Protein AF-0000000080647445 (afdb_homodimer)

InterPro domains:
  IPR001667 DDH domain [PF01368] (3-135)
  IPR038763 DHH phosphoesterase superfamily [SSF64182] (2-285)
  IPR051319 Bifunctional oligoribonuclease/pAp-phosphatase and c-di-AMP PDE [PTHR47618] (2-300)

Nearest PDB structures (foldseek):
  7bhi-assembly1_B  TM=5.095E-01  e=4.056E-12  Methanothermobacter thermautotrophicus str. Delta H
  7bjq-assembly2_B  TM=4.779E-01  e=1.679E-10  Methanothermobacter thermautotrophicus str. Delta H
  5x4i-assembly1_A  TM=3.765E-01  e=3.125E-11  Pyrococcus furiosus DSM 3638
  5ghr-assembly1_A  TM=4.024E-01  e=6.821E-11  Thermococcus kodakarensis KOD1
  5t5s-assembly1_A-2  TM=4.994E-01  e=3.304E-05  Homo sapiens

Secondary structure (DSSP, 8-state):
--EEEEEPTTB-HHHHHHHHHHHHHH--EEEESS-B-HHHHHHHHHHT---EES--GGG-SEEEEES---GGGGTTPPPSSEEEEE-SS--TTTTT-SEEEE---S-HHHHHHHHHHHTT----HHHHHHHHHHHHHHTTTTTT--HHHHHHHHHHHHHHT--HHHHHHHHHTS---HHHHHHHHHHHHT-EEEE-SS-EEEEEE-SS-HHHHHHHHHHHT-SEEEEEEEETTEEEEEEEE-HHHHHTT--HHHHHHHHHHHTTSEEEEETTEEEEEEET--HHHHHHHHHHHHHHHHTTPPP-SS-----/--EEEEEPTTB-HHHHHHHHHHHHHH--EEEESS-B-HHHHHHHHHHT---EES--GGG-SEEEEES---GGGGTT---SSEEEEE-SS--TTTTT-S-EEE---S-HHHHHHHHHHHTT----HHHHHHHHHHHHHHTTTTTT--HHHHHHHHHHHHHHT--HHHHHHHHHTS---HHHHHHHHHHHHT-EEEE-SS-EEEEEE-SS-HHHHHHHHHHHT-SEEEEEEEETTEEEEEEEE-HHHHHTT--HHHHHHHHHHHTTSEEEEETTEEEEEEET--HHHHHHHHHHHHHHHHTTPPP-SS-----

Foldseek 3Di:
DAEEEEEFAQRELLSQLLSVQCCVQPNHAYEYEPDHHLLNVLLCVLLVHDYHYPDDQVVGPEYEYEADQACVRRVVDDHQAYEYQHQDDDYPNCVRYPYYDYHHDLGSLLVSLVVCVVVVHQTALSSLLSSLLRLCVSCVNVVNHDPSSVVSNVVSCVRNVDDPVSSVVSNVPSPDPPVLVVQLVQQVVQWDWDDDPAFIEIEGEGADDQASSQVSVCVVPHQKYKYWYDDPQKIKIKIAGWQLLVVLPAALQVLQQVLQVVQQWGKGDGRGIIMHMHGNDDRVVSRVSSRVVSCVRCVPGHRPPPDGHGD/DAEEEEEFAQRELLSQLLSVQCCQQPNHAYEYEPDHHLLNVLLCVLLVHDYHYPDDQVVGPEYEYEADQACVRRVVDDHQAYEYQHQDDDYPNCVRYPYYDYHHDLGSLLVSLVVCVVVVHQTALSSLLSSLLRLCVSCVNVVNHDPSSVVSNVVSCVRNVDDPVSSVVSNVPSPDPPVLVVQLVQQVVQWDWDDDPAFIEIEGEGADDQASSQVSVVVVPHQKYKYWYDDPQKIKIKIAGWQLLVVLPAALQVLQQVLQVVQQWGKGDGRGIIMHMHGNDDRVVSRVSSRVVSCVRCPPGHRPPPDGPGD

pLDDT: mean 90.94, std 10.93, range [28.03, 98.75]

Radius of gyration: 26.71 Å; Cα contacts (8 Å, |Δi|>4): 1512; chains: 2; bounding box: 62×76×54 Å

Solvent-accessible surface area (backbone atoms only — not comparable to full-atom values): 29873 Å² total; per-residue (Å²): 134,45,35,33,27,35,19,30,50,49,19,38,36,26,25,50,13,28,29,46,35,48,27,71,74,71,52,62,40,42,30,22,25,91,33,58,25,68,59,20,48,34,46,32,60,74,54,68,58,76,73,37,67,59,60,71,68,84,79,37,65,32,37,34,30,25,55,45,36,42,48,70,43,49,73,57,61,89,75,81,51,28,30,34,39,18,22,61,89,73,44,76,42,60,82,71,30,78,46,69,53,66,47,87,51,70,25,34,14,57,55,46,49,49,51,33,55,76,69,70,50,78,65,51,56,51,32,41,46,30,24,49,39,5,39,36,59,59,15,61,70,51,66,65,36,51,41,65,53,31,36,50,50,14,48,46,25,59,75,48,69,50,58,59,54,58,45,51,30,44,62,39,29,28,73,66,55,63,66,55,25,49,31,29,46,44,22,33,27,51,39,47,80,44,67,58,101,68,45,34,41,31,33,27,52,36,82,53,61,34,56,61,27,9,46,48,44,31,72,53,44,27,38,28,15,38,15,17,26,62,57,90,59,31,16,39,38,17,36,27,36,27,34,24,46,34,76,45,60,38,45,38,17,58,55,31,21,53,51,11,46,76,42,69,34,41,37,31,68,36,48,40,41,18,31,25,39,13,60,71,40,54,47,72,61,54,47,54,52,49,51,51,52,52,51,59,56,41,57,96,43,57,56,54,76,62,64,23,39,59,123,133,48,36,33,27,36,20,29,51,50,19,38,36,25,25,49,14,27,30,46,34,48,27,71,74,71,51,60,40,42,30,22,26,91,32,57,26,68,57,21,49,33,46,32,62,75,53,68,58,78,71,38,66,60,61,72,68,85,79,36,65,32,37,36,30,25,54,44,36,43,47,69,42,48,73,57,62,89,72,82,51,26,30,33,40,18,21,62,90,72,44,76,42,58,84,72,30,79,44,70,53,69,48,89,50,68,25,34,14,57,55,45,48,50,52,32,57,76,67,69,49,79,64,51,59,50,33,40,46,30,24,49,39,4,39,36,59,58,15,59,69,52,66,64,34,50,42,65,53,30,36,50,51,15,48,46,24,59,75,47,69,50,58,59,55,57,43,50,29,42,62,40,30,30,73,65,53,64,65,54,24,49,30,28,46,44,23,33,28,51,39,46,80,46,68,58,99,68,45,33,40,32,33,27,54,35,79,52,61,32,56,61,27,9,45,48,45,32,72,52,44,27,36,28,14,38,15,19,25,61,58,91,58,31,15,38,38,16,37,27,39,27,37,26,46,32,75,45,61,37,44,38,16,60,53,33,21,52,51,11,47,76,41,71,33,40,38,31,68,38,48,41,42,18,30,24,38,14,60,72,39,55,46,70,61,54,48,54,51,48,50,51,50,51,50,60,55,41,57,95,43,58,57,56,77,61,65,24,40,62,124

Sequence (622 aa):
MRVLYLCHKNADPDALGAAFALQEAFGGDLGAVEGVSRTGASLLEAIGAEILIDPPVEEYDLVVVVDTAVGLQVGGIRLKDYAVIDHHREGDLLEGAAFHLQRPADSTAEIVWEILARSGIVPSREAALALLVGIITDTGRFKHAQASSFRTVAEILERAELDYSEALEVLSRVPTDTSRRIAALRAASRAEIEWTEDWIVVSSEVGAFEGSSAMTLVEIGADVALVGGVHGDLCRISGRARRSAVLAGLDLSAILGDLGEASGGGGGGHRGAAALEAPGGKPKEILAEGRRRVLEALEGRRPPRGGDPSPMRVLYLCHKNADPDALGAAFALQEAFGGDLGAVEGVSRTGASLLEAIGAEILIDPPVEEYDLVVVVDTAVGLQVGGIRLKDYAVIDHHREGDLLEGAAFHLQRPADSTAEIVWEILARSGIVPSREAALALLVGIITDTGRFKHAQASSFRTVAEILERAELDYSEALEVLSRVPTDTSRRIAALRAASRAEIEWTEDWIVVSSEVGAFEGSSAMTLVEIGADVALVGGVHGDLCRISGRARRSAVLAGLDLSAILGDLGEASGGGGGGHRGAAALEAPGGKPKEILAEGRRRVLEALEGRRPPRGGDPSP

Organism: Methanothrix harundinacea (strain 6Ac) (NCBI:txid1110509)

Structure (mmCIF, N/CA/C/O backbone):
data_AF-0000000080647445-model_v1
#
loop_
_entity.id
_entity.type
_entity.pdbx_description
1 polymer 'Phosphoesterase, RecJ domain protein'
#
loop_
_atom_site.group_PDB
_atom_site.id
_atom_site.type_symbol
_atom_site.label_atom_id
_atom_site.label_alt_id
_atom_site.label_comp_id
_atom_site.label_asym_id
_atom_site.label_entity_id
_atom_site.label_seq_id
_atom_site.pdbx_PDB_ins_code
_atom_site.Cartn_x
_atom_site.Cartn_y
_atom_site.Cartn_z
_atom_site.occupancy
_atom_site.B_iso_or_equiv
_atom_site.auth_seq_id
_atom_site.auth_comp_id
_atom_site.auth_asym_id
_atom_site.auth_atom_id
_atom_site.pdbx_PDB_model_num
ATOM 1 N N . MET A 1 1 ? 21.625 33.188 19.016 1 88.06 1 MET A N 1
ATOM 2 C CA . MET A 1 1 ? 20.719 33.281 17.891 1 88.06 1 MET A CA 1
ATOM 3 C C . MET A 1 1 ? 19.531 32.344 18.062 1 88.06 1 MET A C 1
ATOM 5 O O . MET A 1 1 ? 19.703 31.172 18.406 1 88.06 1 MET A O 1
ATOM 9 N N . ARG A 1 2 ? 18.359 33.031 18.047 1 95.31 2 ARG A N 1
ATOM 10 C CA . ARG A 1 2 ? 17.156 32.219 18.172 1 95.31 2 ARG A CA 1
ATOM 11 C C . ARG A 1 2 ? 16.609 31.844 16.797 1 95.31 2 ARG A C 1
ATOM 13 O O . ARG A 1 2 ? 16.312 32.719 15.969 1 95.31 2 ARG A O 1
ATOM 20 N N . VAL A 1 3 ? 16.547 30.516 16.562 1 97.81 3 VAL A N 1
ATOM 21 C CA . VAL A 1 3 ? 16.125 30 15.266 1 97.81 3 VAL A CA 1
ATOM 22 C C . VAL A 1 3 ? 14.766 29.312 15.414 1 97.81 3 VAL A C 1
ATOM 24 O O . VAL A 1 3 ? 14.523 28.609 16.391 1 97.81 3 VAL A O 1
ATOM 27 N N . LEU A 1 4 ? 13.914 29.578 14.422 1 98.38 4 LEU A N 1
ATOM 28 C CA . LEU A 1 4 ? 12.617 28.906 14.328 1 98.38 4 LEU A CA 1
ATOM 29 C C . LEU A 1 4 ? 12.523 28.094 13.047 1 98.38 4 LEU A C 1
ATOM 31 O O . LEU A 1 4 ? 12.812 28.594 11.961 1 98.38 4 LEU A O 1
ATOM 35 N N . TYR A 1 5 ? 12.25 26.859 13.188 1 98.69 5 TYR A N 1
ATOM 36 C CA . TYR A 1 5 ? 11.898 26.031 12.047 1 98.69 5 TYR A CA 1
ATOM 37 C C . TYR A 1 5 ? 10.391 25.984 11.859 1 98.69 5 TYR A C 1
ATOM 39 O O . TYR A 1 5 ? 9.688 25.297 12.609 1 98.69 5 TYR A O 1
ATOM 47 N N . LEU A 1 6 ? 9.875 26.688 10.812 1 98.38 6 LEU A N 1
ATOM 48 C CA . LEU A 1 6 ? 8.445 26.953 10.648 1 98.38 6 LEU A CA 1
ATOM 49 C C . LEU A 1 6 ? 7.867 26.109 9.516 1 98.38 6 LEU A C 1
ATOM 51 O O . LEU A 1 6 ? 8.305 26.219 8.375 1 98.38 6 LEU A O 1
ATOM 55 N N . CYS A 1 7 ? 6.891 25.312 9.891 1 98 7 CYS A N 1
ATOM 56 C CA . CYS A 1 7 ? 6.191 24.484 8.906 1 98 7 CYS A CA 1
ATOM 57 C C . CYS A 1 7 ? 4.938 25.188 8.398 1 98 7 CYS A C 1
ATOM 59 O O . CYS A 1 7 ? 4.445 26.125 9.031 1 98 7 CYS A O 1
ATOM 61 N N . HIS A 1 8 ? 4.465 24.734 7.301 1 93.5 8 HIS A N 1
ATOM 62 C CA . HIS A 1 8 ? 3.275 25.297 6.66 1 93.5 8 HIS A CA 1
ATOM 63 C C . HIS A 1 8 ? 2.012 24.922 7.434 1 93.5 8 HIS A C 1
ATOM 65 O O . HIS A 1 8 ? 2.066 24.141 8.383 1 93.5 8 HIS A O 1
ATOM 71 N N . LYS A 1 9 ? 0.869 25.547 6.984 1 90.25 9 LYS A N 1
ATOM 72 C CA . LYS A 1 9 ? -0.439 25.234 7.547 1 90.25 9 LYS A CA 1
ATOM 73 C C . LYS A 1 9 ? -0.763 23.75 7.383 1 90.25 9 LYS A C 1
ATOM 75 O O . LYS A 1 9 ? -0.45 23.156 6.352 1 90.25 9 LYS A O 1
ATOM 80 N N . ASN A 1 10 ? -1.365 23.141 8.5 1 86.69 10 ASN A N 1
ATOM 81 C CA . ASN A 1 10 ? -1.675 21.719 8.469 1 86.69 10 ASN A CA 1
ATOM 82 C C . ASN A 1 10 ? -0.436 20.875 8.164 1 86.69 10 ASN A C 1
ATOM 84 O O . ASN A 1 10 ? -0.45 20.047 7.254 1 86.69 10 ASN A O 1
ATOM 88 N N . ALA A 1 11 ? 0.562 21.219 8.953 1 95.06 11 ALA A N 1
ATOM 89 C CA . ALA A 1 11 ? 1.881 20.641 8.695 1 95.06 11 ALA A CA 1
ATOM 90 C C . ALA A 1 11 ? 1.82 19.125 8.672 1 95.06 11 ALA A C 1
ATOM 92 O O . ALA A 1 11 ? 1.274 18.5 9.586 1 95.06 11 ALA A O 1
ATOM 93 N N . ASP A 1 12 ? 2.309 18.547 7.57 1 92.81 12 ASP A N 1
ATOM 94 C CA . ASP A 1 12 ? 2.303 17.109 7.387 1 92.81 12 ASP A CA 1
ATOM 95 C C . ASP A 1 12 ? 3.609 16.484 7.871 1 92.81 12 ASP A C 1
ATOM 97 O O . ASP A 1 12 ? 4.512 17.188 8.32 1 92.81 12 ASP A O 1
ATOM 101 N N . PRO A 1 13 ? 3.768 15.172 7.848 1 97.62 13 PRO A N 1
ATOM 102 C CA . PRO A 1 13 ? 4.949 14.516 8.414 1 97.62 13 PRO A CA 1
ATOM 103 C C . PRO A 1 13 ? 6.242 14.93 7.711 1 97.62 13 PRO A C 1
ATOM 105 O O . PRO A 1 13 ? 7.305 14.977 8.336 1 97.62 13 PRO A O 1
ATOM 108 N N . ASP A 1 14 ? 6.148 15.188 6.457 1 98.19 14 ASP A N 1
ATOM 109 C CA . ASP A 1 14 ? 7.355 15.602 5.758 1 98.19 14 ASP A CA 1
ATOM 110 C C . ASP A 1 14 ? 7.887 16.922 6.312 1 98.19 14 ASP A C 1
ATOM 112 O O . ASP A 1 14 ? 9.07 17.031 6.637 1 98.19 14 ASP A O 1
ATOM 116 N N . ALA A 1 15 ? 6.996 17.875 6.449 1 98.38 15 ALA A N 1
ATOM 117 C CA . ALA A 1 15 ? 7.367 19.172 7.02 1 98.38 15 ALA A CA 1
ATOM 118 C C . ALA A 1 15 ? 7.859 19.016 8.453 1 98.38 15 ALA A C 1
ATOM 120 O O . ALA A 1 15 ? 8.938 19.5 8.805 1 98.38 15 ALA A O 1
ATOM 121 N N . LEU A 1 16 ? 7.117 18.312 9.234 1 98.62 16 LEU A N 1
ATOM 122 C CA . LEU A 1 16 ? 7.395 18.172 10.664 1 98.62 16 LEU A CA 1
ATOM 123 C C . LEU A 1 16 ? 8.672 17.375 10.891 1 98.62 16 LEU A C 1
ATOM 125 O O . LEU A 1 16 ? 9.492 17.734 11.734 1 98.62 16 LEU A O 1
ATOM 129 N N . GLY A 1 17 ? 8.781 16.281 10.109 1 98.75 17 GLY A N 1
ATOM 130 C CA . GLY A 1 17 ? 9.984 15.477 10.242 1 98.75 17 GLY A CA 1
ATOM 131 C C . GLY A 1 17 ? 11.25 16.219 9.859 1 98.75 17 GLY A C 1
ATOM 132 O O . GLY A 1 17 ? 12.258 16.156 10.562 1 98.75 17 GLY A O 1
ATOM 133 N N . ALA A 1 18 ? 11.203 16.922 8.789 1 98.69 18 ALA A N 1
ATOM 134 C CA . ALA A 1 18 ? 12.328 17.719 8.328 1 98.69 18 ALA A CA 1
ATOM 135 C C . ALA A 1 18 ? 12.68 18.812 9.344 1 98.69 18 ALA A C 1
ATOM 137 O O . ALA A 1 18 ? 13.836 18.953 9.742 1 98.69 18 ALA A O 1
ATOM 138 N N . ALA A 1 19 ? 11.664 19.531 9.789 1 98.75 19 ALA A N 1
ATOM 139 C CA . ALA A 1 19 ? 11.867 20.625 10.734 1 98.75 19 ALA A CA 1
ATOM 140 C C . ALA A 1 19 ? 12.414 20.109 12.062 1 98.75 19 ALA A C 1
ATOM 142 O O . ALA A 1 19 ? 13.32 20.719 12.648 1 98.75 19 ALA A O 1
ATOM 143 N N . PHE A 1 20 ? 11.922 19.031 12.531 1 98.69 20 PHE A N 1
ATOM 144 C CA . PHE A 1 20 ? 12.359 18.438 13.789 1 98.69 20 PHE A CA 1
ATOM 145 C C . PHE A 1 20 ? 13.82 18.016 13.711 1 98.69 20 PHE A C 1
ATOM 147 O O . PHE A 1 20 ? 14.586 18.234 14.648 1 98.69 20 PHE A O 1
ATOM 154 N N . ALA A 1 21 ? 14.148 17.359 12.625 1 98.69 21 ALA A N 1
ATOM 155 C CA . ALA A 1 21 ? 15.523 16.906 12.445 1 98.69 21 ALA A CA 1
ATOM 156 C C . ALA A 1 21 ? 16.484 18.094 12.453 1 98.69 21 ALA A C 1
ATOM 158 O O . ALA A 1 21 ? 17.562 18.016 13.047 1 98.69 21 ALA A O 1
ATOM 159 N N . LEU A 1 22 ? 16.125 19.172 11.812 1 98.31 22 LEU A N 1
ATOM 160 C CA . LEU A 1 22 ? 16.938 20.375 11.805 1 98.31 22 LEU A CA 1
ATOM 161 C C . LEU A 1 22 ? 17.031 20.984 13.203 1 98.31 22 LEU A C 1
ATOM 163 O O . LEU A 1 22 ? 18.125 21.375 13.641 1 98.31 22 LEU A O 1
ATOM 167 N N . GLN A 1 23 ? 15.898 21.094 13.859 1 98.12 23 GLN A N 1
ATOM 168 C CA . GLN A 1 23 ? 15.852 21.609 15.219 1 98.12 23 GLN A CA 1
ATOM 169 C C . GLN A 1 23 ? 16.781 20.844 16.141 1 98.12 23 GLN A C 1
ATOM 171 O O . GLN A 1 23 ? 17.516 21.438 16.938 1 98.12 23 GLN A O 1
ATOM 176 N N . GLU A 1 24 ? 16.75 19.578 16 1 97.25 24 GLU A N 1
ATOM 177 C CA . GLU A 1 24 ? 17.578 18.75 16.859 1 97.25 24 GLU A CA 1
ATOM 178 C C . GLU A 1 24 ? 19.062 18.922 16.531 1 97.25 24 GLU A C 1
ATOM 180 O O . GLU A 1 24 ? 19.906 18.922 17.422 1 97.25 24 GLU A O 1
ATOM 185 N N . ALA A 1 25 ? 19.328 19.031 15.297 1 96.69 25 ALA A N 1
ATOM 186 C CA . ALA A 1 25 ? 20.719 19.094 14.836 1 96.69 25 ALA A CA 1
ATOM 187 C C . ALA A 1 25 ? 21.344 20.453 15.141 1 96.69 25 ALA A C 1
ATOM 189 O O . ALA A 1 25 ? 22.516 20.531 15.492 1 96.69 25 ALA A O 1
ATOM 190 N N . PHE A 1 26 ? 20.547 21.562 15.031 1 96.38 26 PHE A N 1
ATOM 191 C CA . PHE A 1 26 ? 21.172 22.875 15.023 1 96.38 26 PHE A CA 1
ATOM 192 C C . PHE A 1 26 ? 20.578 23.75 16.125 1 96.38 26 PHE A C 1
ATOM 194 O O . PHE A 1 26 ? 21.016 24.891 16.312 1 96.38 26 PHE A O 1
ATOM 201 N N . GLY A 1 27 ? 19.672 23.203 16.844 1 96.69 27 GLY A N 1
ATOM 202 C CA . GLY A 1 27 ? 19.062 23.984 17.922 1 96.69 27 GLY A CA 1
ATOM 203 C C . GLY A 1 27 ? 17.953 24.906 17.422 1 96.69 27 GLY A C 1
ATOM 204 O O . GLY A 1 27 ? 17.828 25.141 16.234 1 96.69 27 GLY A O 1
ATOM 205 N N . GLY A 1 28 ? 17.125 25.406 18.391 1 97.75 28 GLY A N 1
ATOM 206 C CA . GLY A 1 28 ? 16 26.281 18.078 1 97.75 28 GLY A CA 1
ATOM 207 C C . GLY A 1 28 ? 14.656 25.703 18.469 1 97.75 28 GLY A C 1
ATOM 208 O O . GLY A 1 28 ? 14.578 24.797 19.297 1 97.75 28 GLY A O 1
ATOM 209 N N . ASP A 1 29 ? 13.617 26.328 17.828 1 98.38 29 ASP A N 1
ATOM 210 C CA . ASP A 1 29 ? 12.25 25.906 18.141 1 98.38 29 ASP A CA 1
ATOM 211 C C . ASP A 1 29 ? 11.547 25.375 16.906 1 98.38 29 ASP A C 1
ATOM 213 O O . ASP A 1 29 ? 11.875 25.75 15.781 1 98.38 29 ASP A O 1
ATOM 217 N N . LEU A 1 30 ? 10.68 24.453 17.172 1 98.62 30 LEU A N 1
ATOM 218 C CA . LEU A 1 30 ? 9.812 23.875 16.125 1 98.62 30 LEU A CA 1
ATOM 219 C C . LEU A 1 30 ? 8.453 24.562 16.125 1 98.62 30 LEU A C 1
ATOM 221 O O . LEU A 1 30 ? 7.84 24.75 17.188 1 98.62 30 LEU A O 1
ATOM 225 N N . GLY A 1 31 ? 7.977 25.016 14.93 1 98.31 31 GLY A N 1
ATOM 226 C CA . GLY A 1 31 ? 6.688 25.688 14.859 1 98.31 31 GLY A CA 1
ATOM 227 C C . GLY A 1 31 ? 5.887 25.312 13.625 1 98.31 31 GLY A C 1
ATOM 228 O O . GLY A 1 31 ? 6.441 24.812 12.648 1 98.31 31 GLY A O 1
ATOM 229 N N . ALA A 1 32 ? 4.613 25.531 13.688 1 97.31 32 ALA A N 1
ATOM 230 C CA . ALA A 1 32 ? 3.697 25.375 12.562 1 97.31 32 ALA A CA 1
ATOM 231 C C . ALA A 1 32 ? 2.643 26.469 12.555 1 97.31 32 ALA A C 1
ATOM 233 O O . ALA A 1 32 ? 2.324 27.047 13.602 1 97.31 32 ALA A O 1
ATOM 234 N N . VAL A 1 33 ? 2.16 26.812 11.367 1 94.69 33 VAL A N 1
ATOM 235 C CA . VAL A 1 33 ? 1.098 27.797 11.211 1 94.69 33 VAL A CA 1
ATOM 236 C C . VAL A 1 33 ? -0.263 27.109 11.289 1 94.69 33 VAL A C 1
ATOM 238 O O . VAL A 1 33 ? -0.479 26.078 10.641 1 94.69 33 VAL A O 1
ATOM 241 N N . GLU A 1 34 ? -1.171 27.562 12.133 1 90.12 34 GLU A N 1
ATOM 242 C CA . GLU A 1 34 ? -2.566 27.156 12.273 1 90.12 34 GLU A CA 1
ATOM 243 C C . GLU A 1 34 ? -2.674 25.766 12.883 1 90.12 34 GLU A C 1
ATOM 245 O O . GLU A 1 34 ? -3.594 25.484 13.656 1 90.12 34 GLU A O 1
ATOM 250 N N . GLY A 1 35 ? -1.792 24.828 12.555 1 93.19 35 GLY A N 1
ATOM 251 C CA . GLY A 1 35 ? -1.87 23.5 13.141 1 93.19 35 GLY A CA 1
ATOM 252 C C . GLY A 1 35 ? -1.103 22.453 12.359 1 93.19 35 GLY A C 1
ATOM 253 O O . GLY A 1 35 ? -0.309 22.781 11.477 1 93.19 35 GLY A O 1
ATOM 254 N N . VAL A 1 36 ? -1.257 21.188 12.82 1 93.56 36 VAL A N 1
ATOM 255 C CA . VAL A 1 36 ? -0.594 20.062 12.18 1 93.56 36 VAL A CA 1
ATOM 256 C C . VAL A 1 36 ? -1.64 19.078 11.656 1 93.56 36 VAL A C 1
ATOM 258 O O . VAL A 1 36 ? -2.775 19.047 12.133 1 93.56 36 VAL A O 1
ATOM 261 N N . SER A 1 37 ? -1.318 18.359 10.633 1 86.88 37 SER A N 1
ATOM 262 C CA . SER A 1 37 ? -2.213 17.328 10.117 1 86.88 37 SER A CA 1
ATOM 263 C C . SER A 1 37 ? -2.396 16.188 11.125 1 86.88 37 SER A C 1
ATOM 265 O O . SER A 1 37 ? -1.632 16.078 12.086 1 86.88 37 SER A O 1
ATOM 267 N N . ARG A 1 38 ? -3.418 15.359 10.961 1 81.69 38 ARG A N 1
ATOM 268 C CA . ARG A 1 38 ? -3.66 14.211 11.82 1 81.69 38 ARG A CA 1
ATOM 269 C C . ARG A 1 38 ? -2.447 13.289 11.852 1 81.69 38 ARG A C 1
ATOM 271 O O . ARG A 1 38 ? -2.041 12.82 12.922 1 81.69 38 ARG A O 1
ATOM 278 N N . THR A 1 39 ? -1.917 13.023 10.633 1 87.69 39 THR A N 1
ATOM 279 C CA . THR A 1 39 ? -0.722 12.195 10.547 1 87.69 39 THR A CA 1
ATOM 280 C C . THR A 1 39 ? 0.471 12.891 11.195 1 87.69 39 THR A C 1
ATOM 282 O O . THR A 1 39 ? 1.314 12.242 11.812 1 87.69 39 THR A O 1
ATOM 285 N N . GLY A 1 40 ? 0.531 14.18 11.031 1 94.12 40 GLY A N 1
ATOM 286 C CA . GLY A 1 40 ? 1.564 14.961 11.695 1 94.12 40 GLY A CA 1
ATOM 287 C C . GLY A 1 40 ? 1.5 14.875 13.203 1 94.12 40 GLY A C 1
ATOM 288 O O . GLY A 1 40 ? 2.529 14.734 13.867 1 94.12 40 GLY A O 1
ATOM 289 N N . ALA A 1 41 ? 0.312 14.938 13.703 1 91.38 41 ALA A N 1
ATOM 290 C CA . ALA A 1 41 ? 0.116 14.828 15.148 1 91.38 41 ALA A CA 1
ATOM 291 C C . ALA A 1 41 ? 0.571 13.461 15.664 1 91.38 41 ALA A C 1
ATOM 293 O O . ALA A 1 41 ? 1.22 13.375 16.703 1 91.38 41 ALA A O 1
ATOM 294 N N . SER A 1 42 ? 0.228 12.469 14.93 1 87.75 42 SER A N 1
ATOM 295 C CA . SER A 1 42 ? 0.65 11.117 15.281 1 87.75 42 SER A CA 1
ATOM 296 C C . SER A 1 42 ? 2.17 11.008 15.32 1 87.75 42 SER A C 1
ATOM 298 O O . SER A 1 42 ? 2.729 10.367 16.219 1 87.75 42 SER A O 1
ATOM 300 N N . LEU A 1 43 ? 2.814 11.578 14.344 1 95.62 43 LEU A N 1
ATOM 301 C CA . LEU A 1 43 ? 4.273 11.578 14.297 1 95.62 43 LEU A CA 1
ATOM 302 C C . LEU A 1 43 ? 4.859 12.281 15.516 1 95.62 43 LEU A C 1
ATOM 304 O O . LEU A 1 43 ? 5.758 11.75 16.172 1 95.62 43 LEU A O 1
ATOM 308 N N . LEU A 1 44 ? 4.32 13.461 15.852 1 96.44 44 LEU A N 1
ATOM 309 C CA . LEU A 1 44 ? 4.824 14.227 16.984 1 96.44 44 LEU A CA 1
ATOM 310 C C . LEU A 1 44 ? 4.688 13.438 18.281 1 96.44 44 LEU A C 1
ATOM 312 O O . LEU A 1 44 ? 5.594 13.438 19.109 1 96.44 44 LEU A O 1
ATOM 316 N N . GLU A 1 45 ? 3.605 12.812 18.406 1 92 45 GLU A N 1
ATOM 317 C CA . GLU A 1 45 ? 3.375 11.977 19.578 1 92 45 GLU A CA 1
ATOM 318 C C . GLU A 1 45 ? 4.383 10.836 19.656 1 92 45 GLU A C 1
ATOM 320 O O . GLU A 1 45 ? 4.953 10.57 20.719 1 92 45 GLU A O 1
ATOM 325 N N . ALA A 1 46 ? 4.582 10.219 18.578 1 91.31 46 ALA A N 1
ATOM 326 C CA . ALA A 1 46 ? 5.469 9.062 18.516 1 91.31 46 ALA A CA 1
ATOM 327 C C . ALA A 1 46 ? 6.898 9.438 18.891 1 91.31 46 ALA A C 1
ATOM 329 O O . ALA A 1 46 ? 7.609 8.648 19.516 1 91.31 46 ALA A O 1
ATOM 330 N N . ILE A 1 47 ? 7.293 10.641 18.531 1 96.25 47 ILE A N 1
ATOM 331 C CA . ILE A 1 47 ? 8.688 11.008 18.734 1 96.25 47 ILE A CA 1
ATOM 332 C C . ILE A 1 47 ? 8.805 11.906 19.969 1 96.25 47 ILE A C 1
ATOM 334 O O . ILE A 1 47 ? 9.906 12.297 20.359 1 96.25 47 ILE A O 1
ATOM 338 N N . GLY A 1 48 ? 7.719 12.266 20.547 1 95.44 48 GLY A N 1
ATOM 339 C CA . GLY A 1 48 ? 7.723 13.078 21.75 1 95.44 48 GLY A CA 1
ATOM 340 C C . GLY A 1 48 ? 8.188 14.5 21.516 1 95.44 48 GLY A C 1
ATOM 341 O O . GLY A 1 48 ? 8.898 15.078 22.344 1 95.44 48 GLY A O 1
ATOM 342 N N . ALA A 1 49 ? 7.852 15.008 20.391 1 96.62 49 ALA A N 1
ATOM 343 C CA . ALA A 1 49 ? 8.312 16.344 20.031 1 96.62 49 ALA A CA 1
ATOM 344 C C . ALA A 1 49 ? 7.293 17.406 20.453 1 96.62 49 ALA A C 1
ATOM 346 O O . ALA A 1 49 ? 6.082 17.188 20.328 1 96.62 49 ALA A O 1
ATOM 347 N N . GLU A 1 50 ? 7.812 18.516 20.875 1 96.25 50 GLU A N 1
ATOM 348 C CA . GLU A 1 50 ? 6.988 19.688 21.156 1 96.25 50 GLU A CA 1
ATOM 349 C C . GLU A 1 50 ? 6.992 20.672 20 1 96.25 50 GLU A C 1
ATOM 351 O O . GLU A 1 50 ? 8.023 20.875 19.344 1 96.25 50 GLU A O 1
ATOM 356 N N . ILE A 1 51 ? 5.852 21.234 19.766 1 97.69 51 ILE A N 1
ATOM 357 C CA . ILE A 1 51 ? 5.738 22.156 18.641 1 97.69 51 ILE A CA 1
ATOM 358 C C . ILE A 1 51 ? 4.945 23.391 19.062 1 97.69 51 ILE A C 1
ATOM 360 O O . ILE A 1 51 ? 3.973 23.281 19.812 1 97.69 51 ILE A O 1
ATOM 364 N N . LEU A 1 52 ? 5.359 24.578 18.594 1 97.81 52 LEU A N 1
ATOM 365 C CA . LEU A 1 52 ? 4.641 25.828 18.812 1 97.81 52 LEU A CA 1
ATOM 366 C C . LEU A 1 52 ? 3.689 26.109 17.656 1 97.81 52 LEU A C 1
ATOM 368 O O . LEU A 1 52 ? 4.098 26.078 16.484 1 97.81 52 LEU A O 1
ATOM 372 N N . ILE A 1 53 ? 2.439 26.328 17.984 1 97.44 53 ILE A N 1
ATOM 373 C CA . ILE A 1 53 ? 1.474 26.719 16.953 1 97.44 53 ILE A CA 1
ATOM 374 C C . ILE A 1 53 ? 1.354 28.234 16.891 1 97.44 53 ILE A C 1
ATOM 376 O O . ILE A 1 53 ? 1.094 28.891 17.906 1 97.44 53 ILE A O 1
ATOM 380 N N . ASP A 1 54 ? 1.555 28.766 15.742 1 96.5 54 ASP A N 1
ATOM 381 C CA . ASP A 1 54 ? 1.504 30.203 15.477 1 96.5 54 ASP A CA 1
ATOM 382 C C . ASP A 1 54 ? 2.457 30.969 16.391 1 96.5 54 ASP A C 1
ATOM 384 O O . ASP A 1 54 ? 2.051 31.906 17.078 1 96.5 54 ASP A O 1
ATOM 388 N N . PRO A 1 55 ? 3.74 30.609 16.281 1 96.25 55 PRO A N 1
ATOM 389 C CA . PRO A 1 55 ? 4.73 31.328 17.094 1 96.25 55 PRO A CA 1
ATOM 390 C C . PRO A 1 55 ? 4.953 32.75 16.625 1 96.25 55 PRO A C 1
ATOM 392 O O . PRO A 1 55 ? 4.754 33.062 15.445 1 96.25 55 PRO A O 1
ATOM 395 N N . PRO A 1 56 ? 5.359 33.594 17.578 1 95.69 56 PRO A N 1
ATOM 396 C CA . PRO A 1 56 ? 5.715 34.969 17.188 1 95.69 56 PRO A CA 1
ATOM 397 C C . PRO A 1 56 ? 7.023 35.031 16.406 1 95.69 56 PRO A C 1
ATOM 399 O O . PRO A 1 56 ? 8.094 35.156 17 1 95.69 56 PRO A O 1
ATOM 402 N N . VAL A 1 57 ? 6.906 35.062 15.133 1 95.81 57 VAL A N 1
ATOM 403 C CA . VAL A 1 57 ? 8.047 34.938 14.234 1 95.81 57 VAL A CA 1
ATOM 404 C C . VAL A 1 57 ? 9 36.094 14.422 1 95.81 57 VAL A C 1
ATOM 406 O O . VAL A 1 57 ? 10.203 36 14.188 1 95.81 57 VAL A O 1
ATOM 409 N N . GLU A 1 58 ? 8.508 37.219 14.914 1 94.12 58 GLU A N 1
ATOM 410 C CA . GLU A 1 58 ? 9.297 38.438 15.07 1 94.12 58 GLU A CA 1
ATOM 411 C C . GLU A 1 58 ? 10.297 38.281 16.219 1 94.12 58 GLU A C 1
ATOM 413 O O . GLU A 1 58 ? 11.25 39.062 16.312 1 94.12 58 GLU A O 1
ATOM 418 N N . GLU A 1 59 ? 10.102 37.344 17.047 1 95.62 59 GLU A N 1
ATOM 419 C CA . GLU A 1 59 ? 10.961 37.156 18.203 1 95.62 59 GLU A CA 1
ATOM 420 C C . GLU A 1 59 ? 12.188 36.312 17.859 1 95.62 59 GLU A C 1
ATOM 422 O O . GLU A 1 59 ? 13.078 36.156 18.688 1 95.62 59 GLU A O 1
ATOM 427 N N . TYR A 1 60 ? 12.281 35.875 16.656 1 96.94 60 TYR A N 1
ATOM 428 C CA . TYR A 1 60 ? 13.383 35 16.25 1 96.94 60 TYR A CA 1
ATOM 429 C C . TYR A 1 60 ? 14.359 35.75 15.352 1 96.94 60 TYR A C 1
ATOM 431 O O . TYR A 1 60 ? 13.953 36.625 14.57 1 96.94 60 TYR A O 1
ATOM 439 N N . ASP A 1 61 ? 15.617 35.375 15.469 1 96.75 61 ASP A N 1
ATOM 440 C CA . ASP A 1 61 ? 16.656 36 14.641 1 96.75 61 ASP A CA 1
ATOM 441 C C . ASP A 1 61 ? 16.625 35.438 13.219 1 96.75 61 ASP A C 1
ATOM 443 O O . ASP A 1 61 ? 17.016 36.125 12.273 1 96.75 61 ASP A O 1
ATOM 447 N N . LEU A 1 62 ? 16.266 34.219 13.102 1 97.38 62 LEU A N 1
ATOM 448 C CA . LEU A 1 62 ? 16.172 33.531 11.812 1 97.38 62 LEU A CA 1
ATOM 449 C C . LEU A 1 62 ? 14.992 32.562 11.805 1 97.38 62 LEU A C 1
ATOM 451 O O . LEU A 1 62 ? 14.805 31.797 12.75 1 97.38 62 LEU A O 1
ATOM 455 N N . VAL A 1 63 ? 14.172 32.75 10.773 1 98 63 VAL A N 1
ATOM 456 C CA . VAL A 1 63 ? 13.094 31.781 10.547 1 98 63 VAL A CA 1
ATOM 457 C C . VAL A 1 63 ? 13.422 30.906 9.336 1 98 63 VAL A C 1
ATOM 459 O O . VAL A 1 63 ? 13.672 31.422 8.242 1 98 63 VAL A O 1
ATOM 462 N N . VAL A 1 64 ? 13.555 29.609 9.555 1 98.31 64 VAL A N 1
ATOM 463 C CA . VAL A 1 64 ? 13.727 28.672 8.453 1 98.31 64 VAL A CA 1
ATOM 464 C C . VAL A 1 64 ? 12.375 28.078 8.07 1 98.31 64 VAL A C 1
ATOM 466 O O . VAL A 1 64 ? 11.805 27.281 8.82 1 98.31 64 VAL A O 1
ATOM 469 N N . VAL A 1 65 ? 11.898 28.469 6.898 1 97.81 65 VAL A N 1
ATOM 470 C CA . VAL A 1 65 ? 10.656 27.922 6.387 1 97.81 65 VAL A CA 1
ATOM 471 C C . VAL A 1 65 ? 10.914 26.547 5.773 1 97.81 65 VAL A C 1
ATOM 473 O O . VAL A 1 65 ? 11.781 26.391 4.902 1 97.81 65 VAL A O 1
ATOM 476 N N . VAL A 1 66 ? 10.148 25.578 6.25 1 98.12 66 VAL A N 1
ATOM 477 C CA . VAL A 1 66 ? 10.438 24.188 5.883 1 98.12 66 VAL A CA 1
ATOM 478 C C . VAL A 1 66 ? 9.273 23.609 5.082 1 98.12 66 VAL A C 1
ATOM 480 O O . VAL A 1 66 ? 8.117 23.688 5.512 1 98.12 66 VAL A O 1
ATOM 483 N N . ASP A 1 67 ? 9.492 23.078 3.926 1 97.5 67 ASP A N 1
ATOM 484 C CA . ASP A 1 67 ? 8.617 22.281 3.08 1 97.5 67 ASP A CA 1
ATOM 485 C C . ASP A 1 67 ? 7.582 23.141 2.375 1 97.5 67 ASP A C 1
ATOM 487 O O . ASP A 1 67 ? 6.469 22.688 2.096 1 97.5 67 ASP A O 1
ATOM 491 N N . THR A 1 68 ? 7.855 24.391 2.271 1 92.94 68 THR A N 1
ATOM 492 C CA . THR A 1 68 ? 7.059 25.281 1.438 1 92.94 68 THR A CA 1
ATOM 493 C C . THR A 1 68 ? 7.836 26.547 1.109 1 92.94 68 THR A C 1
ATOM 495 O O . THR A 1 68 ? 8.695 26.969 1.884 1 92.94 68 THR A O 1
ATOM 498 N N . ALA A 1 69 ? 7.543 27.094 -0.061 1 91.75 69 ALA A N 1
ATOM 499 C CA . ALA A 1 69 ? 8.086 28.406 -0.448 1 91.75 69 ALA A CA 1
ATOM 500 C C . ALA A 1 69 ? 6.969 29.391 -0.779 1 91.75 69 ALA A C 1
ATOM 502 O O . ALA A 1 69 ? 7.207 30.406 -1.422 1 91.75 69 ALA A O 1
ATOM 503 N N . VAL A 1 70 ? 5.785 28.938 -0.431 1 86.94 70 VAL A N 1
ATOM 504 C CA . VAL A 1 70 ? 4.602 29.734 -0.726 1 86.94 70 VAL A CA 1
ATOM 505 C C . VAL A 1 70 ? 4.168 30.5 0.526 1 86.94 70 VAL A C 1
ATOM 507 O O . VAL A 1 70 ? 3.773 29.891 1.523 1 86.94 70 VAL A O 1
ATOM 510 N N . GLY A 1 71 ? 4.16 31.797 0.408 1 91.25 71 GLY A N 1
ATOM 511 C CA . GLY A 1 71 ? 3.865 32.656 1.538 1 91.25 71 GLY A CA 1
ATOM 512 C C . GLY A 1 71 ? 2.506 32.406 2.154 1 91.25 71 GLY A C 1
ATOM 513 O O . GLY A 1 71 ? 2.359 32.406 3.379 1 91.25 71 GLY A O 1
ATOM 514 N N . LEU A 1 72 ? 1.522 32.094 1.376 1 85.88 72 LEU A N 1
ATOM 515 C CA . LEU A 1 72 ? 0.166 31.828 1.852 1 85.88 72 LEU A CA 1
ATOM 516 C C . LEU A 1 72 ? 0.124 30.594 2.742 1 85.88 72 LEU A C 1
ATOM 518 O O . LEU A 1 72 ? -0.72 30.5 3.637 1 85.88 72 LEU A O 1
ATOM 522 N N . GLN A 1 73 ? 1.009 29.672 2.529 1 88.75 73 GLN A N 1
ATOM 523 C CA . GLN A 1 73 ? 1.056 28.438 3.301 1 88.75 73 GLN A CA 1
ATOM 524 C C . GLN A 1 73 ? 1.604 28.672 4.703 1 88.75 73 GLN A C 1
ATOM 526 O O . GLN A 1 73 ? 1.448 27.844 5.594 1 88.75 73 GLN A O 1
ATOM 531 N N . VAL A 1 74 ? 2.287 29.844 4.836 1 91.94 74 VAL A N 1
ATOM 532 C CA . VAL A 1 74 ? 2.76 30.188 6.172 1 91.94 74 VAL A CA 1
ATOM 533 C C . VAL A 1 74 ? 1.971 31.391 6.699 1 91.94 74 VAL A C 1
ATOM 535 O O . VAL A 1 74 ? 2.52 32.25 7.398 1 91.94 74 VAL A O 1
ATOM 538 N N . GLY A 1 75 ? 0.687 31.516 6.277 1 86.94 75 GLY A N 1
ATOM 539 C CA . GLY A 1 75 ? -0.243 32.5 6.844 1 86.94 75 GLY A CA 1
ATOM 540 C C . GLY A 1 75 ? -0.106 33.875 6.238 1 86.94 75 GLY A C 1
ATOM 541 O O . GLY A 1 75 ? -0.705 34.844 6.73 1 86.94 75 GLY A O 1
ATOM 542 N N . GLY A 1 76 ? 0.722 34 5.297 1 85.25 76 GLY A N 1
ATOM 543 C CA . GLY A 1 76 ? 0.932 35.281 4.691 1 85.25 76 GLY A CA 1
ATOM 544 C C . GLY A 1 76 ? 1.671 36.25 5.594 1 85.25 76 GLY A C 1
ATOM 545 O O . GLY A 1 76 ? 1.575 37.469 5.422 1 85.25 76 GLY A O 1
ATOM 546 N N . ILE A 1 77 ? 2.348 35.781 6.531 1 86.81 77 ILE A N 1
ATOM 547 C CA . ILE A 1 77 ? 3.059 36.625 7.484 1 86.81 77 ILE A CA 1
ATOM 548 C C . ILE A 1 77 ? 4.332 37.156 6.844 1 86.81 77 ILE A C 1
ATOM 550 O O . ILE A 1 77 ? 4.957 36.5 6.02 1 86.81 77 ILE A O 1
ATOM 554 N N . ARG A 1 78 ? 4.648 38.406 7.184 1 87.25 78 ARG A N 1
ATOM 555 C CA . ARG A 1 78 ? 5.887 39 6.691 1 87.25 78 ARG A CA 1
ATOM 556 C C . ARG A 1 78 ? 7.09 38.5 7.473 1 87.25 78 ARG A C 1
ATOM 558 O O . ARG A 1 78 ? 7.168 38.656 8.688 1 87.25 78 ARG A O 1
ATOM 565 N N . LEU A 1 79 ? 7.977 37.875 6.703 1 90.81 79 LEU A N 1
ATOM 566 C CA . LEU A 1 79 ? 9.203 37.344 7.301 1 90.81 79 LEU A CA 1
ATOM 567 C C . LEU A 1 79 ? 10.391 38.25 6.988 1 90.81 79 LEU A C 1
ATOM 569 O O . LEU A 1 79 ? 10.609 38.625 5.836 1 90.81 79 LEU A O 1
ATOM 573 N N . LYS A 1 80 ? 11.086 38.719 8.047 1 88.44 80 LYS A N 1
ATOM 574 C CA . LYS A 1 80 ? 12.211 39.625 7.848 1 88.44 80 LYS A CA 1
ATOM 575 C C . LYS A 1 80 ? 13.477 38.875 7.496 1 88.44 80 LYS A C 1
ATOM 577 O O . LYS A 1 80 ? 14.016 39 6.398 1 88.44 80 LYS A O 1
ATOM 582 N N . ASP A 1 81 ? 14.078 38.062 8.406 1 94.5 81 ASP A N 1
ATOM 583 C CA . ASP A 1 81 ? 15.25 37.219 8.203 1 94.5 81 ASP A CA 1
ATOM 584 C C . ASP A 1 81 ? 14.852 35.75 8.172 1 94.5 81 ASP A C 1
ATOM 586 O O . ASP A 1 81 ? 14.617 35.125 9.219 1 94.5 81 ASP A O 1
ATOM 590 N N . TYR A 1 82 ? 14.734 35.281 6.871 1 96.5 82 TYR A N 1
ATOM 591 C CA . TYR A 1 82 ? 14.266 33.906 6.762 1 96.5 82 TYR A CA 1
ATOM 592 C C . TYR A 1 82 ? 15.023 33.156 5.672 1 96.5 82 TYR A C 1
ATOM 594 O O . TYR A 1 82 ? 15.688 33.781 4.836 1 96.5 82 TYR A O 1
ATOM 602 N N . ALA A 1 83 ? 15.031 31.859 5.777 1 97.56 83 ALA A N 1
ATOM 603 C CA . ALA A 1 83 ? 15.555 30.922 4.793 1 97.56 83 ALA A CA 1
ATOM 604 C C . ALA A 1 83 ? 14.508 29.875 4.426 1 97.56 83 ALA A C 1
ATOM 606 O O . ALA A 1 83 ? 13.484 29.75 5.102 1 97.56 83 ALA A O 1
ATOM 607 N N . VAL A 1 84 ? 14.719 29.203 3.301 1 97.19 84 VAL A N 1
ATOM 608 C CA . VAL A 1 84 ? 13.734 28.234 2.832 1 97.19 84 VAL A CA 1
ATOM 609 C C . VAL A 1 84 ? 14.414 26.906 2.531 1 97.19 84 VAL A C 1
ATOM 611 O O . VAL A 1 84 ? 15.469 26.875 1.885 1 97.19 84 VAL A O 1
ATOM 614 N N . ILE A 1 85 ? 13.898 25.828 3.076 1 97.62 85 ILE A N 1
ATOM 615 C CA . ILE A 1 85 ? 14.242 24.469 2.691 1 97.62 85 ILE A CA 1
ATOM 616 C C . ILE A 1 85 ? 13 23.75 2.176 1 97.62 85 ILE A C 1
ATOM 618 O O . ILE A 1 85 ? 12.055 23.5 2.934 1 97.62 85 ILE A O 1
ATOM 622 N N . ASP A 1 86 ? 13 23.469 0.89 1 93.69 86 ASP A N 1
ATOM 623 C CA . ASP A 1 86 ? 11.773 23.016 0.243 1 93.69 86 ASP A CA 1
ATOM 624 C C . ASP A 1 86 ? 12.094 22.156 -0.984 1 93.69 86 ASP A C 1
ATOM 626 O O . ASP A 1 86 ? 13.078 22.406 -1.68 1 93.69 86 ASP A O 1
ATOM 630 N N . HIS A 1 87 ? 11.258 21.172 -1.109 1 92.88 87 HIS A N 1
ATOM 631 C CA . HIS A 1 87 ? 11.477 20.328 -2.287 1 92.88 87 HIS A CA 1
ATOM 632 C C . HIS A 1 87 ? 10.547 20.734 -3.426 1 92.88 87 HIS A C 1
ATOM 634 O O . HIS A 1 87 ? 10.734 20.312 -4.57 1 92.88 87 HIS A O 1
ATOM 640 N N . HIS A 1 88 ? 9.648 21.641 -3.178 1 84.19 88 HIS A N 1
ATOM 641 C CA . HIS A 1 88 ? 8.727 22.078 -4.223 1 84.19 88 HIS A CA 1
ATOM 642 C C . HIS A 1 88 ? 9.414 23.031 -5.203 1 84.19 88 HIS A C 1
ATOM 644 O O . HIS A 1 88 ? 10.414 23.672 -4.863 1 84.19 88 HIS A O 1
ATOM 650 N N . ARG A 1 89 ? 8.961 23.141 -6.379 1 76.31 89 ARG A N 1
ATOM 651 C CA . ARG A 1 89 ? 9.664 23.766 -7.496 1 76.31 89 ARG A CA 1
ATOM 652 C C . ARG A 1 89 ? 9.617 25.297 -7.387 1 76.31 89 ARG A C 1
ATOM 654 O O . ARG A 1 89 ? 10.617 25.969 -7.648 1 76.31 89 ARG A O 1
ATOM 661 N N . GLU A 1 90 ? 8.477 25.828 -7.074 1 77.5 90 GLU A N 1
ATOM 662 C CA . GLU A 1 90 ? 8.328 27.281 -7.121 1 77.5 90 GLU A CA 1
ATOM 663 C C . GLU A 1 90 ? 7.645 27.797 -5.863 1 77.5 90 GLU A C 1
ATOM 665 O O . GLU A 1 90 ? 7.023 27.031 -5.121 1 77.5 90 GLU A O 1
ATOM 670 N N . GLY A 1 91 ? 7.984 29.188 -5.598 1 85.12 91 GLY A N 1
ATOM 671 C CA . GLY A 1 91 ? 7.34 29.859 -4.484 1 85.12 91 GLY A CA 1
ATOM 672 C C . GLY A 1 91 ? 7.766 31.312 -4.336 1 85.12 91 GLY A C 1
ATOM 673 O O . GLY A 1 91 ? 8.914 31.656 -4.621 1 85.12 91 GLY A O 1
ATOM 674 N N . ASP A 1 92 ? 6.91 32.094 -3.887 1 86.31 92 ASP A N 1
ATOM 675 C CA . ASP A 1 92 ? 7.113 33.531 -3.775 1 86.31 92 ASP A CA 1
ATOM 676 C C . ASP A 1 92 ? 8.102 33.875 -2.66 1 86.31 92 ASP A C 1
ATOM 678 O O . ASP A 1 92 ? 8.648 34.969 -2.619 1 86.31 92 ASP A O 1
ATOM 682 N N . LEU A 1 93 ? 8.453 33 -1.776 1 90.19 93 LEU A N 1
ATOM 683 C CA . LEU A 1 93 ? 9.336 33.25 -0.644 1 90.19 93 LEU A CA 1
ATOM 684 C C . LEU A 1 93 ? 10.797 33.125 -1.058 1 90.19 93 LEU A C 1
ATOM 686 O O . LEU A 1 93 ? 11.695 33.562 -0.326 1 90.19 93 LEU A O 1
ATOM 690 N N . LEU A 1 94 ? 11.039 32.625 -2.213 1 90.56 94 LEU A N 1
ATOM 691 C CA . LEU A 1 94 ? 12.406 32.312 -2.605 1 90.56 94 LEU A CA 1
ATOM 692 C C . LEU A 1 94 ? 13.211 33.594 -2.852 1 90.56 94 LEU A C 1
ATOM 694 O O . LEU A 1 94 ? 14.375 33.6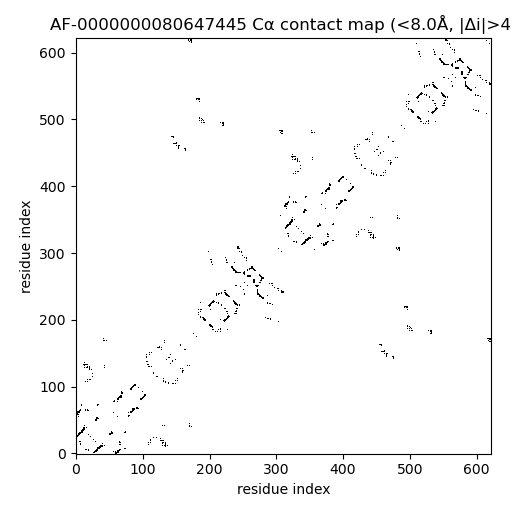88 -2.465 1 90.56 94 LEU A O 1
ATOM 698 N N . GLU A 1 95 ? 12.672 34.562 -3.479 1 89.88 95 GLU A N 1
ATOM 699 C CA . GLU A 1 95 ? 13.391 35.781 -3.859 1 89.88 95 GLU A CA 1
ATOM 700 C C . GLU A 1 95 ? 13.82 36.562 -2.629 1 89.88 95 GLU A C 1
ATOM 702 O O . GLU A 1 95 ? 14.914 37.125 -2.605 1 89.88 95 GLU A O 1
ATOM 707 N N . GLY A 1 96 ? 13.086 36.594 -1.539 1 90.69 96 GLY A N 1
ATOM 708 C CA . GLY A 1 96 ? 13.383 37.406 -0.366 1 90.69 96 GLY A CA 1
ATOM 709 C C . GLY A 1 96 ? 14.125 36.625 0.713 1 90.69 96 GLY A C 1
ATOM 710 O O . GLY A 1 96 ? 14.547 37.219 1.714 1 90.69 96 GLY A O 1
ATOM 711 N N . ALA A 1 97 ? 14.484 35.438 0.449 1 94 97 ALA A N 1
ATOM 712 C CA . ALA A 1 97 ? 15.109 34.594 1.472 1 94 97 ALA A CA 1
ATOM 713 C C . ALA A 1 97 ? 16.594 34.906 1.605 1 94 97 ALA A C 1
ATOM 715 O O . ALA A 1 97 ? 17.266 35.188 0.612 1 94 97 ALA A O 1
ATOM 716 N N . ALA A 1 98 ? 17.125 34.844 2.877 1 94.94 98 ALA A N 1
ATOM 717 C CA . ALA A 1 98 ? 18.562 34.969 3.09 1 94.94 98 ALA A CA 1
ATOM 718 C C . ALA A 1 98 ? 19.328 33.906 2.334 1 94.94 98 ALA A C 1
ATOM 720 O O . ALA A 1 98 ? 20.375 34.156 1.757 1 94.94 98 ALA A O 1
ATOM 721 N N . PHE A 1 99 ? 18.859 32.688 2.428 1 91.88 99 PHE A N 1
ATOM 722 C CA . PHE A 1 99 ? 19.297 31.547 1.608 1 91.88 99 PHE A CA 1
ATOM 723 C C . PHE A 1 99 ? 18.188 30.531 1.442 1 91.88 99 PHE A C 1
ATOM 725 O O . PHE A 1 99 ? 17.203 30.531 2.201 1 91.88 99 PHE A O 1
ATOM 732 N N . HIS A 1 100 ? 18.344 29.812 0.368 1 92.19 100 HIS A N 1
ATOM 733 C CA . HIS A 1 100 ? 17.375 28.734 0.184 1 92.19 100 HIS A CA 1
ATOM 734 C C . HIS A 1 100 ? 18.047 27.484 -0.367 1 92.19 100 HIS A C 1
ATOM 736 O O . HIS A 1 100 ? 19.047 27.562 -1.077 1 92.19 100 HIS A O 1
ATOM 742 N N . LEU A 1 101 ? 17.641 26.375 0.127 1 92.31 101 LEU A N 1
ATOM 743 C CA . LEU A 1 101 ? 17.922 25.062 -0.439 1 92.31 101 LEU A CA 1
ATOM 744 C C . LEU A 1 101 ? 16.656 24.438 -1.029 1 92.31 101 LEU A C 1
ATOM 746 O O . LEU A 1 101 ? 15.891 23.781 -0.319 1 92.31 101 LEU A O 1
ATOM 750 N N . GLN A 1 102 ? 16.484 24.766 -2.316 1 85.56 102 GLN A N 1
ATOM 751 C CA . GLN A 1 102 ? 15.312 24.281 -3.043 1 85.56 102 GLN A CA 1
ATOM 752 C C . GLN A 1 102 ? 15.719 23.453 -4.258 1 85.56 102 GLN A C 1
ATOM 754 O O . GLN A 1 102 ? 16.391 23.953 -5.16 1 85.56 102 GLN A O 1
ATOM 759 N N . ARG A 1 103 ? 15.406 22.188 -4.199 1 88.25 103 ARG A N 1
ATOM 760 C CA . ARG A 1 103 ? 15.672 21.297 -5.324 1 88.25 103 ARG A CA 1
ATOM 761 C C . ARG A 1 103 ? 14.602 20.219 -5.43 1 88.25 103 ARG A C 1
ATOM 763 O O . ARG A 1 103 ? 13.969 19.859 -4.434 1 88.25 103 ARG A O 1
ATOM 770 N N . PRO A 1 104 ? 14.477 19.781 -6.645 1 88.12 104 PRO A N 1
ATOM 771 C CA . PRO A 1 104 ? 13.508 18.703 -6.812 1 88.12 104 PRO A CA 1
ATOM 772 C C . PRO A 1 104 ? 13.891 17.438 -6.043 1 88.12 104 PRO A C 1
ATOM 774 O O . PRO A 1 104 ? 15.031 16.984 -6.133 1 88.12 104 PRO A O 1
ATOM 777 N N . ALA A 1 105 ? 13.109 17.016 -5.207 1 93 105 ALA A N 1
ATOM 778 C CA . ALA A 1 105 ? 13.195 15.773 -4.438 1 93 105 ALA A CA 1
ATOM 779 C C . ALA A 1 105 ? 11.805 15.219 -4.141 1 93 105 ALA A C 1
ATOM 781 O O . ALA A 1 105 ? 10.805 15.93 -4.285 1 93 105 ALA A O 1
ATOM 782 N N . ASP A 1 106 ? 11.773 13.984 -3.801 1 92.38 106 ASP A N 1
ATOM 783 C CA . ASP A 1 106 ? 10.477 13.367 -3.539 1 92.38 106 ASP A CA 1
ATOM 784 C C . ASP A 1 106 ? 9.914 13.82 -2.191 1 92.38 106 ASP A C 1
ATOM 786 O O . ASP A 1 106 ? 8.719 13.672 -1.931 1 92.38 106 ASP A O 1
ATOM 790 N N . SER A 1 107 ? 10.789 14.391 -1.351 1 95.88 107 SER A N 1
ATOM 791 C CA . SER A 1 107 ? 10.375 14.914 -0.051 1 95.88 107 SER A CA 1
ATOM 792 C C . SER A 1 107 ? 11.406 15.891 0.5 1 95.88 107 SER A C 1
ATOM 794 O O . SER A 1 107 ? 12.578 15.859 0.115 1 95.88 107 SER A O 1
ATOM 796 N N . THR A 1 108 ? 11 16.812 1.349 1 97.94 108 THR A N 1
ATOM 797 C CA . THR A 1 108 ? 11.914 17.703 2.055 1 97.94 108 THR A CA 1
ATOM 798 C C . THR A 1 108 ? 12.781 16.922 3.033 1 97.94 108 THR A C 1
ATOM 800 O O . THR A 1 108 ? 13.945 17.266 3.248 1 97.94 108 THR A O 1
ATOM 803 N N . ALA A 1 109 ? 12.242 15.836 3.541 1 98.44 109 ALA A N 1
ATOM 804 C CA . ALA A 1 109 ? 12.969 14.953 4.449 1 98.44 109 ALA A CA 1
ATOM 805 C C . ALA A 1 109 ? 14.258 14.445 3.807 1 98.44 109 ALA A C 1
ATOM 807 O O . ALA A 1 109 ? 15.289 14.336 4.473 1 98.44 109 ALA A O 1
ATOM 808 N N . GLU A 1 110 ? 14.242 14.172 2.51 1 97.88 110 GLU A N 1
ATOM 809 C CA . GLU A 1 110 ? 15.43 13.703 1.804 1 97.88 110 GLU A CA 1
ATOM 810 C C . GLU A 1 110 ? 16.5 14.797 1.733 1 97.88 110 GLU A C 1
ATOM 812 O O . GLU A 1 110 ? 17.688 14.508 1.847 1 97.88 110 GLU A O 1
ATOM 817 N N . ILE A 1 111 ? 16.078 15.992 1.517 1 97.75 111 ILE A N 1
ATOM 818 C CA . ILE A 1 111 ? 16.984 17.125 1.478 1 97.75 111 ILE A CA 1
ATOM 819 C C . ILE A 1 111 ? 17.656 17.297 2.84 1 97.75 111 ILE A C 1
ATOM 821 O O . ILE A 1 111 ? 18.875 17.453 2.924 1 97.75 111 ILE A O 1
ATOM 825 N N . VAL A 1 112 ? 16.859 17.25 3.902 1 98.5 112 VAL A N 1
ATOM 826 C CA . VAL A 1 112 ? 17.375 17.438 5.258 1 98.5 112 VAL A CA 1
ATOM 827 C C . VAL A 1 112 ? 18.312 16.281 5.621 1 98.5 112 VAL A C 1
ATOM 829 O O . VAL A 1 112 ? 19.344 16.5 6.27 1 98.5 112 VAL A O 1
ATOM 832 N N . TRP A 1 113 ? 17.969 15.062 5.195 1 97.88 113 TRP A N 1
ATOM 833 C CA . TRP A 1 113 ? 18.875 13.93 5.426 1 97.88 113 TRP A CA 1
ATOM 834 C C . TRP A 1 113 ? 20.25 14.188 4.812 1 97.88 113 TRP A C 1
ATOM 836 O O . TRP A 1 113 ? 21.266 13.945 5.449 1 97.88 113 TRP A O 1
ATOM 846 N N . GLU A 1 114 ? 20.234 14.68 3.635 1 96.56 114 GLU A N 1
ATOM 847 C CA . GLU A 1 114 ? 21.484 14.984 2.953 1 96.56 114 GLU A CA 1
ATOM 848 C C . GLU A 1 114 ? 22.281 16.062 3.697 1 96.56 114 GLU A C 1
ATOM 850 O O . GLU A 1 114 ? 23.5 15.977 3.811 1 96.56 114 GLU A O 1
ATOM 855 N N . ILE A 1 115 ? 21.594 17.094 4.152 1 96.69 115 ILE A N 1
ATOM 856 C CA . ILE A 1 115 ? 22.234 18.156 4.922 1 96.69 115 ILE A CA 1
ATOM 857 C C . ILE A 1 115 ? 22.922 17.562 6.148 1 96.69 115 ILE A C 1
ATOM 859 O O . ILE A 1 115 ? 24.094 17.859 6.418 1 96.69 115 ILE A O 1
ATOM 863 N N . LEU A 1 116 ? 22.219 16.719 6.891 1 97 116 LEU A N 1
ATOM 864 C CA . LEU A 1 116 ? 22.766 16.109 8.094 1 97 116 LEU A CA 1
ATOM 865 C C . LEU A 1 116 ? 23.953 15.211 7.762 1 97 116 LEU A C 1
ATOM 867 O O . LEU A 1 116 ? 25 15.281 8.422 1 97 116 LEU A O 1
ATOM 871 N N . ALA A 1 117 ? 23.797 14.453 6.715 1 94.06 117 ALA A N 1
ATOM 872 C CA . ALA A 1 117 ? 24.859 13.531 6.297 1 94.06 117 ALA A CA 1
ATOM 873 C C . ALA A 1 117 ? 26.109 14.289 5.902 1 94.06 117 ALA A C 1
ATOM 875 O O . ALA A 1 117 ? 27.219 13.93 6.32 1 94.06 117 ALA A O 1
ATOM 876 N N . ARG A 1 118 ? 25.969 15.289 5.176 1 93.75 118 ARG A N 1
ATOM 877 C CA . ARG A 1 118 ? 27.109 16.078 4.703 1 93.75 118 ARG A CA 1
ATOM 878 C C . ARG A 1 118 ? 27.766 16.828 5.855 1 93.75 118 ARG A C 1
ATOM 880 O O . ARG A 1 118 ? 28.953 17.125 5.809 1 93.75 118 ARG A O 1
ATOM 887 N N . SER A 1 119 ? 26.938 17.125 6.824 1 94.94 119 SER A N 1
ATOM 888 C CA . SER A 1 119 ? 27.453 17.844 7.992 1 94.94 119 SER A CA 1
ATOM 889 C C . SER A 1 119 ? 28.047 16.875 9.008 1 94.94 119 SER A C 1
ATOM 891 O O . SER A 1 119 ? 28.531 17.297 10.062 1 94.94 119 SER A O 1
ATOM 893 N N . GLY A 1 120 ? 27.922 15.578 8.742 1 94.25 120 GLY A N 1
ATOM 894 C CA . GLY A 1 120 ? 28.438 14.57 9.648 1 94.25 120 GLY A CA 1
ATOM 895 C C . GLY A 1 120 ? 27.609 14.414 10.914 1 94.25 120 GLY A C 1
ATOM 896 O O . GLY A 1 120 ? 28.109 13.93 11.93 1 94.25 120 GLY A O 1
ATOM 897 N N . ILE A 1 121 ? 26.438 14.875 10.883 1 95.5 121 ILE A N 1
ATOM 898 C CA . ILE A 1 121 ? 25.562 14.812 12.047 1 95.5 121 ILE A CA 1
ATOM 899 C C . ILE A 1 121 ? 24.734 13.531 12 1 95.5 121 ILE A C 1
ATOM 901 O O . ILE A 1 121 ? 24.078 13.242 11 1 95.5 121 ILE A O 1
ATOM 905 N N . VAL A 1 122 ? 24.828 12.758 13.047 1 91.94 122 VAL A N 1
ATOM 906 C CA . VAL A 1 122 ? 24 11.57 13.18 1 91.94 122 VAL A CA 1
ATOM 907 C C . VAL A 1 122 ? 22.688 11.93 13.891 1 91.94 122 VAL A C 1
ATOM 909 O O . VAL A 1 122 ? 22.703 12.312 15.062 1 91.94 122 VAL A O 1
ATOM 912 N N . PRO A 1 123 ? 21.656 11.812 13.195 1 95.19 123 PRO A N 1
ATOM 913 C CA . PRO A 1 123 ? 20.406 12.156 13.852 1 95.19 123 PRO A CA 1
ATOM 914 C C . PRO A 1 123 ? 20.031 11.18 14.969 1 95.19 123 PRO A C 1
ATOM 916 O O . PRO A 1 123 ? 20.5 10.039 14.977 1 95.19 123 PRO A O 1
ATOM 919 N N . SER A 1 124 ? 19.281 11.688 15.938 1 96.75 124 SER A N 1
ATOM 920 C CA . SER A 1 124 ? 18.703 10.789 16.922 1 96.75 124 SER A CA 1
ATOM 921 C C . SER A 1 124 ? 17.75 9.789 16.281 1 96.75 124 SER A C 1
ATOM 923 O O . SER A 1 124 ? 17.375 9.945 15.109 1 96.75 124 SER A O 1
ATOM 925 N N . ARG A 1 125 ? 17.438 8.789 17.016 1 96.56 125 ARG A N 1
ATOM 926 C CA . ARG A 1 125 ? 16.484 7.797 16.547 1 96.56 125 ARG A CA 1
ATOM 927 C C . ARG A 1 125 ? 15.141 8.445 16.203 1 96.56 125 ARG A C 1
ATOM 929 O O . ARG A 1 125 ? 14.516 8.094 15.195 1 96.56 125 ARG A O 1
ATOM 936 N N . GLU A 1 126 ? 14.75 9.367 17.062 1 97.44 126 GLU A N 1
ATOM 937 C CA . GLU A 1 126 ? 13.484 10.078 16.859 1 97.44 126 GLU A CA 1
ATOM 938 C C . GLU A 1 126 ? 13.523 10.914 15.586 1 97.44 126 GLU A C 1
ATOM 940 O O . GLU A 1 126 ? 12.57 10.914 14.805 1 97.44 126 GLU A O 1
ATOM 945 N N . ALA A 1 127 ? 14.633 11.602 15.398 1 98.38 127 ALA A N 1
ATOM 946 C CA . ALA A 1 127 ? 14.766 12.414 14.195 1 98.38 127 ALA A CA 1
ATOM 947 C C . ALA A 1 127 ? 14.789 11.547 12.945 1 98.38 127 ALA A C 1
ATOM 949 O O . ALA A 1 127 ? 14.18 11.891 11.93 1 98.38 127 ALA A O 1
ATOM 950 N N . ALA A 1 128 ? 15.469 10.438 13.016 1 98.31 128 ALA A N 1
ATOM 951 C CA . ALA A 1 128 ? 15.531 9.508 11.898 1 98.31 128 ALA A CA 1
ATOM 952 C C . ALA A 1 128 ? 14.156 8.945 11.57 1 98.31 128 ALA A C 1
ATOM 954 O O . ALA A 1 128 ? 13.766 8.867 10.406 1 98.31 128 ALA A O 1
ATOM 955 N N . LEU A 1 129 ? 13.422 8.57 12.602 1 98 129 LEU A N 1
ATOM 956 C CA . LEU A 1 129 ? 12.062 8.062 12.422 1 98 129 LEU A CA 1
ATOM 957 C C . LEU A 1 129 ? 11.172 9.117 11.781 1 98 129 LEU A C 1
ATOM 959 O O . LEU A 1 129 ? 10.375 8.805 10.891 1 98 129 LEU A O 1
ATOM 963 N N . ALA A 1 130 ? 11.328 10.312 12.219 1 98.56 130 ALA A N 1
ATOM 964 C CA . ALA A 1 130 ? 10.523 11.406 11.68 1 98.56 130 ALA A CA 1
ATOM 965 C C . ALA A 1 130 ? 10.805 11.617 10.195 1 98.56 130 ALA A C 1
ATOM 967 O O . ALA A 1 130 ? 9.883 11.789 9.398 1 98.56 130 ALA A O 1
ATOM 968 N N . LEU A 1 131 ? 12.102 11.609 9.852 1 98.69 131 LEU A N 1
ATOM 969 C CA . LEU A 1 131 ? 12.477 11.75 8.453 1 98.69 131 LEU A CA 1
ATOM 970 C C . LEU A 1 131 ? 11.93 10.594 7.621 1 98.69 131 LEU A C 1
ATOM 972 O O . LEU A 1 131 ? 11.414 10.805 6.52 1 98.69 131 LEU A O 1
ATOM 976 N N . LEU A 1 132 ? 12.047 9.422 8.172 1 98.31 132 LEU A N 1
ATOM 977 C CA . LEU A 1 132 ? 11.562 8.227 7.496 1 98.31 132 LEU A CA 1
ATOM 978 C C . LEU A 1 132 ? 10.07 8.328 7.207 1 98.31 132 LEU A C 1
ATOM 980 O O . LEU A 1 132 ? 9.633 8.109 6.074 1 98.31 132 LEU A O 1
ATOM 984 N N . VAL A 1 133 ? 9.289 8.719 8.172 1 97.56 133 VAL A N 1
ATOM 985 C CA . VAL A 1 133 ? 7.844 8.844 8.031 1 97.56 133 VAL A CA 1
ATOM 986 C C . VAL A 1 133 ? 7.516 9.945 7.02 1 97.56 133 VAL A C 1
ATOM 988 O O . VAL A 1 133 ? 6.578 9.812 6.23 1 97.56 133 VAL A O 1
ATOM 991 N N . GLY A 1 134 ? 8.289 11.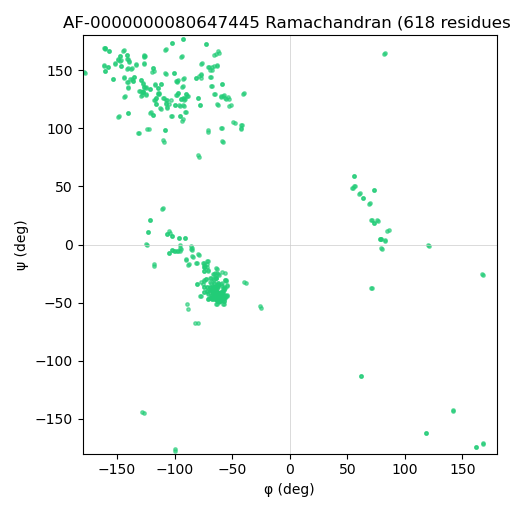016 7.047 1 98.12 134 GLY A N 1
ATOM 992 C CA . GLY A 1 134 ? 8.117 12.062 6.059 1 98.12 134 GLY A CA 1
ATOM 993 C C . GLY A 1 134 ? 8.281 11.578 4.633 1 98.12 134 GLY A C 1
ATOM 994 O O . GLY A 1 134 ? 7.449 11.867 3.771 1 98.12 134 GLY A O 1
ATOM 995 N N . ILE A 1 135 ? 9.305 10.75 4.363 1 97.88 135 ILE A N 1
ATOM 996 C CA . ILE A 1 135 ? 9.578 10.219 3.031 1 97.88 135 ILE A CA 1
ATOM 997 C C . ILE A 1 135 ? 8.438 9.289 2.607 1 97.88 135 ILE A C 1
ATOM 999 O O . ILE A 1 135 ? 7.922 9.398 1.492 1 97.88 135 ILE A O 1
ATOM 1003 N N . ILE A 1 136 ? 8.039 8.43 3.5 1 96 136 ILE A N 1
ATOM 1004 C CA . ILE A 1 136 ? 7.008 7.441 3.199 1 96 136 ILE A CA 1
ATOM 1005 C C . ILE A 1 136 ? 5.711 8.148 2.812 1 96 136 ILE A C 1
ATOM 1007 O O . ILE A 1 136 ? 5.098 7.82 1.797 1 96 136 ILE A O 1
ATOM 1011 N N . THR A 1 137 ? 5.312 9.172 3.557 1 92.75 137 THR A N 1
ATOM 1012 C CA . THR A 1 137 ? 4.027 9.82 3.342 1 92.75 137 THR A CA 1
ATOM 1013 C C . THR A 1 137 ? 4.062 10.695 2.09 1 92.75 137 THR A C 1
ATOM 1015 O O . THR A 1 137 ? 3.133 10.664 1.279 1 92.75 137 THR A O 1
ATOM 1018 N N . ASP A 1 138 ? 5.152 11.398 1.899 1 92.06 138 ASP A N 1
ATOM 1019 C CA . ASP A 1 138 ? 5.211 12.336 0.782 1 92.06 138 ASP A CA 1
ATOM 1020 C C . ASP A 1 138 ? 5.375 11.594 -0.545 1 92.06 138 ASP A C 1
ATOM 1022 O O . ASP A 1 138 ? 5.047 12.133 -1.604 1 92.06 138 ASP A O 1
ATOM 1026 N N . THR A 1 139 ? 5.902 10.359 -0.511 1 91.94 139 THR A N 1
ATOM 1027 C CA . THR A 1 139 ? 6.016 9.555 -1.726 1 91.94 139 THR A CA 1
ATOM 1028 C C . THR A 1 139 ? 4.77 8.695 -1.927 1 91.94 139 THR A C 1
ATOM 1030 O O . THR A 1 139 ? 4.738 7.84 -2.809 1 91.94 139 THR A O 1
ATOM 1033 N N . GLY A 1 140 ? 3.758 8.891 -1.064 1 85.69 140 GLY A N 1
ATOM 1034 C CA . GLY A 1 140 ? 2.568 8.055 -1.168 1 85.69 140 GLY A CA 1
ATOM 1035 C C . GLY A 1 140 ? 2.838 6.59 -0.903 1 85.69 140 GLY A C 1
ATOM 1036 O O . GLY A 1 140 ? 2.35 5.723 -1.63 1 85.69 140 GLY A O 1
ATOM 1037 N N . ARG A 1 141 ? 3.668 6.391 0.08 1 88.56 141 ARG A N 1
ATOM 1038 C CA . ARG A 1 141 ? 4.113 5.031 0.381 1 88.56 141 ARG A CA 1
ATOM 1039 C C . ARG A 1 141 ? 4.84 4.418 -0.81 1 88.56 141 ARG A C 1
ATOM 1041 O O . ARG A 1 141 ? 4.516 3.307 -1.236 1 88.56 141 ARG A O 1
ATOM 1048 N N . PHE A 1 142 ? 5.703 5.164 -1.44 1 92.25 142 PHE A N 1
ATOM 1049 C CA . PHE A 1 142 ? 6.691 4.855 -2.467 1 92.25 142 PHE A CA 1
ATOM 1050 C C . PHE A 1 142 ? 6.035 4.754 -3.838 1 92.25 142 PHE A C 1
ATOM 1052 O O . PHE A 1 142 ? 6.711 4.504 -4.84 1 92.25 142 PHE A O 1
ATOM 1059 N N . LYS A 1 143 ? 4.766 5.039 -3.947 1 81 143 LYS A N 1
ATOM 1060 C CA . LYS A 1 143 ? 4.086 5.008 -5.242 1 81 143 LYS A CA 1
ATOM 1061 C C . LYS A 1 143 ? 4.773 5.93 -6.242 1 81 143 LYS A C 1
ATOM 1063 O O . LYS A 1 143 ? 4.836 5.621 -7.438 1 81 143 LYS A O 1
ATOM 1068 N N . HIS A 1 144 ? 5.371 7.02 -5.711 1 83.19 144 HIS A N 1
ATOM 1069 C CA . HIS A 1 144 ? 6.008 8 -6.586 1 83.19 144 HIS A CA 1
ATOM 1070 C C . HIS A 1 144 ? 7.488 8.156 -6.25 1 83.19 144 HIS A C 1
ATOM 1072 O O . HIS A 1 144 ? 8.086 9.195 -6.535 1 83.19 144 HIS A O 1
ATOM 1078 N N . ALA A 1 145 ? 7.98 7.191 -5.637 1 91.69 145 ALA A N 1
ATOM 1079 C CA . ALA A 1 145 ? 9.367 7.266 -5.176 1 91.69 145 ALA A CA 1
ATOM 1080 C C . ALA A 1 145 ? 10.336 7.051 -6.332 1 91.69 145 ALA A C 1
ATOM 1082 O O . ALA A 1 145 ? 10.055 6.277 -7.25 1 91.69 145 ALA A O 1
ATOM 1083 N N . GLN A 1 146 ? 11.406 7.703 -6.27 1 92.56 146 GLN A N 1
ATOM 1084 C CA . GLN A 1 146 ? 12.555 7.469 -7.141 1 92.56 146 GLN A CA 1
ATOM 1085 C C . GLN A 1 146 ? 13.641 6.68 -6.418 1 92.56 146 GLN A C 1
ATOM 1087 O O . GLN A 1 146 ? 13.547 6.434 -5.215 1 92.56 146 GLN A O 1
ATOM 1092 N N . ALA A 1 147 ? 14.68 6.297 -7.199 1 95.5 147 ALA A N 1
ATOM 1093 C CA . ALA A 1 147 ? 15.773 5.508 -6.641 1 95.5 147 ALA A CA 1
ATOM 1094 C C . ALA A 1 147 ? 16.375 6.191 -5.414 1 95.5 147 ALA A C 1
ATOM 1096 O O . ALA A 1 147 ? 16.719 5.531 -4.434 1 95.5 147 ALA A O 1
ATOM 1097 N N . SER A 1 148 ? 16.406 7.461 -5.461 1 95.69 148 SER A N 1
ATOM 1098 C CA . SER A 1 148 ? 17 8.234 -4.379 1 95.69 148 SER A CA 1
ATOM 1099 C C . SER A 1 148 ? 16.219 8.062 -3.082 1 95.69 148 SER A C 1
ATOM 1101 O O . SER A 1 148 ? 16.812 8.023 -1.997 1 95.69 148 SER A O 1
ATOM 1103 N N . SER A 1 149 ? 14.898 7.98 -3.184 1 97.31 149 SER A N 1
ATOM 1104 C CA . SER A 1 149 ? 14.062 7.789 -2.002 1 97.31 149 SER A CA 1
ATOM 1105 C C . SER A 1 149 ? 14.367 6.457 -1.317 1 97.31 149 SER A C 1
ATOM 1107 O O . SER A 1 149 ? 14.523 6.406 -0.096 1 97.31 149 SER A O 1
ATOM 1109 N N . PHE A 1 150 ? 14.484 5.426 -2.125 1 97.94 150 PHE A N 1
ATOM 1110 C CA . PHE A 1 150 ? 14.781 4.105 -1.585 1 97.94 150 PHE A CA 1
ATOM 1111 C C . PHE A 1 150 ? 16.172 4.078 -0.959 1 97.94 150 PHE A C 1
ATOM 1113 O O . PHE A 1 150 ? 16.359 3.484 0.103 1 97.94 150 PHE A O 1
ATOM 1120 N N . ARG A 1 151 ? 17.094 4.691 -1.604 1 97.31 151 ARG A N 1
ATOM 1121 C CA . ARG A 1 151 ? 18.453 4.777 -1.07 1 97.31 151 ARG A CA 1
ATOM 1122 C C . ARG A 1 151 ? 18.469 5.492 0.276 1 97.31 151 ARG A C 1
ATOM 1124 O O . ARG A 1 151 ? 19.109 5.031 1.224 1 97.31 151 ARG A O 1
ATOM 1131 N N . THR A 1 152 ? 17.812 6.621 0.323 1 97.81 152 THR A N 1
ATOM 1132 C CA . THR A 1 152 ? 17.766 7.406 1.551 1 97.81 152 THR A CA 1
ATOM 1133 C C . THR A 1 152 ? 17.109 6.605 2.678 1 97.81 152 THR A C 1
ATOM 1135 O O . THR A 1 152 ? 17.625 6.594 3.805 1 97.81 152 THR A O 1
ATOM 1138 N N . VAL A 1 153 ? 16.016 5.91 2.348 1 98.19 153 VAL A N 1
ATOM 1139 C CA . VAL A 1 153 ? 15.32 5.09 3.34 1 98.19 153 VAL A CA 1
ATOM 1140 C C . VAL A 1 153 ? 16.266 4.012 3.865 1 98.19 153 VAL A C 1
ATOM 1142 O O . VAL A 1 153 ? 16.359 3.799 5.078 1 98.19 153 VAL A O 1
ATOM 1145 N N . ALA A 1 154 ? 17 3.377 2.969 1 97.88 154 ALA A N 1
ATOM 1146 C CA . ALA A 1 154 ? 17.969 2.352 3.379 1 97.88 154 ALA A CA 1
ATOM 1147 C C . ALA A 1 154 ? 19.016 2.932 4.316 1 97.88 154 ALA A C 1
ATOM 1149 O O . ALA A 1 154 ? 19.328 2.338 5.352 1 97.88 154 ALA A O 1
ATOM 1150 N N . GLU A 1 155 ? 19.531 4.082 3.994 1 97.44 155 GLU A N 1
ATOM 1151 C CA . GLU A 1 155 ? 20.562 4.738 4.785 1 97.44 155 GLU A CA 1
ATOM 1152 C C . GLU A 1 155 ? 20.047 5.105 6.176 1 97.44 155 GLU A C 1
ATOM 1154 O O . GLU A 1 155 ? 20.734 4.898 7.176 1 97.44 155 GLU A O 1
ATOM 1159 N N . ILE A 1 156 ? 18.859 5.652 6.199 1 97.81 156 ILE A N 1
ATOM 1160 C CA . ILE A 1 156 ? 18.266 6.055 7.473 1 97.81 156 ILE A CA 1
ATOM 1161 C C . ILE A 1 156 ? 18.094 4.832 8.367 1 97.81 156 ILE A C 1
ATOM 1163 O O . ILE A 1 156 ? 18.484 4.855 9.539 1 97.81 156 ILE A O 1
ATOM 1167 N N . LEU A 1 157 ? 17.562 3.787 7.797 1 97 157 LEU A N 1
ATOM 1168 C CA . LEU A 1 157 ? 17.312 2.57 8.562 1 97 157 LEU A CA 1
ATOM 1169 C C . LEU A 1 157 ? 18.625 1.999 9.117 1 97 157 LEU A C 1
ATOM 1171 O O . LEU A 1 157 ? 18.688 1.616 10.281 1 97 157 LEU A O 1
ATOM 1175 N N . GLU A 1 158 ? 19.641 1.984 8.289 1 95.56 158 GLU A N 1
ATOM 1176 C CA . GLU A 1 158 ? 20.922 1.401 8.68 1 95.56 158 GLU A CA 1
ATOM 1177 C C . GLU A 1 158 ? 21.625 2.271 9.711 1 95.56 158 GLU A C 1
ATOM 1179 O O . GLU A 1 158 ? 22.078 1.772 10.742 1 95.56 158 GLU A O 1
ATOM 1184 N N . ARG A 1 159 ? 21.688 3.531 9.508 1 94.62 159 ARG A N 1
ATOM 1185 C CA . ARG A 1 159 ? 22.453 4.438 10.359 1 94.62 159 ARG A CA 1
ATOM 1186 C C . ARG A 1 159 ? 21.781 4.621 11.711 1 94.62 159 ARG A C 1
ATOM 1188 O O . ARG A 1 159 ? 22.453 4.742 12.734 1 94.62 159 ARG A O 1
ATOM 1195 N N . ALA A 1 160 ? 20.469 4.652 11.695 1 94.06 160 ALA A N 1
ATOM 1196 C CA . ALA A 1 160 ? 19.75 4.91 12.938 1 94.06 160 ALA A CA 1
ATOM 1197 C C . ALA A 1 160 ? 19.328 3.604 13.602 1 94.06 160 ALA A C 1
ATOM 1199 O O . ALA A 1 160 ? 18.703 3.615 14.672 1 94.06 160 ALA A O 1
ATOM 1200 N N . GLU A 1 161 ? 19.641 2.436 12.891 1 92.94 161 GLU A N 1
ATOM 1201 C CA . GLU A 1 161 ? 19.266 1.121 13.398 1 92.94 161 GLU A CA 1
ATOM 1202 C C . GLU A 1 161 ? 17.766 1.05 13.688 1 92.94 161 GLU A C 1
ATOM 1204 O O . GLU A 1 161 ? 17.359 0.646 14.781 1 92.94 161 GLU A O 1
ATOM 1209 N N . LEU A 1 162 ? 17 1.5 12.719 1 93.31 162 LEU A N 1
ATOM 1210 C CA . LEU A 1 162 ? 15.547 1.466 12.789 1 93.31 162 LEU A CA 1
ATOM 1211 C C . LEU A 1 162 ? 14.992 0.286 11.992 1 93.31 162 LEU A C 1
ATOM 1213 O O . LEU A 1 162 ? 15.602 -0.154 11.023 1 93.31 162 LEU A O 1
ATOM 1217 N N . ASP A 1 163 ? 13.906 -0.21 12.492 1 89.81 163 ASP A N 1
ATOM 1218 C CA . ASP A 1 163 ? 13.109 -1.141 11.703 1 89.81 163 ASP A CA 1
ATOM 1219 C C . ASP A 1 163 ? 12.016 -0.407 10.938 1 89.81 163 ASP A C 1
ATOM 1221 O O . ASP A 1 163 ? 11.344 0.47 11.484 1 89.81 163 ASP A O 1
ATOM 1225 N N . TYR A 1 164 ? 11.867 -0.765 9.68 1 93.06 164 TYR A N 1
ATOM 1226 C CA . TYR A 1 164 ? 10.859 -0.122 8.852 1 93.06 164 TYR A CA 1
ATOM 1227 C C . TYR A 1 164 ? 9.477 -0.223 9.484 1 93.06 164 TYR A C 1
ATOM 1229 O O . TYR A 1 164 ? 8.656 0.69 9.359 1 93.06 164 TYR A O 1
ATOM 1237 N N . SER A 1 165 ? 9.219 -1.28 10.227 1 83.25 165 SER A N 1
ATOM 1238 C CA . SER A 1 165 ? 7.934 -1.519 10.875 1 83.25 165 SER A CA 1
ATOM 1239 C C . SER A 1 165 ? 7.609 -0.423 11.883 1 83.25 165 SER A C 1
ATOM 1241 O O . SER A 1 165 ? 6.441 -0.151 12.164 1 83.25 165 SER A O 1
ATOM 1243 N N . GLU A 1 166 ? 8.594 0.208 12.398 1 88.31 166 GLU A N 1
ATOM 1244 C CA . GLU A 1 166 ? 8.383 1.306 13.336 1 88.31 166 GLU A CA 1
ATOM 1245 C C . GLU A 1 166 ? 7.703 2.49 12.656 1 88.31 166 GLU A C 1
ATOM 1247 O O . GLU A 1 166 ? 6.836 3.141 13.242 1 88.31 166 GLU A O 1
ATOM 1252 N N . ALA A 1 167 ? 8.164 2.785 11.438 1 93.5 167 ALA A N 1
ATOM 1253 C CA . ALA A 1 167 ? 7.512 3.846 10.672 1 93.5 167 ALA A CA 1
ATOM 1254 C C . ALA A 1 167 ? 6.066 3.482 10.352 1 93.5 167 ALA A C 1
ATOM 1256 O O . ALA A 1 167 ? 5.168 4.324 10.453 1 93.5 167 ALA A O 1
ATOM 1257 N N . LEU A 1 168 ? 5.871 2.248 9.992 1 86.19 168 LEU A N 1
ATOM 1258 C CA . LEU A 1 168 ? 4.527 1.777 9.672 1 86.19 168 LEU A CA 1
ATOM 1259 C C . LEU A 1 168 ? 3.617 1.864 10.891 1 86.19 168 LEU A C 1
ATOM 1261 O O . LEU A 1 168 ? 2.426 2.154 10.766 1 86.19 168 LEU A O 1
ATOM 1265 N N . GLU A 1 169 ? 4.176 1.626 12.008 1 81.06 169 GLU A N 1
ATOM 1266 C CA . GLU A 1 169 ? 3.416 1.714 13.25 1 81.06 169 GLU A CA 1
ATOM 1267 C C . GLU A 1 169 ? 2.945 3.143 13.508 1 81.06 169 GLU A C 1
ATOM 1269 O O . GLU A 1 169 ? 1.801 3.361 13.906 1 81.06 169 GLU A O 1
ATOM 1274 N N . VAL A 1 170 ? 3.781 4.105 13.281 1 85.75 170 VAL A N 1
ATOM 1275 C CA . VAL A 1 170 ? 3.414 5.508 13.43 1 85.75 170 VAL A CA 1
ATOM 1276 C C . VAL A 1 170 ? 2.244 5.836 12.508 1 85.75 170 VAL A C 1
ATOM 1278 O O . VAL A 1 170 ? 1.288 6.5 12.914 1 85.75 170 VAL A O 1
ATOM 1281 N N . LEU A 1 171 ? 2.309 5.352 11.305 1 85.69 171 LEU A N 1
ATOM 1282 C CA . LEU A 1 171 ? 1.302 5.645 10.289 1 85.69 171 LEU A CA 1
ATOM 1283 C C . LEU A 1 171 ? -0.001 4.91 10.586 1 85.69 171 LEU A C 1
ATOM 1285 O O . LEU A 1 171 ? -1.082 5.387 10.242 1 85.69 171 LEU A O 1
ATOM 1289 N N . SER A 1 172 ? 0.176 3.799 11.219 1 70.88 172 SER A N 1
ATOM 1290 C CA . SER A 1 172 ? -0.998 2.988 11.523 1 70.88 172 SER A CA 1
ATOM 1291 C C . SER A 1 172 ? -1.807 3.594 12.664 1 70.88 172 SER A C 1
ATOM 1293 O O . SER A 1 172 ? -2.98 3.264 12.844 1 70.88 172 SER A O 1
ATOM 1295 N N . ARG A 1 173 ? -1.186 4.449 13.438 1 67.5 173 ARG A N 1
ATOM 1296 C CA . ARG A 1 173 ? -1.81 5.059 14.602 1 67.5 173 ARG A CA 1
ATOM 1297 C C . ARG A 1 173 ? -2.695 6.234 14.203 1 67.5 173 ARG A C 1
ATOM 1299 O O . ARG A 1 173 ? -3.424 6.781 15.039 1 67.5 173 ARG A O 1
ATOM 1306 N N . VAL A 1 174 ? -2.461 6.652 13 1 63.56 174 VAL A N 1
ATOM 1307 C CA . VAL A 1 174 ? -3.275 7.773 12.547 1 63.56 174 VAL A CA 1
ATOM 1308 C C . VAL A 1 174 ? -4.75 7.387 12.578 1 63.56 174 VAL A C 1
ATOM 1310 O O . VAL A 1 174 ? -5.16 6.422 11.938 1 63.56 174 VAL A O 1
ATOM 1313 N N . PRO A 1 175 ? -5.391 7.867 13.672 1 51.47 175 PRO A N 1
ATOM 1314 C CA . PRO A 1 175 ? -6.824 7.566 13.688 1 51.47 175 PRO A CA 1
ATOM 1315 C C . PRO A 1 175 ? -7.48 7.766 12.32 1 51.47 175 PRO A C 1
ATOM 1317 O O . PRO A 1 175 ? -7.203 8.75 11.633 1 51.47 175 PRO A O 1
ATOM 1320 N N . THR A 1 176 ? -7.66 6.723 11.656 1 57.12 176 THR A N 1
ATOM 1321 C CA . THR A 1 176 ? -8.586 6.961 10.555 1 57.12 176 THR A CA 1
ATOM 1322 C C . THR A 1 176 ? -9.859 7.633 11.047 1 57.12 176 THR A C 1
ATOM 1324 O O . THR A 1 176 ? -10.305 7.383 12.172 1 57.12 176 THR A O 1
ATOM 1327 N N . ASP A 1 177 ? -10.117 8.852 10.492 1 64.56 177 ASP A N 1
ATOM 1328 C CA . ASP A 1 177 ? -11.367 9.516 10.852 1 64.56 177 ASP A CA 1
ATOM 1329 C C . ASP A 1 177 ? -12.523 8.523 10.875 1 64.56 177 ASP A C 1
ATOM 1331 O O . ASP A 1 177 ? -12.844 7.914 9.852 1 64.56 177 ASP A O 1
ATOM 1335 N N . THR A 1 178 ? -12.914 8.117 12.156 1 74.81 178 THR A N 1
ATOM 1336 C CA . THR A 1 178 ? -14.055 7.215 12.305 1 74.81 178 THR A CA 1
ATOM 1337 C C . THR A 1 178 ? -15.172 7.582 11.328 1 74.81 178 THR A C 1
ATOM 1339 O O . THR A 1 178 ? -15.805 6.699 10.75 1 74.81 178 THR A O 1
ATOM 1342 N N . SER A 1 179 ? -15.203 8.883 11.109 1 77.5 179 SER A N 1
ATOM 1343 C CA . SER A 1 179 ? -16.25 9.336 10.203 1 77.5 179 SER A CA 1
ATOM 1344 C C . SER A 1 179 ? -15.984 8.891 8.773 1 77.5 179 SER A C 1
ATOM 1346 O O . SER A 1 179 ? -16.906 8.508 8.047 1 77.5 179 SER A O 1
ATOM 1348 N N . ARG A 1 180 ? -14.789 8.898 8.43 1 83.25 180 ARG A N 1
ATOM 1349 C CA . ARG A 1 180 ? -14.422 8.477 7.086 1 83.25 180 ARG A CA 1
ATOM 1350 C C . ARG A 1 180 ? -14.57 6.965 6.93 1 83.25 180 ARG A C 1
ATOM 1352 O O . ARG A 1 180 ? -15.031 6.488 5.891 1 83.25 180 ARG A O 1
ATOM 1359 N N . ARG A 1 181 ? -14.188 6.25 7.957 1 86.88 181 ARG A N 1
ATOM 1360 C CA . ARG A 1 181 ? -14.344 4.801 7.934 1 86.88 181 ARG A CA 1
ATOM 1361 C C . ARG A 1 181 ? -15.812 4.406 7.836 1 86.88 181 ARG A C 1
ATOM 1363 O O . ARG A 1 181 ? -16.172 3.525 7.051 1 86.88 181 ARG A O 1
ATOM 1370 N N . ILE A 1 182 ? -16.594 5.121 8.578 1 86.06 182 ILE A N 1
ATOM 1371 C CA . ILE A 1 182 ? -18.031 4.848 8.57 1 86.06 182 ILE A CA 1
ATOM 1372 C C . ILE A 1 182 ? -18.609 5.191 7.203 1 86.06 182 ILE A C 1
ATOM 1374 O O . ILE A 1 182 ? -19.422 4.43 6.656 1 86.06 182 ILE A O 1
ATOM 1378 N N . ALA A 1 183 ? -18.156 6.277 6.711 1 88 183 ALA A N 1
ATOM 1379 C CA . ALA A 1 183 ? -18.641 6.672 5.391 1 88 183 ALA A CA 1
ATOM 1380 C C . ALA A 1 183 ? -18.266 5.633 4.336 1 88 183 ALA A C 1
ATOM 1382 O O . ALA A 1 183 ? -19.078 5.289 3.475 1 88 183 ALA A O 1
ATOM 1383 N N . ALA A 1 184 ? -17.062 5.156 4.383 1 92.12 184 ALA A N 1
ATOM 1384 C CA . ALA A 1 184 ? -16.609 4.133 3.445 1 92.12 184 ALA A CA 1
ATOM 1385 C C . ALA A 1 184 ? -17.438 2.861 3.568 1 92.12 184 ALA A C 1
ATOM 1387 O O . ALA A 1 184 ? -17.906 2.314 2.564 1 92.12 184 ALA A O 1
ATOM 1388 N N . LEU A 1 185 ? -17.641 2.408 4.777 1 93.25 185 LEU A N 1
ATOM 1389 C CA . LEU A 1 185 ? -18.422 1.197 5.023 1 93.25 185 LEU A CA 1
ATOM 1390 C C . LEU A 1 185 ? -19.875 1.39 4.598 1 93.25 185 LEU A C 1
ATOM 1392 O O . LEU A 1 185 ? -20.484 0.485 4.023 1 93.25 185 LEU A O 1
ATOM 1396 N N . ARG A 1 186 ? -20.391 2.535 4.84 1 92.06 186 ARG A N 1
ATOM 1397 C CA . ARG A 1 186 ? -21.766 2.818 4.438 1 92.06 186 ARG A CA 1
ATOM 1398 C C . ARG A 1 186 ? -21.891 2.877 2.92 1 92.06 186 ARG A C 1
ATOM 1400 O O . ARG A 1 186 ? -22.859 2.35 2.352 1 92.06 186 ARG A O 1
ATOM 1407 N N . ALA A 1 187 ? -20.953 3.559 2.375 1 94.5 187 ALA A N 1
ATOM 1408 C CA . ALA A 1 187 ? -20.953 3.58 0.914 1 94.5 187 ALA A CA 1
ATOM 1409 C C . ALA A 1 187 ? -20.922 2.166 0.343 1 94.5 187 ALA A C 1
ATOM 1411 O O . ALA A 1 187 ? -21.641 1.858 -0.61 1 94.5 187 ALA A O 1
ATOM 1412 N N . ALA A 1 188 ? -20.094 1.387 0.909 1 94.81 188 ALA A N 1
ATOM 1413 C CA . ALA A 1 188 ? -19.969 0.009 0.445 1 94.81 188 ALA A CA 1
ATOM 1414 C C . ALA A 1 188 ? -21.234 -0.782 0.698 1 94.81 188 ALA A C 1
ATOM 1416 O O . ALA A 1 188 ? -21.703 -1.53 -0.169 1 94.81 188 ALA A O 1
ATOM 1417 N N . SER A 1 189 ? -21.859 -0.592 1.833 1 94.88 189 SER A N 1
ATOM 1418 C CA . SER A 1 189 ? -23.047 -1.348 2.205 1 94.88 189 SER A CA 1
ATOM 1419 C C . SER A 1 189 ? -24.25 -0.928 1.368 1 94.88 189 SER A C 1
ATOM 1421 O O . SER A 1 189 ? -25.203 -1.701 1.2 1 94.88 189 SER A O 1
ATOM 1423 N N . ARG A 1 190 ? -24.234 0.23 0.823 1 94.5 190 ARG A N 1
ATOM 1424 C CA . ARG A 1 190 ? -25.344 0.754 0.035 1 94.5 190 ARG A CA 1
ATOM 1425 C C . ARG A 1 190 ? -25.047 0.648 -1.459 1 94.5 190 ARG A C 1
ATOM 1427 O O . ARG A 1 190 ? -25.797 1.182 -2.281 1 94.5 190 ARG A O 1
ATOM 1434 N N . ALA A 1 191 ? -23.984 -0 -1.755 1 95.38 191 ALA A N 1
ATOM 1435 C CA . ALA A 1 191 ? -23.484 -0.035 -3.129 1 95.38 191 ALA A CA 1
ATOM 1436 C C . ALA A 1 191 ? -24.469 -0.77 -4.043 1 95.38 191 ALA A C 1
ATOM 1438 O O . ALA A 1 191 ? -24.953 -1.847 -3.699 1 95.38 191 ALA A O 1
ATOM 1439 N N . GLU A 1 192 ? -24.812 -0.19 -5.113 1 95.19 192 GLU A N 1
ATOM 1440 C CA . GLU A 1 192 ? -25.469 -0.844 -6.246 1 95.19 192 GLU A CA 1
ATOM 1441 C C . GLU A 1 192 ? -24.453 -1.259 -7.305 1 95.19 192 GLU A C 1
ATOM 1443 O O . GLU A 1 192 ? -23.797 -0.407 -7.91 1 95.19 192 GLU A O 1
ATOM 1448 N N . ILE A 1 193 ? -24.406 -2.561 -7.547 1 93.88 193 ILE A N 1
ATOM 1449 C CA . ILE A 1 193 ? -23.344 -3.111 -8.383 1 93.88 193 ILE A CA 1
ATOM 1450 C C . ILE A 1 193 ? -23.938 -3.562 -9.727 1 93.88 193 ILE A C 1
ATOM 1452 O O . ILE A 1 193 ? -24.906 -4.32 -9.758 1 93.88 193 ILE A O 1
ATOM 1456 N N . GLU A 1 194 ? -23.344 -3.059 -10.734 1 91.56 194 GLU A N 1
ATOM 1457 C CA . GLU A 1 194 ? -23.625 -3.514 -12.086 1 91.56 194 GLU A CA 1
ATOM 1458 C C . GLU A 1 194 ? -22.344 -3.918 -12.812 1 91.56 194 GLU A C 1
ATOM 1460 O O . GLU A 1 194 ? -21.297 -3.303 -12.617 1 91.56 194 GLU A O 1
ATOM 1465 N N . TRP A 1 195 ? -22.391 -5.055 -13.5 1 83.31 195 TRP A N 1
ATOM 1466 C CA . TRP A 1 195 ? -21.156 -5.441 -14.188 1 83.31 195 TRP A CA 1
ATOM 1467 C C . TRP A 1 195 ? -21.469 -6.109 -15.523 1 83.31 195 TRP A C 1
ATOM 1469 O O . TRP A 1 195 ? -22.547 -6.648 -15.719 1 83.31 195 TRP A O 1
ATOM 1479 N N . THR A 1 196 ? -20.578 -5.762 -16.375 1 80.5 196 THR A N 1
ATOM 1480 C CA . THR A 1 196 ? -20.516 -6.508 -17.625 1 80.5 196 THR A CA 1
ATOM 1481 C C . THR A 1 196 ? -19.391 -7.551 -17.578 1 80.5 196 THR A C 1
ATOM 1483 O O . THR A 1 196 ? -18.844 -7.816 -16.516 1 80.5 196 THR A O 1
ATOM 1486 N N . GLU A 1 197 ? -19.234 -8.227 -18.688 1 75.06 197 GLU A N 1
ATOM 1487 C CA . GLU A 1 197 ? -18.172 -9.227 -18.734 1 75.06 197 GLU A CA 1
ATOM 1488 C C . GLU A 1 197 ? -16.812 -8.609 -18.406 1 75.06 197 GLU A C 1
ATOM 1490 O O . GLU A 1 197 ? -15.961 -9.266 -17.812 1 75.06 197 GLU A O 1
ATOM 1495 N N . ASP A 1 198 ? -16.766 -7.266 -18.656 1 79.88 198 ASP A N 1
ATOM 1496 C CA . ASP A 1 198 ? -15.414 -6.707 -18.609 1 79.88 198 ASP A CA 1
ATOM 1497 C C . ASP A 1 198 ? -15.289 -5.656 -17.5 1 79.88 198 ASP A C 1
ATOM 1499 O O . ASP A 1 198 ? -14.188 -5.32 -17.078 1 79.88 198 ASP A O 1
ATOM 1503 N N . TRP A 1 199 ? -16.469 -5.16 -17.062 1 90.94 199 TRP A N 1
ATOM 1504 C CA . TRP A 1 199 ? -16.375 -3.975 -16.203 1 90.94 199 TRP A CA 1
ATOM 1505 C C . TRP A 1 199 ? -17.328 -4.078 -15.023 1 90.94 199 TRP A C 1
ATOM 1507 O O . TRP A 1 199 ? -18.453 -4.562 -15.164 1 90.94 199 TRP A O 1
ATOM 1517 N N . ILE A 1 200 ? -16.922 -3.615 -13.898 1 93.06 200 ILE A N 1
ATOM 1518 C CA . ILE A 1 200 ? -17.75 -3.492 -12.703 1 93.06 200 ILE A CA 1
ATOM 1519 C C . ILE A 1 200 ? -17.984 -2.016 -12.383 1 93.06 200 ILE A C 1
ATOM 1521 O O . ILE A 1 200 ? -17.031 -1.277 -12.117 1 93.06 200 ILE A O 1
ATOM 1525 N N . VAL A 1 201 ? -19.203 -1.595 -12.43 1 95.81 201 VAL A N 1
ATOM 1526 C CA . VAL A 1 201 ? -19.594 -0.222 -12.133 1 95.81 201 VAL A CA 1
ATOM 1527 C C . VAL A 1 201 ? -20.453 -0.191 -10.867 1 95.81 201 VAL A C 1
ATOM 1529 O O . VAL A 1 201 ? -21.422 -0.943 -10.75 1 95.81 201 VAL A O 1
ATOM 1532 N N . VAL A 1 202 ? -20.047 0.705 -9.961 1 97.25 202 VAL A N 1
ATOM 1533 C CA . VAL A 1 202 ? -20.734 0.747 -8.672 1 97.25 202 VAL A CA 1
ATOM 1534 C C . VAL A 1 202 ? -21.188 2.172 -8.375 1 97.25 202 VAL A C 1
ATOM 1536 O O . VAL A 1 202 ? -20.484 3.135 -8.68 1 97.25 202 VAL A O 1
ATOM 1539 N N . SER A 1 203 ? -22.375 2.32 -7.855 1 97.75 203 SER A N 1
ATOM 1540 C CA . SER A 1 203 ? -22.828 3.598 -7.324 1 97.75 203 SER A CA 1
ATOM 1541 C C . SER A 1 203 ? -23.328 3.453 -5.891 1 97.75 203 SER A C 1
ATOM 1543 O O . SER A 1 203 ? -23.656 2.352 -5.449 1 97.75 203 SER A O 1
ATOM 1545 N N . SER A 1 204 ? -23.297 4.508 -5.18 1 97.75 204 SER A N 1
ATOM 1546 C CA . SER A 1 204 ? -23.734 4.496 -3.789 1 97.75 204 SER A CA 1
ATOM 1547 C C . SER A 1 204 ? -24.062 5.906 -3.299 1 97.75 204 SER A C 1
ATOM 1549 O O . SER A 1 204 ? -23.828 6.883 -4.012 1 97.75 204 SER A O 1
ATOM 1551 N N . GLU A 1 205 ? -24.688 5.977 -2.109 1 96.44 205 GLU A N 1
ATOM 1552 C CA . GLU A 1 205 ? -25.016 7.246 -1.475 1 96.44 205 GLU A CA 1
ATOM 1553 C C . GLU A 1 205 ? -24.438 7.332 -0.065 1 96.44 205 GLU A C 1
ATOM 1555 O O . GLU A 1 205 ? -24.469 6.348 0.679 1 96.44 205 GLU A O 1
ATOM 1560 N N . VAL A 1 206 ? -23.875 8.492 0.177 1 93.94 206 VAL A N 1
ATOM 1561 C CA . VAL A 1 206 ? -23.359 8.758 1.519 1 93.94 206 VAL A CA 1
ATOM 1562 C C . VAL A 1 206 ? -23.641 10.211 1.901 1 93.94 206 VAL A C 1
ATOM 1564 O O . VAL A 1 206 ? -23.938 11.039 1.038 1 93.94 206 VAL A O 1
ATOM 1567 N N . GLY A 1 207 ? -23.547 10.484 3.219 1 88.19 207 GLY A N 1
ATOM 1568 C CA . GLY A 1 207 ? -23.797 11.836 3.688 1 88.19 207 GLY A CA 1
ATOM 1569 C C . GLY A 1 207 ? -22.562 12.703 3.678 1 88.19 207 GLY A C 1
ATOM 1570 O O . GLY A 1 207 ? -22.641 13.93 3.818 1 88.19 207 GLY A O 1
ATOM 1571 N N . ALA A 1 208 ? -21.453 12.078 3.605 1 86.56 208 ALA A N 1
ATOM 1572 C CA . ALA A 1 208 ? -20.188 12.797 3.613 1 86.56 208 ALA A CA 1
ATOM 1573 C C . ALA A 1 208 ? -19.078 11.961 2.986 1 86.56 208 ALA A C 1
ATOM 1575 O O . ALA A 1 208 ? -19.219 10.75 2.822 1 86.56 208 ALA A O 1
ATOM 1576 N N . PHE A 1 209 ? -18.078 12.609 2.434 1 89.5 209 PHE A N 1
ATOM 1577 C CA . PHE A 1 209 ? -16.844 11.984 1.959 1 89.5 209 PHE A CA 1
ATOM 1578 C C . PHE A 1 209 ? -17.094 11.211 0.67 1 89.5 209 PHE A C 1
ATOM 1580 O O . PHE A 1 209 ? -16.672 10.055 0.543 1 89.5 209 PHE A O 1
ATOM 1587 N N . GLU A 1 210 ? -17.781 11.82 -0.25 1 92.69 210 GLU A N 1
ATOM 1588 C CA . GLU A 1 210 ? -18.156 11.148 -1.492 1 92.69 210 GLU A CA 1
ATOM 1589 C C . GLU A 1 210 ? -16.922 10.719 -2.279 1 92.69 210 GLU A C 1
ATOM 1591 O O . GLU A 1 210 ? -16.859 9.594 -2.766 1 92.69 210 GLU A O 1
ATOM 1596 N N . GLY A 1 211 ? -15.961 11.594 -2.359 1 91.88 211 GLY A N 1
ATOM 1597 C CA . GLY A 1 211 ? -14.766 11.297 -3.129 1 91.88 211 GLY A CA 1
ATOM 1598 C C . GLY A 1 211 ? -13.977 10.125 -2.572 1 91.88 211 GLY A C 1
ATOM 1599 O O . GLY A 1 211 ? -13.609 9.211 -3.312 1 91.88 211 GLY A O 1
ATOM 1600 N N . SER A 1 212 ? -13.773 10.125 -1.288 1 88.69 212 SER A N 1
ATOM 1601 C CA . SER A 1 212 ? -13.023 9.047 -0.641 1 88.69 212 SER A CA 1
ATOM 1602 C C . SER A 1 212 ? -13.789 7.73 -0.696 1 88.69 212 SER A C 1
ATOM 1604 O O . SER A 1 212 ? -13.188 6.664 -0.838 1 88.69 212 SER A O 1
ATOM 1606 N N . SER A 1 213 ? -15.102 7.859 -0.561 1 93.81 213 SER A N 1
ATOM 1607 C CA . SER A 1 213 ? -15.93 6.66 -0.65 1 93.81 213 SER A CA 1
ATOM 1608 C C . SER A 1 213 ? -15.859 6.043 -2.041 1 93.81 213 SER A C 1
ATOM 1610 O O . SER A 1 213 ? -15.773 4.82 -2.178 1 93.81 213 SER A O 1
ATOM 1612 N N . ALA A 1 214 ? -15.875 6.934 -3.016 1 95.12 214 ALA A N 1
ATOM 1613 C CA . ALA A 1 214 ? -15.75 6.441 -4.383 1 95.12 214 ALA A CA 1
ATOM 1614 C C . ALA A 1 214 ? -14.406 5.75 -4.598 1 95.12 214 ALA A C 1
ATOM 1616 O O . ALA A 1 214 ? -14.344 4.68 -5.211 1 95.12 214 ALA A O 1
ATOM 1617 N N . MET A 1 215 ? -13.398 6.316 -4.07 1 91.69 215 MET A N 1
ATOM 1618 C CA . MET A 1 215 ? -12.062 5.73 -4.176 1 91.69 215 MET A CA 1
ATOM 1619 C C . MET A 1 215 ? -12.016 4.367 -3.492 1 91.69 215 MET A C 1
ATOM 1621 O O . MET A 1 215 ? -11.414 3.428 -4.016 1 91.69 215 MET A O 1
ATOM 1625 N N . THR A 1 216 ? -12.625 4.27 -2.363 1 91.12 216 THR A N 1
ATOM 1626 C CA . THR A 1 216 ? -12.672 3.014 -1.619 1 91.12 216 THR A CA 1
ATOM 1627 C C . THR A 1 216 ? -13.328 1.917 -2.451 1 91.12 216 THR A C 1
ATOM 1629 O O . THR A 1 216 ? -12.828 0.793 -2.514 1 91.12 216 THR A O 1
ATOM 1632 N N . LEU A 1 217 ? -14.406 2.254 -3.074 1 94.31 217 LEU A N 1
ATOM 1633 C CA . LEU A 1 217 ? -15.133 1.274 -3.873 1 94.31 217 LEU A CA 1
ATOM 1634 C C . LEU A 1 217 ? -14.289 0.793 -5.047 1 94.31 217 LEU A C 1
ATOM 1636 O O . LEU A 1 217 ? -14.32 -0.388 -5.402 1 94.31 217 LEU A O 1
ATOM 1640 N N . VAL A 1 218 ? -13.539 1.673 -5.621 1 91.75 218 VAL A N 1
ATOM 1641 C CA . VAL A 1 218 ? -12.633 1.281 -6.691 1 91.75 218 VAL A CA 1
ATOM 1642 C C . VAL A 1 218 ? -11.531 0.377 -6.137 1 91.75 218 VAL A C 1
ATOM 1644 O O . VAL A 1 218 ? -11.203 -0.648 -6.734 1 91.75 218 VAL A O 1
ATOM 1647 N N . GLU A 1 219 ? -11.07 0.686 -5.031 1 86.25 219 GLU A N 1
ATOM 1648 C CA . GLU A 1 219 ? -9.984 -0.065 -4.402 1 86.25 219 GLU A CA 1
ATOM 1649 C C . GLU A 1 219 ? -10.406 -1.501 -4.109 1 86.25 219 GLU A C 1
ATOM 1651 O O . GLU A 1 219 ? -9.609 -2.43 -4.258 1 86.25 219 GLU A O 1
ATOM 1656 N N . ILE A 1 220 ? -11.656 -1.661 -3.732 1 88.5 220 ILE A N 1
ATOM 1657 C CA . ILE A 1 220 ? -12.023 -2.996 -3.271 1 88.5 220 ILE A CA 1
ATOM 1658 C C . ILE A 1 220 ? -12.516 -3.832 -4.453 1 88.5 220 ILE A C 1
ATOM 1660 O O . ILE A 1 220 ? -12.672 -5.051 -4.336 1 88.5 220 ILE A O 1
ATOM 1664 N N . GLY A 1 221 ? -12.797 -3.092 -5.648 1 88.44 221 GLY A N 1
ATOM 1665 C CA . GLY A 1 221 ? -13.117 -4 -6.738 1 88.44 221 GLY A CA 1
ATOM 1666 C C . GLY A 1 221 ? -13.711 -3.303 -7.945 1 88.44 221 GLY A C 1
ATOM 1667 O O . GLY A 1 221 ? -13.672 -3.828 -9.055 1 88.44 221 GLY A O 1
ATOM 1668 N N . ALA A 1 222 ? -14.344 -2.176 -7.773 1 93.38 222 ALA A N 1
ATOM 1669 C CA . ALA A 1 222 ? -15.023 -1.498 -8.875 1 93.38 222 ALA A CA 1
ATOM 1670 C C . ALA A 1 222 ? -14.031 -0.953 -9.891 1 93.38 222 ALA A C 1
ATOM 1672 O O . ALA A 1 222 ? -12.922 -0.552 -9.523 1 93.38 222 ALA A O 1
ATOM 1673 N N . ASP A 1 223 ? -14.43 -1.008 -11.148 1 92.12 223 ASP A N 1
ATOM 1674 C CA . ASP A 1 223 ? -13.664 -0.307 -12.172 1 92.12 223 ASP A CA 1
ATOM 1675 C C . ASP A 1 223 ? -14.008 1.181 -12.195 1 92.12 223 ASP A C 1
ATOM 1677 O O . ASP A 1 223 ? -13.164 2.014 -12.516 1 92.12 223 ASP A O 1
ATOM 1681 N N . VAL A 1 224 ? -15.266 1.4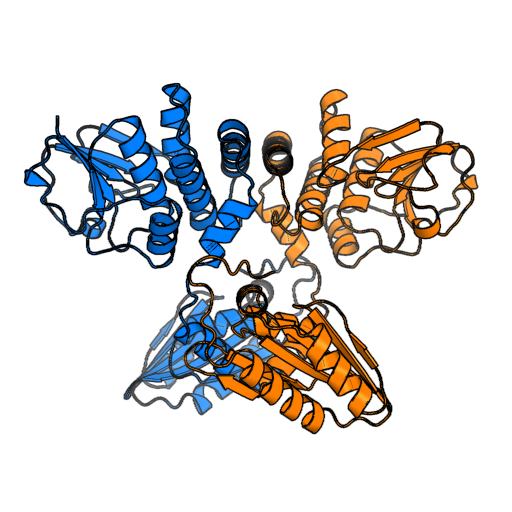32 -11.906 1 95.81 224 VAL A N 1
ATOM 1682 C CA . VAL A 1 224 ? -15.781 2.793 -11.805 1 95.81 224 VAL A CA 1
ATOM 1683 C C . VAL A 1 224 ? -16.766 2.891 -10.633 1 95.81 224 VAL A C 1
ATOM 1685 O O . VAL A 1 224 ? -17.594 2.002 -10.43 1 95.81 224 VAL A O 1
ATOM 1688 N N . ALA A 1 225 ? -16.594 3.93 -9.891 1 98 225 ALA A N 1
ATOM 1689 C CA . ALA A 1 225 ? -17.5 4.164 -8.766 1 98 225 ALA A CA 1
ATOM 1690 C C . ALA A 1 225 ? -18.047 5.594 -8.789 1 98 225 ALA A C 1
ATOM 1692 O O . ALA A 1 225 ? -17.297 6.539 -9.031 1 98 225 ALA A O 1
ATOM 1693 N N . LEU A 1 226 ? -19.328 5.75 -8.641 1 98.31 226 LEU A N 1
ATOM 1694 C CA . LEU A 1 226 ? -20.016 7.023 -8.453 1 98.31 226 LEU A CA 1
ATOM 1695 C C . LEU A 1 226 ? -20.688 7.078 -7.086 1 98.31 226 LEU A C 1
ATOM 1697 O O . LEU A 1 226 ? -21.531 6.227 -6.77 1 98.31 226 LEU A O 1
ATOM 1701 N N . VAL A 1 227 ? -20.297 8.055 -6.289 1 98.12 227 VAL A N 1
ATOM 1702 C CA . VAL A 1 227 ? -20.891 8.172 -4.961 1 98.12 227 VAL A CA 1
ATOM 1703 C C . VAL A 1 227 ? -21.484 9.57 -4.777 1 98.12 227 VAL A C 1
ATOM 1705 O O . VAL A 1 227 ? -20.828 10.57 -5.062 1 98.12 227 VAL A O 1
ATOM 1708 N N . GLY A 1 228 ? -22.734 9.602 -4.344 1 96.69 228 GLY A N 1
ATOM 1709 C CA . GLY A 1 228 ? -23.438 10.867 -4.199 1 96.69 228 GLY A CA 1
ATOM 1710 C C . GLY A 1 228 ? -24.031 11.078 -2.818 1 96.69 228 GLY A C 1
ATOM 1711 O O . GLY A 1 228 ? -24.141 10.125 -2.039 1 96.69 228 GLY A O 1
ATOM 1712 N N . GLY A 1 229 ? -24.312 12.266 -2.562 1 94.81 229 GLY A N 1
ATOM 1713 C CA . GLY A 1 229 ? -24.953 12.664 -1.32 1 94.81 229 GLY A CA 1
ATOM 1714 C C . GLY A 1 229 ? -25.609 14.023 -1.397 1 94.81 229 GLY A C 1
ATOM 1715 O O . GLY A 1 229 ? -25.5 14.719 -2.41 1 94.81 229 GLY A O 1
ATOM 1716 N N . VAL A 1 230 ? -26.422 14.289 -0.318 1 93.69 230 VAL A N 1
ATOM 1717 C CA . VAL A 1 230 ? -27.109 15.57 -0.221 1 93.69 230 VAL A CA 1
ATOM 1718 C C . VAL A 1 230 ? -26.562 16.375 0.963 1 93.69 230 VAL A C 1
ATOM 1720 O O . VAL A 1 230 ? -26.422 15.836 2.064 1 93.69 230 VAL A O 1
ATOM 1723 N N . HIS A 1 231 ? -26.219 17.609 0.711 1 89.38 231 HIS A N 1
ATOM 1724 C CA . HIS A 1 231 ? -25.75 18.562 1.707 1 89.38 231 HIS A CA 1
ATOM 1725 C C . HIS A 1 231 ? -26.609 19.828 1.723 1 89.38 231 HIS A C 1
ATOM 1727 O O . HIS A 1 231 ? -26.375 20.766 0.957 1 89.38 231 HIS A O 1
ATOM 1733 N N . GLY A 1 232 ? -27.516 19.828 2.695 1 90.44 232 GLY A N 1
ATOM 1734 C CA . GLY A 1 232 ? -28.531 20.859 2.578 1 90.44 232 GLY A CA 1
ATOM 1735 C C . GLY A 1 232 ? -29.375 20.734 1.32 1 90.44 232 GLY A C 1
ATOM 1736 O O . GLY A 1 232 ? -30.062 19.719 1.126 1 90.44 232 GLY A O 1
ATOM 1737 N N . ASP A 1 233 ? -29.219 21.703 0.44 1 91.31 233 ASP A N 1
ATOM 1738 C CA . ASP A 1 233 ? -29.969 21.641 -0.814 1 91.31 233 ASP A CA 1
ATOM 1739 C C . ASP A 1 233 ? -29.047 21.281 -1.982 1 91.31 233 ASP A C 1
ATOM 1741 O O . ASP A 1 233 ? -29.469 21.344 -3.143 1 91.31 233 ASP A O 1
ATOM 1745 N N . LEU A 1 234 ? -27.906 20.938 -1.669 1 92.69 234 LEU A N 1
ATOM 1746 C CA . LEU A 1 234 ? -26.906 20.688 -2.705 1 92.69 234 LEU A CA 1
ATOM 1747 C C . LEU A 1 234 ? -26.641 19.188 -2.846 1 92.69 234 LEU A C 1
ATOM 1749 O O . LEU A 1 234 ? -26.359 18.5 -1.854 1 92.69 234 LEU A O 1
ATOM 1753 N N . CYS A 1 235 ? -26.828 18.766 -4.062 1 95.38 235 CYS A N 1
ATOM 1754 C CA . CYS A 1 235 ? -26.422 17.391 -4.387 1 95.38 235 CYS A CA 1
ATOM 1755 C C . CYS A 1 235 ? -24.984 17.344 -4.875 1 95.38 235 CYS A C 1
ATOM 1757 O O . CYS A 1 235 ? -24.594 18.125 -5.742 1 95.38 235 CYS A O 1
ATOM 1759 N N . ARG A 1 236 ? -24.219 16.484 -4.301 1 95.94 236 ARG A N 1
ATOM 1760 C CA . ARG A 1 236 ? -22.828 16.281 -4.727 1 95.94 236 ARG A CA 1
ATOM 1761 C C . ARG A 1 236 ? -22.594 14.836 -5.16 1 95.94 236 ARG A C 1
ATOM 1763 O O . ARG A 1 236 ? -23.078 13.906 -4.512 1 95.94 236 ARG A O 1
ATOM 1770 N N . ILE A 1 237 ? -21.938 14.641 -6.305 1 97.38 237 ILE A N 1
ATOM 1771 C CA . ILE A 1 237 ? -21.547 13.312 -6.77 1 97.38 237 ILE A CA 1
ATOM 1772 C C . ILE A 1 237 ? -20.062 13.289 -7.094 1 97.38 237 ILE A C 1
ATOM 1774 O O . ILE A 1 237 ? -19.547 14.211 -7.734 1 97.38 237 ILE A O 1
ATOM 1778 N N . SER A 1 238 ? -19.359 12.336 -6.625 1 96.81 238 SER A N 1
ATOM 1779 C CA . SER A 1 238 ? -17.953 12.109 -6.945 1 96.81 238 SER A CA 1
ATOM 1780 C C . SER A 1 238 ? -17.766 10.805 -7.719 1 96.81 238 SER A C 1
ATOM 1782 O O . SER A 1 238 ? -18.391 9.797 -7.406 1 96.81 238 SER A O 1
ATOM 1784 N N . GLY A 1 239 ? -16.969 10.898 -8.773 1 97 239 GLY A N 1
ATOM 1785 C CA . GLY A 1 239 ? -16.656 9.719 -9.57 1 97 239 GLY A CA 1
ATOM 1786 C C . GLY A 1 239 ? -15.172 9.375 -9.555 1 97 239 GLY A C 1
ATOM 1787 O O . GLY A 1 239 ? -14.32 10.266 -9.578 1 97 239 GLY A O 1
ATOM 1788 N N . ARG A 1 240 ? -14.844 8.109 -9.43 1 94 240 ARG A N 1
ATOM 1789 C CA . ARG A 1 240 ? -13.492 7.582 -9.547 1 94 240 ARG A CA 1
ATOM 1790 C C . ARG A 1 240 ? -13.438 6.402 -10.516 1 94 240 ARG A C 1
ATOM 1792 O O . ARG A 1 240 ? -14.375 5.605 -10.578 1 94 240 ARG A O 1
ATOM 1799 N N . ALA A 1 241 ? -12.391 6.324 -11.297 1 93.25 241 ALA A N 1
ATOM 1800 C CA . ALA A 1 241 ? -12.234 5.234 -12.25 1 93.25 241 ALA A CA 1
ATOM 1801 C C . ALA A 1 241 ? -10.82 4.672 -12.219 1 93.25 241 ALA A C 1
ATOM 1803 O O . ALA A 1 241 ? -9.852 5.414 -12.016 1 93.25 241 ALA A O 1
ATOM 1804 N N . ARG A 1 242 ? -10.758 3.389 -12.398 1 85.69 242 ARG A N 1
ATOM 1805 C CA . ARG A 1 242 ? -9.453 2.764 -12.617 1 85.69 242 ARG A CA 1
ATOM 1806 C C . ARG A 1 242 ? -8.82 3.266 -13.906 1 85.69 242 ARG A C 1
ATOM 1808 O O . ARG A 1 242 ? -9.523 3.645 -14.852 1 85.69 242 ARG A O 1
ATOM 1815 N N . ARG A 1 243 ? -7.566 3.207 -13.922 1 77.69 243 ARG A N 1
ATOM 1816 C CA . ARG A 1 243 ? -6.828 3.654 -15.094 1 77.69 243 ARG A CA 1
ATOM 1817 C C . ARG A 1 243 ? -7.246 2.873 -16.344 1 77.69 243 ARG A C 1
ATOM 1819 O O . ARG A 1 243 ? -7.324 3.432 -17.438 1 77.69 243 ARG A O 1
ATOM 1826 N N . SER A 1 244 ? -7.469 1.543 -16.188 1 80.5 244 SER A N 1
ATOM 1827 C CA . SER A 1 244 ? -7.871 0.699 -17.312 1 80.5 244 SER A CA 1
ATOM 1828 C C . SER A 1 244 ? -9.148 1.212 -17.953 1 80.5 244 SER A C 1
ATOM 1830 O O . SER A 1 244 ? -9.289 1.178 -19.188 1 80.5 244 SER A O 1
ATOM 1832 N N . ALA A 1 245 ? -10.07 1.68 -17.188 1 88.81 245 ALA A N 1
ATOM 1833 C CA . ALA A 1 245 ? -11.312 2.225 -17.719 1 88.81 245 ALA A CA 1
ATOM 1834 C C . ALA A 1 245 ? -11.062 3.525 -18.469 1 88.81 245 ALA A C 1
ATOM 1836 O O . ALA A 1 245 ? -11.648 3.756 -19.531 1 88.81 245 ALA A O 1
ATOM 1837 N N . VAL A 1 246 ? -10.18 4.32 -17.938 1 88.56 246 VAL A N 1
ATOM 1838 C CA . VAL A 1 246 ? -9.82 5.582 -18.578 1 88.56 246 VAL A CA 1
ATOM 1839 C C . VAL A 1 246 ? -9.148 5.305 -19.922 1 88.56 246 VAL A C 1
ATOM 1841 O O . VAL A 1 246 ? -9.484 5.922 -20.938 1 88.56 246 VAL A O 1
ATOM 1844 N N . LEU A 1 247 ? -8.25 4.324 -19.891 1 82.31 247 LEU A N 1
ATOM 1845 C CA . LEU A 1 247 ? -7.531 3.969 -21.109 1 82.31 247 LEU A CA 1
ATOM 1846 C C . LEU A 1 247 ? -8.477 3.363 -22.141 1 82.31 247 LEU A C 1
ATOM 1848 O O . LEU A 1 247 ? -8.234 3.453 -23.344 1 82.31 247 LEU A O 1
ATOM 1852 N N . ALA A 1 248 ? -9.539 2.799 -21.656 1 87.69 248 ALA A N 1
ATOM 1853 C CA . ALA A 1 248 ? -10.531 2.201 -22.547 1 87.69 248 ALA A CA 1
ATOM 1854 C C . ALA A 1 248 ? -11.445 3.268 -23.156 1 87.69 248 ALA A C 1
ATOM 1856 O O . ALA A 1 248 ? -12.297 2.965 -23.984 1 87.69 248 ALA A O 1
ATOM 1857 N N . GLY A 1 249 ? -11.273 4.527 -22.625 1 89.44 249 GLY A N 1
ATOM 1858 C CA . GLY A 1 249 ? -11.992 5.613 -23.266 1 89.44 249 GLY A CA 1
ATOM 1859 C C . GLY A 1 249 ? -12.953 6.332 -22.344 1 89.44 249 GLY A C 1
ATOM 1860 O O . GLY A 1 249 ? -13.625 7.281 -22.75 1 89.44 249 GLY A O 1
ATOM 1861 N N . LEU A 1 250 ? -13.016 5.883 -21.141 1 94.25 250 LEU A N 1
ATOM 1862 C CA . LEU A 1 250 ? -13.93 6.52 -20.203 1 94.25 250 LEU A CA 1
ATOM 1863 C C . LEU A 1 250 ? -13.461 7.934 -19.859 1 94.25 250 LEU A C 1
ATOM 1865 O O . LEU A 1 250 ? -12.266 8.164 -19.656 1 94.25 250 LEU A O 1
ATOM 1869 N N . ASP A 1 251 ? -14.383 8.852 -19.828 1 95.56 251 ASP A N 1
ATOM 1870 C CA . ASP A 1 251 ? -14.125 10.227 -19.422 1 95.56 251 ASP A CA 1
ATOM 1871 C C . ASP A 1 251 ? -15.148 10.695 -18.391 1 95.56 251 ASP A C 1
ATOM 1873 O O . ASP A 1 251 ? -16.203 11.242 -18.734 1 95.56 251 ASP A O 1
ATOM 1877 N N . LEU A 1 252 ? -14.812 10.609 -17.156 1 95.94 252 LEU A N 1
ATOM 1878 C CA . LEU A 1 252 ? -15.727 10.969 -16.078 1 95.94 252 LEU A CA 1
ATOM 1879 C C . LEU A 1 252 ? -15.977 12.469 -16.062 1 95.94 252 LEU A C 1
ATOM 1881 O O . LEU A 1 252 ? -17.047 12.922 -15.648 1 95.94 252 LEU A O 1
ATOM 1885 N N . SER A 1 253 ? -14.906 13.266 -16.453 1 93 253 SER A N 1
ATOM 1886 C CA . SER A 1 253 ? -15.078 14.711 -16.5 1 93 253 SER A CA 1
ATOM 1887 C C . SER A 1 253 ? -16.219 15.102 -17.438 1 93 253 SER A C 1
ATOM 1889 O O . SER A 1 253 ? -17.047 15.945 -17.094 1 93 253 SER A O 1
ATOM 1891 N N . ALA A 1 254 ? -16.25 14.492 -18.562 1 96.12 254 ALA A N 1
ATOM 1892 C CA . ALA A 1 254 ? -17.312 14.766 -19.531 1 96.12 254 ALA A CA 1
ATOM 1893 C C . ALA A 1 254 ? -18.672 14.297 -19.031 1 96.12 254 ALA A C 1
ATOM 1895 O O . ALA A 1 254 ? -19.656 15.023 -19.125 1 96.12 254 ALA A O 1
ATOM 1896 N N . ILE A 1 255 ? -18.781 13.125 -18.516 1 97.19 255 ILE A N 1
ATOM 1897 C CA . ILE A 1 255 ? -20.031 12.516 -18.078 1 97.19 255 ILE A CA 1
ATOM 1898 C C . ILE A 1 255 ? -20.625 13.328 -16.938 1 97.19 255 ILE A C 1
ATOM 1900 O O . ILE A 1 255 ? -21.797 13.711 -16.984 1 97.19 255 ILE A O 1
ATOM 1904 N N . LEU A 1 256 ? -19.812 13.602 -15.898 1 96.25 256 LEU A N 1
ATOM 1905 C CA . LEU A 1 256 ? -20.328 14.305 -14.727 1 96.25 256 LEU A CA 1
ATOM 1906 C C . LEU A 1 256 ? -20.531 15.789 -15.031 1 96.25 256 LEU A C 1
ATOM 1908 O O . LEU A 1 256 ? -21.391 16.438 -14.438 1 96.25 256 LEU A O 1
ATOM 1912 N N . GLY A 1 257 ? -19.688 16.312 -15.93 1 94.5 257 GLY A N 1
ATOM 1913 C CA . GLY A 1 257 ? -19.953 17.656 -16.406 1 94.5 257 GLY A CA 1
ATOM 1914 C C . GLY A 1 257 ? -21.328 17.812 -17.031 1 94.5 257 GLY A C 1
ATOM 1915 O O . GLY A 1 257 ? -22.094 18.703 -16.672 1 94.5 257 GLY A O 1
ATOM 1916 N N . ASP A 1 258 ? -21.609 16.922 -17.953 1 96.38 258 ASP A N 1
ATOM 1917 C CA . ASP A 1 258 ? -22.891 16.938 -18.641 1 96.38 258 ASP A CA 1
ATOM 1918 C C . ASP A 1 258 ? -24.047 16.75 -17.656 1 96.38 258 ASP A C 1
ATOM 1920 O O . ASP A 1 258 ? -25.062 17.438 -17.75 1 96.38 258 ASP A O 1
ATOM 1924 N N . LEU A 1 259 ? -23.969 15.836 -16.781 1 96.44 259 LEU A N 1
ATOM 1925 C CA . LEU A 1 259 ? -25.016 15.547 -15.805 1 96.44 259 LEU A CA 1
ATOM 1926 C C . LEU A 1 259 ? -25.219 16.719 -14.852 1 96.44 259 LEU A C 1
ATOM 1928 O O . LEU A 1 259 ? -26.344 17 -14.438 1 96.44 259 LEU A O 1
ATOM 1932 N N . GLY A 1 260 ? -24.047 17.297 -14.477 1 94.31 260 GLY A N 1
ATOM 1933 C CA . GLY A 1 260 ? -24.125 18.484 -13.641 1 94.31 260 GLY A CA 1
ATOM 1934 C C . GLY A 1 260 ? -24.922 19.609 -14.289 1 94.31 260 GLY A C 1
ATOM 1935 O O . GLY A 1 260 ? -25.812 20.188 -13.664 1 94.31 260 GLY A O 1
ATOM 1936 N N . GLU A 1 261 ? -24.625 19.859 -15.531 1 93.75 261 GLU A N 1
ATOM 1937 C CA . GLU A 1 261 ? -25.344 20.891 -16.281 1 93.75 261 GLU A CA 1
ATOM 1938 C C . GLU A 1 261 ? -26.828 20.531 -16.438 1 93.75 261 GLU A C 1
ATOM 1940 O O . GLU A 1 261 ? -27.703 21.391 -16.25 1 93.75 261 GLU A O 1
ATOM 1945 N N . ALA A 1 262 ? -27.094 19.328 -16.781 1 95.25 262 ALA A N 1
ATOM 1946 C CA . ALA A 1 262 ? -28.469 18.859 -16.984 1 95.25 262 ALA A CA 1
ATOM 1947 C C . ALA A 1 262 ? -29.266 18.922 -15.688 1 95.25 262 ALA A C 1
ATOM 1949 O O . ALA A 1 262 ? -30.5 19.031 -15.719 1 95.25 262 ALA A O 1
ATOM 1950 N N . SER A 1 263 ? -28.609 18.969 -14.562 1 94.19 263 SER A N 1
ATOM 1951 C CA . SER A 1 263 ? -29.281 18.953 -13.266 1 94.19 263 SER A CA 1
ATOM 1952 C C . SER A 1 263 ? -29.297 20.344 -12.633 1 94.19 263 SER A C 1
ATOM 1954 O O . SER A 1 263 ? -29.562 20.484 -11.438 1 94.19 263 SER A O 1
ATOM 1956 N N . GLY A 1 264 ? -28.891 21.328 -13.453 1 92.62 264 GLY A N 1
ATOM 1957 C CA . GLY A 1 264 ? -28.969 22.703 -12.984 1 92.62 264 GLY A CA 1
ATOM 1958 C C . GLY A 1 264 ? -27.75 23.141 -12.195 1 92.62 264 GLY A C 1
ATOM 1959 O O . GLY A 1 264 ? -27.781 24.125 -11.469 1 92.62 264 GLY A O 1
ATOM 1960 N N . GLY A 1 265 ? -26.672 22.344 -12.242 1 94.31 265 GLY A N 1
ATOM 1961 C CA . GLY A 1 265 ? -25.422 22.641 -11.555 1 94.31 265 GLY A CA 1
ATOM 1962 C C . GLY A 1 265 ? -24.203 22.578 -12.461 1 94.31 265 GLY A C 1
ATOM 1963 O O . GLY A 1 265 ? -24.25 23.062 -13.602 1 94.31 265 GLY A O 1
ATOM 1964 N N . GLY A 1 266 ? -23.172 22.141 -11.938 1 92.25 266 GLY A N 1
ATOM 1965 C CA . GLY A 1 266 ? -21.938 22.016 -12.68 1 92.25 266 GLY A CA 1
ATOM 1966 C C . GLY A 1 266 ? -21.078 20.828 -12.219 1 92.25 266 GLY A C 1
ATOM 1967 O O . GLY A 1 266 ? -21.328 20.266 -11.156 1 92.25 266 GLY A O 1
ATOM 1968 N N . GLY A 1 267 ? -20.234 20.469 -13.195 1 89.94 267 GLY A N 1
ATOM 1969 C CA . GLY A 1 267 ? -19.328 19.375 -12.875 1 89.94 267 GLY A CA 1
ATOM 1970 C C . GLY A 1 267 ? -18.078 19.375 -13.734 1 89.94 267 GLY A C 1
ATOM 1971 O O . GLY A 1 267 ? -17.969 20.172 -14.68 1 89.94 267 GLY A O 1
ATOM 1972 N N . GLY A 1 268 ? -17.156 18.625 -13.336 1 87.44 268 GLY A N 1
ATOM 1973 C CA . GLY A 1 268 ? -15.898 18.516 -14.047 1 87.44 268 GLY A CA 1
ATOM 1974 C C . GLY A 1 268 ? -14.828 17.797 -13.25 1 87.44 268 GLY A C 1
ATOM 1975 O O . GLY A 1 268 ? -15.133 17.078 -12.289 1 87.44 268 GLY A O 1
ATOM 1976 N N . GLY A 1 269 ? -13.609 17.812 -13.766 1 88.44 269 GLY A N 1
ATOM 1977 C CA . GLY A 1 269 ? -12.477 17.141 -13.164 1 88.44 269 GLY A CA 1
ATOM 1978 C C . GLY A 1 269 ? -11.547 16.5 -14.18 1 88.44 269 GLY A C 1
ATOM 1979 O O . GLY A 1 269 ? -11.258 17.094 -15.219 1 88.44 269 GLY A O 1
ATOM 1980 N N . HIS A 1 270 ? -11.031 15.359 -13.828 1 86.5 270 HIS A N 1
ATOM 1981 C CA . HIS A 1 270 ? -10.172 14.578 -14.711 1 86.5 270 HIS A CA 1
ATOM 1982 C C . HIS A 1 270 ? -10.898 13.336 -15.219 1 86.5 270 HIS A C 1
ATOM 1984 O O . HIS A 1 270 ? -11.977 12.992 -14.727 1 86.5 270 HIS A O 1
ATOM 1990 N N . ARG A 1 271 ? -10.289 12.711 -16.219 1 88.38 271 ARG A N 1
ATOM 1991 C CA . ARG A 1 271 ? -10.922 11.555 -16.844 1 88.38 271 ARG A CA 1
ATOM 1992 C C . ARG A 1 271 ? -11.164 10.453 -15.82 1 88.38 271 ARG A C 1
ATOM 1994 O O . ARG A 1 271 ? -12.164 9.734 -15.906 1 88.38 271 ARG A O 1
ATOM 2001 N N . GLY A 1 272 ? -10.336 10.289 -14.852 1 91.06 272 GLY A N 1
ATOM 2002 C CA . GLY A 1 272 ? -10.469 9.195 -13.898 1 91.06 272 GLY A CA 1
ATOM 2003 C C . GLY A 1 272 ? -11 9.641 -12.547 1 91.06 272 GLY A C 1
ATOM 2004 O O . GLY A 1 272 ? -11.172 8.828 -11.641 1 91.06 272 GLY A O 1
ATOM 2005 N N . ALA A 1 273 ? -11.133 11.008 -12.336 1 90.12 273 ALA A N 1
ATOM 2006 C CA . ALA A 1 273 ? -11.602 11.602 -11.094 1 90.12 273 ALA A CA 1
ATOM 2007 C C . ALA A 1 273 ? -12.352 12.906 -11.359 1 90.12 273 ALA A C 1
ATOM 2009 O O . ALA A 1 273 ? -11.75 13.906 -11.742 1 90.12 273 ALA A O 1
ATOM 2010 N N . ALA A 1 274 ? -13.695 12.859 -11.125 1 91.62 274 ALA A N 1
ATOM 2011 C CA . ALA A 1 274 ? -14.531 14.023 -11.422 1 91.62 274 ALA A CA 1
ATOM 2012 C C . ALA A 1 274 ? -15.656 14.156 -10.406 1 91.62 274 ALA A C 1
ATOM 2014 O O . ALA A 1 274 ? -15.891 13.258 -9.594 1 91.62 274 ALA A O 1
ATOM 2015 N N . ALA A 1 275 ? -16.297 15.344 -10.438 1 94.31 275 ALA A N 1
ATOM 2016 C CA . ALA A 1 275 ? -17.391 15.609 -9.508 1 94.31 275 ALA A CA 1
ATOM 2017 C C . ALA A 1 275 ? -18.406 16.547 -10.125 1 94.31 275 ALA A C 1
ATOM 2019 O O . ALA A 1 275 ? -18.141 17.203 -11.133 1 94.31 275 ALA A O 1
ATOM 2020 N N . LEU A 1 276 ? -19.578 16.5 -9.562 1 93.69 276 LEU A N 1
ATOM 2021 C CA . LEU A 1 276 ? -20.609 17.484 -9.922 1 93.69 276 LEU A CA 1
ATOM 2022 C C . LEU A 1 276 ? -21.344 17.969 -8.68 1 93.69 276 LEU A C 1
ATOM 2024 O O . LEU A 1 276 ? -21.344 17.297 -7.648 1 93.69 276 LEU A O 1
ATOM 2028 N N . GLU A 1 277 ? -21.797 19.125 -8.766 1 94.31 277 GLU A N 1
ATOM 2029 C CA . GLU A 1 277 ? -22.688 19.75 -7.789 1 94.31 277 GLU A CA 1
ATOM 2030 C C . GLU A 1 277 ? -23.938 20.312 -8.461 1 94.31 277 GLU A C 1
ATOM 2032 O O . GLU A 1 277 ? -23.844 20.953 -9.508 1 94.31 277 GLU A O 1
ATOM 2037 N N . ALA A 1 278 ? -25.062 19.969 -7.875 1 94.56 278 ALA A N 1
ATOM 2038 C CA . ALA A 1 278 ? -26.328 20.422 -8.445 1 94.56 278 ALA A CA 1
ATOM 2039 C C . ALA A 1 278 ? -27.312 20.812 -7.355 1 94.56 278 ALA A C 1
ATOM 2041 O O . ALA A 1 278 ? -27.828 19.938 -6.633 1 94.56 278 ALA A O 1
ATOM 2042 N N . PRO A 1 279 ? -27.656 22.047 -7.254 1 93.69 279 PRO A N 1
ATOM 2043 C CA . PRO A 1 279 ? -28.703 22.438 -6.305 1 93.69 279 PRO A CA 1
ATOM 2044 C C . PRO A 1 279 ? -30.047 21.75 -6.594 1 93.69 279 PRO A C 1
ATOM 2046 O O . PRO A 1 279 ? -30.484 21.719 -7.742 1 93.69 279 PRO A O 1
ATOM 2049 N N . GLY A 1 280 ? -30.547 21.141 -5.586 1 92.06 280 GLY A N 1
ATOM 2050 C CA . GLY A 1 280 ? -31.844 20.5 -5.727 1 92.06 280 GLY A CA 1
ATOM 2051 C C . GLY A 1 280 ? -31.766 19.156 -6.441 1 92.06 280 GLY A C 1
ATOM 2052 O O . GLY A 1 280 ? -32.781 18.531 -6.734 1 92.06 280 GLY A O 1
ATOM 2053 N N . GLY A 1 281 ? -30.656 18.781 -6.699 1 88.31 281 GLY A N 1
ATOM 2054 C CA . GLY A 1 281 ? -30.469 17.516 -7.402 1 88.31 281 GLY A CA 1
ATOM 2055 C C . GLY A 1 281 ? -30.859 16.312 -6.566 1 88.31 281 GLY A C 1
ATOM 2056 O O . GLY A 1 281 ? -30.797 16.359 -5.336 1 88.31 281 GLY A O 1
ATOM 2057 N N . LYS A 1 282 ? -31.297 15.289 -7.262 1 93.38 282 LYS A N 1
ATOM 2058 C CA . LYS A 1 282 ? -31.641 14.008 -6.645 1 93.38 282 LYS A CA 1
ATOM 2059 C C . LYS A 1 282 ? -30.547 12.977 -6.891 1 93.38 282 LYS A C 1
ATOM 2061 O O . LYS A 1 282 ? -30.453 12.398 -7.977 1 93.38 282 LYS A O 1
ATOM 2066 N N . PRO A 1 283 ? -29.828 12.594 -5.852 1 95.44 283 PRO A N 1
ATOM 2067 C CA . PRO A 1 283 ? -28.641 11.75 -6.043 1 95.44 283 PRO A CA 1
ATOM 2068 C C . PRO A 1 283 ? -28.984 10.414 -6.707 1 95.44 283 PRO A C 1
ATOM 2070 O O . PRO A 1 283 ? -28.266 9.977 -7.617 1 95.44 283 PRO A O 1
ATOM 2073 N N . LYS A 1 284 ? -30.078 9.797 -6.293 1 95.69 284 LYS A N 1
ATOM 2074 C CA . LYS A 1 284 ? -30.438 8.484 -6.812 1 95.69 284 LYS A CA 1
ATOM 2075 C C . LYS A 1 284 ? -30.625 8.523 -8.328 1 95.69 284 LYS A C 1
ATOM 2077 O O . LYS A 1 284 ? -30.125 7.645 -9.039 1 95.69 284 LYS A O 1
ATOM 2082 N N . GLU A 1 285 ? -31.281 9.516 -8.766 1 96.06 285 GLU A N 1
ATOM 2083 C CA . GLU A 1 285 ? -31.562 9.648 -10.195 1 96.06 285 GLU A CA 1
ATOM 2084 C C . GLU A 1 285 ? -30.297 9.961 -10.977 1 96.06 285 GLU A C 1
ATOM 2086 O O . GLU A 1 285 ? -30.062 9.383 -12.047 1 96.06 285 GLU A O 1
ATOM 2091 N N . ILE A 1 286 ? -29.547 10.859 -10.492 1 96.75 286 ILE A N 1
ATOM 2092 C CA . ILE A 1 286 ? -28.312 11.258 -11.18 1 96.75 286 ILE A CA 1
ATOM 2093 C C . ILE A 1 286 ? -27.344 10.094 -11.219 1 96.75 286 ILE A C 1
ATOM 2095 O O . ILE A 1 286 ? -26.688 9.859 -12.234 1 96.75 286 ILE A O 1
ATOM 2099 N N . LEU A 1 287 ? -27.266 9.344 -10.125 1 97.88 287 LEU A N 1
ATOM 2100 C CA . LEU A 1 287 ? -26.375 8.188 -10.062 1 97.88 287 LEU A CA 1
ATOM 2101 C C . LEU A 1 287 ? -26.812 7.121 -11.062 1 97.88 287 LEU A C 1
ATOM 2103 O O . LEU A 1 287 ? -25.969 6.504 -11.719 1 97.88 287 LEU A O 1
ATOM 2107 N N . ALA A 1 288 ? -28.094 6.887 -11.164 1 96.75 288 ALA A N 1
ATOM 2108 C CA . ALA A 1 288 ? -28.609 5.902 -12.117 1 96.75 288 ALA A CA 1
ATOM 2109 C C . ALA A 1 288 ? -28.234 6.285 -13.547 1 96.75 288 ALA A C 1
ATOM 2111 O O . ALA A 1 288 ? -27.781 5.445 -14.328 1 96.75 288 ALA A O 1
ATOM 2112 N N . GLU A 1 289 ? -28.422 7.527 -13.82 1 96.62 289 GLU A N 1
ATOM 2113 C CA . GLU A 1 289 ? -28.078 8.016 -15.148 1 96.62 289 GLU A CA 1
ATOM 2114 C C . GLU A 1 289 ? -26.562 7.945 -15.375 1 96.62 289 GLU A C 1
ATOM 2116 O O . GLU A 1 289 ? -26.109 7.621 -16.484 1 96.62 289 GLU A O 1
ATOM 2121 N N . GLY A 1 290 ? -25.812 8.297 -14.383 1 96.88 290 GLY A N 1
ATOM 2122 C CA . GLY A 1 290 ? -24.359 8.211 -14.477 1 96.88 290 GLY A CA 1
ATOM 2123 C C . GLY A 1 290 ? -23.859 6.809 -14.766 1 96.88 290 GLY A C 1
ATOM 2124 O O . GLY A 1 290 ? -23 6.613 -15.625 1 96.88 290 GLY A O 1
ATOM 2125 N N . ARG A 1 291 ? -24.422 5.879 -14.031 1 96.38 291 ARG A N 1
ATOM 2126 C CA . ARG A 1 291 ? -24.062 4.484 -14.258 1 96.38 291 ARG A CA 1
ATOM 2127 C C . ARG A 1 291 ? -24.344 4.066 -15.695 1 96.38 291 ARG A C 1
ATOM 2129 O O . ARG A 1 291 ? -23.531 3.393 -16.328 1 96.38 291 ARG A O 1
ATOM 2136 N N . ARG A 1 292 ? -25.484 4.43 -16.156 1 95.62 292 ARG A N 1
ATOM 2137 C CA . ARG A 1 292 ? -25.891 4.102 -17.516 1 95.62 292 ARG A CA 1
ATOM 2138 C C . ARG A 1 292 ? -24.891 4.668 -18.531 1 95.62 292 ARG A C 1
ATOM 2140 O O . ARG A 1 292 ? -24.453 3.965 -19.438 1 95.62 292 ARG A O 1
ATOM 2147 N N . ARG A 1 293 ? -24.547 5.863 -18.359 1 96.5 293 ARG A N 1
ATOM 2148 C CA . ARG A 1 293 ? -23.625 6.527 -19.281 1 96.5 293 ARG A CA 1
ATOM 2149 C C . ARG A 1 293 ? -22.25 5.891 -19.219 1 96.5 293 ARG A C 1
ATOM 2151 O O . ARG A 1 293 ? -21.578 5.773 -20.25 1 96.5 293 ARG A O 1
ATOM 2158 N N . VAL A 1 294 ? -21.828 5.559 -18 1 96.81 294 VAL A N 1
ATOM 2159 C CA . VAL A 1 294 ? -20.531 4.91 -17.844 1 96.81 294 VAL A CA 1
ATOM 2160 C C . VAL A 1 294 ? -20.516 3.574 -18.578 1 96.81 294 VAL A C 1
ATOM 2162 O O . VAL A 1 294 ? -19.578 3.271 -19.312 1 96.81 294 VAL A O 1
ATOM 2165 N N . LEU A 1 295 ? -21.562 2.797 -18.406 1 95 295 LEU A N 1
ATOM 2166 C CA . LEU A 1 295 ? -21.656 1.493 -19.047 1 95 295 LEU A CA 1
ATOM 2167 C C . LEU A 1 295 ? -21.703 1.639 -20.562 1 95 295 LEU A C 1
ATOM 2169 O O . LEU A 1 295 ? -21.078 0.856 -21.281 1 95 295 LEU A O 1
ATOM 2173 N N . GLU A 1 296 ? -22.391 2.59 -21.016 1 94.44 296 GLU A N 1
ATOM 2174 C CA . GLU A 1 296 ? -22.453 2.859 -22.438 1 94.44 296 GLU A CA 1
ATOM 2175 C C . GLU A 1 296 ? -21.078 3.227 -23 1 94.44 296 GLU A C 1
ATOM 2177 O O . GLU A 1 296 ? -20.688 2.775 -24.078 1 94.44 296 GLU A O 1
ATOM 2182 N N . ALA A 1 297 ? -20.406 4.055 -22.234 1 94.62 297 ALA A N 1
ATOM 2183 C CA . ALA A 1 297 ? -19.094 4.512 -22.672 1 94.62 297 ALA A CA 1
ATOM 2184 C C . ALA A 1 297 ? -18.109 3.352 -22.75 1 94.62 297 ALA A C 1
ATOM 2186 O O . ALA A 1 297 ? -17.188 3.361 -23.562 1 94.62 297 ALA A O 1
ATOM 2187 N N . LEU A 1 298 ? -18.328 2.32 -21.906 1 93.56 298 LEU A N 1
ATOM 2188 C CA . LEU A 1 298 ? -17.375 1.225 -21.812 1 93.56 298 LEU A CA 1
ATOM 2189 C C . LEU A 1 298 ? -17.844 0.021 -22.625 1 93.56 298 LEU A C 1
ATOM 2191 O O . LEU A 1 298 ? -17.125 -0.982 -22.719 1 93.56 298 LEU A O 1
ATOM 2195 N N . GLU A 1 299 ? -18.969 0.134 -23.125 1 88.75 299 GLU A N 1
ATOM 2196 C CA . GLU A 1 299 ? -19.547 -0.965 -23.891 1 88.75 299 GLU A CA 1
ATOM 2197 C C . GLU A 1 299 ? -18.641 -1.343 -25.062 1 88.75 299 GLU A C 1
ATOM 2199 O O . GLU A 1 299 ? -18.234 -0.479 -25.844 1 88.75 299 GLU A O 1
ATOM 2204 N N . GLY A 1 300 ? -18.359 -2.598 -25.094 1 84 300 GLY A N 1
ATOM 2205 C CA . GLY A 1 300 ? -17.562 -3.102 -26.203 1 84 300 GLY A CA 1
ATOM 2206 C C . GLY A 1 300 ? -16.078 -2.848 -26.016 1 84 300 GLY A C 1
ATOM 2207 O O . GLY A 1 300 ? -15.273 -3.188 -26.875 1 84 300 GLY A O 1
ATOM 2208 N N . ARG A 1 301 ? -15.766 -2.148 -24.922 1 86.31 301 ARG A N 1
ATOM 2209 C CA . ARG A 1 301 ? -14.359 -1.877 -24.641 1 86.31 301 ARG A CA 1
ATOM 2210 C C . ARG A 1 301 ? -13.805 -2.871 -23.625 1 86.31 301 ARG A C 1
ATOM 2212 O O . ARG A 1 301 ? -14.453 -3.188 -22.641 1 86.31 301 ARG A O 1
ATOM 2219 N N . ARG A 1 302 ? -12.703 -3.482 -23.953 1 77.31 302 ARG A N 1
ATOM 2220 C CA . ARG A 1 302 ? -12.086 -4.426 -23.031 1 77.31 302 ARG A CA 1
ATOM 2221 C C . ARG A 1 302 ? -10.953 -3.77 -22.25 1 77.31 302 ARG A C 1
ATOM 2223 O O . ARG A 1 302 ? -10.305 -2.846 -22.75 1 77.31 302 ARG A O 1
ATOM 2230 N N . PRO A 1 303 ? -10.977 -4.172 -20.984 1 71.25 303 PRO A N 1
ATOM 2231 C CA . PRO A 1 303 ? -9.812 -3.646 -20.25 1 71.25 303 PRO A CA 1
ATOM 2232 C C . PRO A 1 303 ? -8.492 -3.963 -20.953 1 71.25 303 PRO A C 1
ATOM 2234 O O . PRO A 1 303 ? -8.328 -5.051 -21.516 1 71.25 303 PRO A O 1
ATOM 2237 N N . PRO A 1 304 ? -7.82 -2.795 -21.141 1 58.53 304 PRO A N 1
ATOM 2238 C CA . PRO A 1 304 ? -6.551 -3.09 -21.797 1 58.53 304 PRO A CA 1
ATOM 2239 C C . PRO A 1 304 ? -5.793 -4.242 -21.141 1 58.53 304 PRO A C 1
ATOM 2241 O O . PRO A 1 304 ? -5.863 -4.418 -19.922 1 58.53 304 PRO A O 1
ATOM 2244 N N . ARG A 1 305 ? -5.785 -5.324 -21.703 1 49.94 305 ARG A N 1
ATOM 2245 C CA . ARG A 1 305 ? -5.09 -6.484 -21.156 1 49.94 305 ARG A CA 1
ATOM 2246 C C . ARG A 1 305 ? -3.961 -6.059 -20.234 1 49.94 305 ARG A C 1
ATOM 2248 O O . ARG A 1 305 ? -3.703 -6.707 -19.219 1 49.94 305 ARG A O 1
ATOM 2255 N N . GLY A 1 306 ? -2.979 -5.234 -20.562 1 40.91 306 GLY A N 1
ATOM 2256 C CA . GLY A 1 306 ? -1.737 -5.008 -19.844 1 40.91 306 GLY A CA 1
ATOM 2257 C C . GLY A 1 306 ? -1.84 -3.902 -18.797 1 40.91 306 GLY A C 1
ATOM 2258 O O . GLY A 1 306 ? -1.056 -3.857 -17.859 1 40.91 306 GLY A O 1
ATOM 2259 N N . GLY A 1 307 ? -2.34 -2.602 -19.016 1 34.72 307 GLY A N 1
ATOM 2260 C CA . GLY A 1 307 ? -1.873 -1.307 -18.547 1 34.72 307 GLY A CA 1
ATOM 2261 C C . GLY A 1 307 ? -2.586 -0.833 -17.297 1 34.72 307 GLY A C 1
ATOM 2262 O O . GLY A 1 307 ? -2.508 0.344 -16.938 1 34.72 307 GLY A O 1
ATOM 2263 N N . ASP A 1 308 ? -3.516 -1.381 -16.766 1 32.06 308 ASP A N 1
ATOM 2264 C CA . ASP A 1 308 ? -4.363 -0.445 -16.031 1 32.06 308 ASP A CA 1
ATOM 2265 C C . ASP A 1 308 ? -3.752 -0.089 -14.688 1 32.06 308 ASP A C 1
ATOM 2267 O O . ASP A 1 308 ? -3.676 -0.934 -13.789 1 32.06 308 ASP A O 1
ATOM 2271 N N . PRO A 1 309 ? -2.674 0.786 -14.562 1 32.09 309 PRO A N 1
ATOM 2272 C CA . PRO A 1 309 ? -2.207 1.155 -13.227 1 32.09 309 PRO A CA 1
ATOM 2273 C C . PRO A 1 309 ? -3.291 1.828 -12.383 1 32.09 309 PRO A C 1
ATOM 2275 O O . PRO A 1 309 ? -4.059 2.645 -12.906 1 32.09 309 PRO A O 1
ATOM 2278 N N . SER A 1 310 ? -4.027 1.132 -11.703 1 28.89 310 SER A N 1
ATOM 2279 C CA . SER A 1 310 ? -4.934 1.886 -10.844 1 28.89 310 SER A CA 1
ATOM 2280 C C . SER A 1 310 ? -4.242 3.104 -10.242 1 28.89 310 SER A C 1
ATOM 2282 O O . SER A 1 310 ? -3.092 3.018 -9.805 1 28.89 310 SER A O 1
ATOM 2284 N N . PRO A 1 311 ? -4.883 4.375 -10.328 1 28.03 311 PRO A N 1
ATOM 2285 C CA . PRO A 1 311 ? -4.246 5.539 -9.711 1 28.03 311 PRO A CA 1
ATOM 2286 C C . PRO A 1 311 ? -3.99 5.355 -8.219 1 28.03 311 PRO A C 1
ATOM 2288 O O . PRO A 1 311 ? -4.688 4.578 -7.562 1 28.03 311 PRO A O 1
ATOM 2291 N N . MET B 1 1 ? 26.984 -27.547 -21.594 1 88.06 1 MET B N 1
ATOM 2292 C CA . MET B 1 1 ? 26.25 -27.844 -20.375 1 88.06 1 MET B CA 1
ATOM 2293 C C . MET B 1 1 ? 24.844 -27.234 -20.422 1 88.06 1 MET B C 1
ATOM 2295 O O . MET B 1 1 ? 24.688 -26.062 -20.766 1 88.06 1 MET B O 1
ATOM 2299 N N . ARG B 1 2 ? 23.891 -28.172 -20.297 1 95.31 2 ARG B N 1
ATOM 2300 C CA . ARG B 1 2 ? 22.516 -27.688 -20.266 1 95.31 2 ARG B CA 1
ATOM 2301 C C . ARG B 1 2 ? 22.047 -27.422 -18.844 1 95.31 2 ARG B C 1
ATOM 2303 O O . ARG B 1 2 ? 22.062 -28.328 -18 1 95.31 2 ARG B O 1
ATOM 2310 N N . VAL B 1 3 ? 21.688 -26.156 -18.578 1 97.81 3 VAL B N 1
ATOM 2311 C CA . VAL B 1 3 ? 21.281 -25.75 -17.234 1 97.81 3 VAL B CA 1
ATOM 2312 C C . VAL B 1 3 ? 19.797 -25.406 -17.234 1 97.81 3 VAL B C 1
ATOM 2314 O O . VAL B 1 3 ? 19.281 -24.797 -18.172 1 97.81 3 VAL B O 1
ATOM 2317 N N . LEU B 1 4 ? 19.141 -25.875 -16.156 1 98.38 4 LEU B N 1
ATOM 2318 C CA . LEU B 1 4 ? 17.734 -25.531 -15.922 1 98.38 4 LEU B CA 1
ATOM 2319 C C . LEU B 1 4 ? 17.578 -24.75 -14.633 1 98.38 4 LEU B C 1
ATOM 2321 O O . LEU B 1 4 ? 18.094 -25.141 -13.586 1 98.38 4 LEU B O 1
ATOM 2325 N N . TYR B 1 5 ? 17 -23.609 -14.727 1 98.69 5 TYR B N 1
ATOM 2326 C CA . TYR B 1 5 ? 16.578 -22.891 -13.539 1 98.69 5 TYR B CA 1
ATOM 2327 C C . TYR B 1 5 ? 15.133 -23.203 -13.188 1 98.69 5 TYR B C 1
ATOM 2329 O O . TYR B 1 5 ? 14.211 -22.734 -13.867 1 98.69 5 TYR B O 1
ATOM 2337 N N . LEU B 1 6 ? 14.93 -23.984 -12.102 1 98.38 6 LEU B N 1
ATOM 2338 C CA . LEU B 1 6 ? 13.633 -24.578 -11.797 1 98.38 6 LEU B CA 1
ATOM 2339 C C . LEU B 1 6 ? 12.977 -23.891 -10.602 1 98.38 6 LEU B C 1
ATOM 2341 O O . LEU B 1 6 ? 13.547 -23.875 -9.508 1 98.38 6 LEU B O 1
ATOM 2345 N N . CYS B 1 7 ? 11.805 -23.375 -10.859 1 98 7 CYS B N 1
ATOM 2346 C CA . CYS B 1 7 ? 11.031 -22.734 -9.805 1 98 7 CYS B CA 1
ATOM 2347 C C . CYS B 1 7 ? 10.047 -23.719 -9.18 1 98 7 CYS B C 1
ATOM 2349 O O . CYS B 1 7 ? 9.727 -24.734 -9.773 1 98 7 CYS B O 1
ATOM 2351 N N . HIS B 1 8 ? 9.594 -23.375 -8.023 1 93.62 8 HIS B N 1
ATOM 2352 C CA . HIS B 1 8 ? 8.656 -24.203 -7.273 1 93.62 8 HIS B CA 1
ATOM 2353 C C . HIS B 1 8 ? 7.266 -24.156 -7.902 1 93.62 8 HIS B C 1
ATOM 2355 O O . HIS B 1 8 ? 7.023 -23.391 -8.844 1 93.62 8 HIS B O 1
ATOM 2361 N N . LYS B 1 9 ? 6.352 -25.031 -7.348 1 90.38 9 LYS B N 1
ATOM 2362 C CA . LYS B 1 9 ? 4.953 -25.047 -7.766 1 90.38 9 LYS B CA 1
ATOM 2363 C C . LYS B 1 9 ? 4.301 -23.688 -7.543 1 90.38 9 LYS B C 1
ATOM 2365 O O . LYS B 1 9 ? 4.566 -23.016 -6.539 1 90.38 9 LYS B O 1
ATOM 2370 N N . ASN B 1 10 ? 3.455 -23.25 -8.586 1 86.94 10 ASN B N 1
ATOM 2371 C CA . ASN B 1 10 ? 2.812 -21.953 -8.492 1 86.94 10 ASN B CA 1
ATOM 2372 C C . ASN B 1 10 ? 3.834 -20.828 -8.305 1 86.94 10 ASN B C 1
ATOM 2374 O O . ASN B 1 10 ? 3.717 -20.031 -7.383 1 86.94 10 ASN B O 1
ATOM 2378 N N . ALA B 1 11 ? 4.801 -20.922 -9.211 1 95.19 11 ALA B N 1
ATOM 2379 C CA . ALA B 1 11 ? 5.961 -20.047 -9.078 1 95.19 11 ALA B CA 1
ATOM 2380 C C . ALA B 1 11 ? 5.535 -18.578 -9.031 1 95.19 11 ALA B C 1
ATOM 2382 O O . ALA B 1 11 ? 4.758 -18.125 -9.875 1 95.19 11 ALA B O 1
ATOM 2383 N N . ASP B 1 12 ? 5.98 -17.891 -7.98 1 92.94 12 ASP B N 1
ATOM 2384 C CA . ASP B 1 12 ? 5.645 -16.484 -7.781 1 92.94 12 ASP B CA 1
ATOM 2385 C C . ASP B 1 12 ? 6.703 -15.578 -8.391 1 92.94 12 ASP B C 1
ATOM 2387 O O . ASP B 1 12 ? 7.695 -16.047 -8.945 1 92.94 12 ASP B O 1
ATOM 2391 N N . PRO B 1 13 ? 6.539 -14.258 -8.367 1 97.62 13 PRO B N 1
ATOM 2392 C CA . PRO B 1 13 ? 7.461 -13.344 -9.047 1 97.62 13 PRO B CA 1
ATOM 2393 C C . PRO B 1 13 ? 8.883 -13.422 -8.492 1 97.62 13 PRO B C 1
ATOM 2395 O O . PRO B 1 13 ? 9.844 -13.219 -9.234 1 97.62 13 PRO B O 1
ATOM 2398 N N . ASP B 1 14 ? 8.992 -13.68 -7.242 1 98.19 14 ASP B N 1
ATOM 2399 C CA . ASP B 1 14 ? 10.328 -13.781 -6.68 1 98.19 14 ASP B CA 1
ATOM 2400 C C . ASP B 1 14 ? 11.102 -14.945 -7.305 1 98.19 14 ASP B C 1
ATOM 2402 O O . ASP B 1 14 ? 12.234 -14.773 -7.758 1 98.19 14 ASP B O 1
ATOM 2406 N N . ALA B 1 15 ? 10.461 -16.078 -7.359 1 98.44 15 ALA B N 1
ATOM 2407 C CA . ALA B 1 15 ? 11.07 -17.25 -7.977 1 98.44 15 ALA B CA 1
ATOM 2408 C C . ALA B 1 15 ? 11.359 -17 -9.453 1 98.44 15 ALA B C 1
ATOM 2410 O O . ALA B 1 15 ? 12.477 -17.219 -9.922 1 98.44 15 ALA B O 1
ATOM 2411 N N . LEU B 1 16 ? 10.391 -16.516 -10.1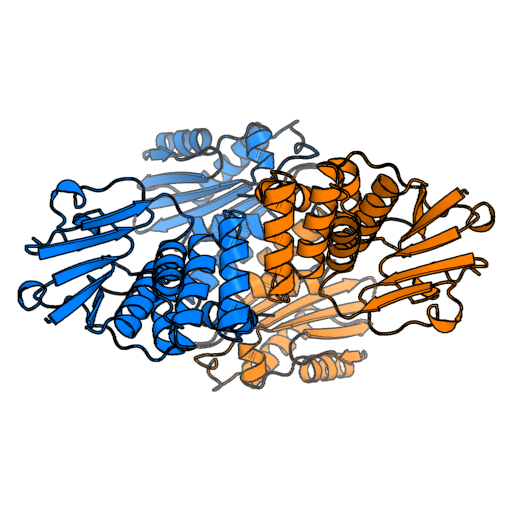48 1 98.69 16 LEU B N 1
ATOM 2412 C CA . LEU B 1 16 ? 10.477 -16.344 -11.594 1 98.69 16 LEU B CA 1
ATOM 2413 C C . LEU B 1 16 ? 11.492 -15.258 -11.945 1 98.69 16 LEU B C 1
ATOM 2415 O O . LEU B 1 16 ? 12.281 -15.414 -12.875 1 98.69 16 LEU B O 1
ATOM 2419 N N . GLY B 1 17 ? 11.414 -14.164 -11.164 1 98.75 17 GLY B N 1
ATOM 2420 C CA . GLY B 1 17 ? 12.367 -13.094 -11.414 1 98.75 17 GLY B CA 1
ATOM 2421 C C . GLY B 1 17 ? 13.805 -13.5 -11.172 1 98.75 17 GLY B C 1
ATOM 2422 O O . GLY B 1 17 ? 14.688 -13.195 -11.977 1 98.75 17 GLY B O 1
ATOM 2423 N N . ALA B 1 18 ? 14.039 -14.164 -10.109 1 98.69 18 ALA B N 1
ATOM 2424 C CA . ALA B 1 18 ? 15.367 -14.672 -9.781 1 98.69 18 ALA B CA 1
ATOM 2425 C C . ALA B 1 18 ? 15.859 -15.656 -10.844 1 98.69 18 ALA B C 1
ATOM 2427 O O . ALA B 1 18 ? 16.969 -15.516 -11.359 1 98.69 18 ALA B O 1
ATOM 2428 N N . ALA B 1 19 ? 15.016 -16.594 -11.188 1 98.75 19 ALA B N 1
ATOM 2429 C CA . ALA B 1 19 ? 15.383 -17.625 -12.156 1 98.75 19 ALA B CA 1
ATOM 2430 C C . ALA B 1 19 ? 15.641 -17.016 -13.531 1 98.75 19 ALA B C 1
ATOM 2432 O O . ALA B 1 19 ? 16.594 -17.391 -14.211 1 98.75 19 ALA B O 1
ATOM 2433 N N . PHE B 1 20 ? 14.852 -16.094 -13.938 1 98.69 20 PHE B N 1
ATOM 2434 C CA . PHE B 1 20 ? 15 -15.438 -15.227 1 98.69 20 PHE B CA 1
ATOM 2435 C C . PHE B 1 20 ? 16.312 -14.664 -15.297 1 98.69 20 PHE B C 1
ATOM 2437 O O . PHE B 1 20 ? 17.016 -14.711 -16.312 1 98.69 20 PHE B O 1
ATOM 2444 N N . ALA B 1 21 ? 16.578 -13.922 -14.234 1 98.69 21 ALA B N 1
ATOM 2445 C CA . ALA B 1 21 ? 17.828 -13.156 -14.203 1 98.69 21 ALA B CA 1
ATOM 2446 C C . ALA B 1 21 ? 19.047 -14.07 -14.328 1 98.69 21 ALA B C 1
ATOM 2448 O O . ALA B 1 21 ? 20 -13.742 -15.023 1 98.69 21 ALA B O 1
ATOM 2449 N N . LEU B 1 22 ? 19.016 -15.195 -13.664 1 98.31 22 LEU B N 1
ATOM 2450 C CA . LEU B 1 22 ? 20.094 -16.172 -13.758 1 98.31 22 LEU B CA 1
ATOM 2451 C C . LEU B 1 22 ? 20.188 -16.75 -15.164 1 98.31 22 LEU B C 1
ATOM 2453 O O . LEU B 1 22 ? 21.281 -16.859 -15.719 1 98.31 22 LEU B O 1
ATOM 2457 N N . GLN B 1 23 ? 19.047 -17.141 -15.703 1 98.12 23 GLN B N 1
ATOM 2458 C CA . GLN B 1 23 ? 18.984 -17.688 -17.062 1 98.12 23 GLN B CA 1
ATOM 2459 C C . GLN B 1 23 ? 19.609 -16.719 -18.062 1 98.12 23 GLN B C 1
ATOM 2461 O O . GLN B 1 23 ? 20.375 -17.125 -18.938 1 98.12 23 GLN B O 1
ATOM 2466 N N . GLU B 1 24 ? 19.281 -15.508 -17.906 1 97.25 24 GLU B N 1
ATOM 2467 C CA . GLU B 1 24 ? 19.797 -14.5 -18.828 1 97.25 24 GLU B CA 1
ATOM 2468 C C . GLU B 1 24 ? 21.297 -14.305 -18.656 1 97.25 24 GLU B C 1
ATOM 2470 O O . GLU B 1 24 ? 22.016 -14.109 -19.625 1 97.25 24 GLU B O 1
ATOM 2475 N N . ALA B 1 25 ? 21.719 -14.328 -17.453 1 96.75 25 ALA B N 1
ATOM 2476 C CA . ALA B 1 25 ? 23.109 -14.047 -17.141 1 96.75 25 ALA B CA 1
ATOM 2477 C C . ALA B 1 25 ? 24 -15.219 -17.531 1 96.75 25 ALA B C 1
ATOM 2479 O O . ALA B 1 25 ? 25.125 -15.016 -18 1 96.75 25 ALA B O 1
ATOM 2480 N N . PHE B 1 26 ? 23.516 -16.484 -17.359 1 96.44 26 PHE B N 1
ATOM 2481 C CA . PHE B 1 26 ? 24.438 -17.609 -17.438 1 96.44 26 PHE B CA 1
ATOM 2482 C C . PHE B 1 26 ? 23.969 -18.609 -18.484 1 96.44 26 PHE B C 1
ATOM 2484 O O . PHE B 1 26 ? 24.656 -19.609 -18.719 1 96.44 26 PHE B O 1
ATOM 2491 N N . GLY B 1 27 ? 22.891 -18.328 -19.094 1 96.69 27 GLY B N 1
ATOM 2492 C CA . GLY B 1 27 ? 22.375 -19.234 -20.109 1 96.69 27 GLY B CA 1
ATOM 2493 C C . GLY B 1 27 ? 21.578 -20.391 -19.516 1 96.69 27 GLY B C 1
ATOM 2494 O O . GLY B 1 27 ? 21.625 -20.625 -18.312 1 96.69 27 GLY B O 1
ATOM 2495 N N . GLY B 1 28 ? 20.797 -21.094 -20.406 1 97.75 28 GLY B N 1
ATOM 2496 C CA . GLY B 1 28 ? 19.969 -22.219 -19.984 1 97.75 28 GLY B CA 1
ATOM 2497 C C . GLY B 1 28 ? 18.484 -21.984 -20.219 1 97.75 28 GLY B C 1
ATOM 2498 O O . GLY B 1 28 ? 18.109 -21.156 -21.031 1 97.75 28 GLY B O 1
ATOM 2499 N N . ASP B 1 29 ? 17.703 -22.844 -19.484 1 98.38 29 ASP B N 1
ATOM 2500 C CA . ASP B 1 29 ? 16.25 -22.766 -19.641 1 98.38 29 ASP B CA 1
ATOM 2501 C C . ASP B 1 29 ? 15.578 -22.391 -18.312 1 98.38 29 ASP B C 1
ATOM 2503 O O . ASP B 1 29 ? 16.109 -22.672 -17.234 1 98.38 29 ASP B O 1
ATOM 2507 N N . LEU B 1 30 ? 14.484 -21.719 -18.484 1 98.62 30 LEU B N 1
ATOM 2508 C CA . LEU B 1 30 ? 13.625 -21.359 -17.359 1 98.62 30 LEU B CA 1
ATOM 2509 C C . LEU B 1 30 ? 12.477 -22.359 -17.219 1 98.62 30 LEU B C 1
ATOM 2511 O O . LEU B 1 30 ? 11.82 -22.688 -18.203 1 98.62 30 LEU B O 1
ATOM 2515 N N . GLY B 1 31 ? 12.258 -22.891 -15.984 1 98.38 31 GLY B N 1
ATOM 2516 C CA . GLY B 1 31 ? 11.18 -23.844 -15.789 1 98.38 31 GLY B CA 1
ATOM 2517 C C . GLY B 1 31 ? 10.453 -23.672 -14.469 1 98.38 31 GLY B C 1
ATOM 2518 O O . GLY B 1 31 ? 10.961 -23.031 -13.547 1 98.38 31 GLY B O 1
ATOM 2519 N N . ALA B 1 32 ? 9.258 -24.188 -14.398 1 97.38 32 ALA B N 1
ATOM 2520 C CA . ALA B 1 32 ? 8.461 -24.234 -13.18 1 97.38 32 ALA B CA 1
ATOM 2521 C C . ALA B 1 32 ? 7.715 -25.562 -13.078 1 97.38 32 ALA B C 1
ATOM 2523 O O . ALA B 1 32 ? 7.434 -26.203 -14.086 1 97.38 32 ALA B O 1
ATOM 2524 N N . VAL B 1 33 ? 7.449 -25.984 -11.859 1 94.75 33 VAL B N 1
ATOM 2525 C CA . VAL B 1 33 ? 6.684 -27.188 -11.602 1 94.75 33 VAL B CA 1
ATOM 2526 C C . VAL B 1 33 ? 5.195 -26.859 -11.523 1 94.75 33 VAL B C 1
ATOM 2528 O O . VAL B 1 33 ? 4.805 -25.906 -10.844 1 94.75 33 VAL B O 1
ATOM 2531 N N . GLU B 1 34 ? 4.355 -27.547 -12.266 1 90.31 34 GLU B N 1
ATOM 2532 C CA . GLU B 1 34 ? 2.898 -27.484 -12.258 1 90.31 34 GLU B CA 1
ATOM 2533 C C . GLU B 1 34 ? 2.391 -26.172 -12.836 1 90.31 34 GLU B C 1
ATOM 2535 O O . GLU B 1 34 ? 1.356 -26.141 -13.508 1 90.31 34 GLU B O 1
ATOM 2540 N N . GLY B 1 35 ? 3.029 -25.047 -12.602 1 93.31 35 GLY B N 1
ATOM 2541 C CA . GLY B 1 35 ? 2.568 -23.797 -13.164 1 93.31 35 GLY B CA 1
ATOM 2542 C C . GLY B 1 35 ? 3.135 -22.578 -12.445 1 93.31 35 GLY B C 1
ATOM 2543 O O . GLY B 1 35 ? 4.074 -22.688 -11.656 1 93.31 35 GLY B O 1
ATOM 2544 N N . VAL B 1 36 ? 2.637 -21.391 -12.867 1 93.69 36 VAL B N 1
ATOM 2545 C CA . VAL B 1 36 ? 3.068 -20.125 -12.281 1 93.69 36 VAL B CA 1
ATOM 2546 C C . VAL B 1 36 ? 1.876 -19.422 -11.641 1 93.69 36 VAL B C 1
ATOM 2548 O O . VAL B 1 36 ? 0.726 -19.672 -12.008 1 93.69 36 VAL B O 1
ATOM 2551 N N . SER B 1 37 ? 2.119 -18.641 -10.641 1 86.94 37 SER B N 1
ATOM 2552 C CA . SER B 1 37 ? 1.06 -17.844 -10.023 1 86.94 37 SER B CA 1
ATOM 2553 C C . SER B 1 37 ? 0.502 -16.812 -10.992 1 86.94 37 SER B C 1
ATOM 2555 O O . SER B 1 37 ? 1.111 -16.531 -12.031 1 86.94 37 SER B O 1
ATOM 2557 N N . ARG B 1 38 ? -0.653 -16.25 -10.703 1 81.69 38 ARG B N 1
ATOM 2558 C CA . ARG B 1 38 ? -1.256 -15.203 -11.523 1 81.69 38 ARG B CA 1
ATOM 2559 C C . ARG B 1 38 ? -0.315 -14.016 -11.672 1 81.69 38 ARG B C 1
ATOM 2561 O O . ARG B 1 38 ? -0.146 -13.484 -12.773 1 81.69 38 ARG B O 1
ATOM 2568 N N . THR B 1 39 ? 0.248 -13.617 -10.516 1 87.94 39 THR B N 1
ATOM 2569 C CA . THR B 1 39 ? 1.206 -12.516 -10.547 1 87.94 39 THR B CA 1
ATOM 2570 C C . THR B 1 39 ? 2.459 -12.914 -11.32 1 87.94 39 THR B C 1
ATOM 2572 O O . THR B 1 39 ? 3.047 -12.086 -12.023 1 87.94 39 THR B O 1
ATOM 2575 N N . GLY B 1 40 ? 2.85 -14.133 -11.18 1 94.25 40 GLY B N 1
ATOM 2576 C CA . GLY B 1 40 ? 3.967 -14.648 -11.953 1 94.25 40 GLY B CA 1
ATOM 2577 C C . GLY B 1 40 ? 3.727 -14.602 -13.453 1 94.25 40 GLY B C 1
ATOM 2578 O O . GLY B 1 40 ? 4.617 -14.227 -14.219 1 94.25 40 GLY B O 1
ATOM 2579 N N . ALA B 1 41 ? 2.545 -14.961 -13.828 1 91.56 41 ALA B N 1
ATOM 2580 C CA . ALA B 1 41 ? 2.182 -14.93 -15.242 1 91.56 41 ALA B CA 1
ATOM 2581 C C . ALA B 1 41 ? 2.232 -13.5 -15.781 1 91.56 41 ALA B C 1
ATOM 2583 O O . ALA B 1 41 ? 2.727 -13.266 -16.891 1 91.56 41 ALA B O 1
ATOM 2584 N N . SER B 1 42 ? 1.731 -12.609 -15.016 1 88 42 SER B N 1
ATOM 2585 C CA . SER B 1 42 ? 1.773 -11.203 -15.391 1 88 42 SER B CA 1
ATOM 2586 C C . SER B 1 42 ? 3.207 -10.727 -15.586 1 88 42 SER B C 1
ATOM 2588 O O . SER B 1 42 ? 3.498 -9.992 -16.531 1 88 42 SER B O 1
ATOM 2590 N N . LEU B 1 43 ? 4.074 -11.109 -14.688 1 95.62 43 LEU B N 1
ATOM 2591 C CA . LEU B 1 43 ? 5.488 -10.758 -14.789 1 95.62 43 LEU B CA 1
ATOM 2592 C C . LEU B 1 43 ? 6.094 -11.32 -16.078 1 95.62 43 LEU B C 1
ATOM 2594 O O . LEU B 1 43 ? 6.762 -10.594 -16.812 1 95.62 43 LEU B O 1
ATOM 2598 N N . LEU B 1 44 ? 5.82 -12.586 -16.359 1 96.38 44 LEU B N 1
ATOM 2599 C CA . LEU B 1 44 ? 6.375 -13.227 -17.547 1 96.38 44 LEU B CA 1
ATOM 2600 C C . LEU B 1 44 ? 5.914 -12.516 -18.812 1 96.38 44 LEU B C 1
ATOM 2602 O O . LEU B 1 44 ? 6.707 -12.305 -19.75 1 96.38 44 LEU B O 1
ATOM 2606 N N . GLU B 1 45 ? 4.707 -12.18 -18.828 1 92 45 GLU B N 1
ATOM 2607 C CA . GLU B 1 45 ? 4.16 -11.438 -19.953 1 92 45 GLU B CA 1
ATOM 2608 C C . GLU B 1 45 ? 4.848 -10.086 -20.125 1 92 45 GLU B C 1
ATOM 2610 O O . GLU B 1 45 ? 5.223 -9.703 -21.234 1 92 45 GLU B O 1
ATOM 2615 N N . ALA B 1 46 ? 5.008 -9.422 -19.062 1 91.38 46 ALA B N 1
ATOM 2616 C CA . ALA B 1 46 ? 5.586 -8.086 -19.078 1 91.38 46 ALA B CA 1
ATOM 2617 C C . ALA B 1 46 ? 7.016 -8.109 -19.609 1 91.38 46 ALA B C 1
ATOM 2619 O O . ALA B 1 46 ? 7.445 -7.18 -20.297 1 91.38 46 ALA B O 1
ATOM 2620 N N . ILE B 1 47 ? 7.734 -9.172 -19.297 1 96.25 47 ILE B N 1
ATOM 2621 C CA . ILE B 1 47 ? 9.148 -9.188 -19.656 1 96.25 47 ILE B CA 1
ATOM 2622 C C . ILE B 1 47 ? 9.352 -10.047 -20.906 1 96.25 47 ILE B C 1
ATOM 2624 O O . ILE B 1 47 ? 10.469 -10.164 -21.406 1 96.25 47 ILE B O 1
ATOM 2628 N N . GLY B 1 48 ? 8.336 -10.672 -21.375 1 95.44 48 GLY B N 1
ATOM 2629 C CA . GLY B 1 48 ? 8.414 -11.477 -22.594 1 95.44 48 GLY B CA 1
ATOM 2630 C C . GLY B 1 48 ? 9.227 -12.734 -22.406 1 95.44 48 GLY B C 1
ATOM 2631 O O . GLY B 1 48 ? 9.969 -13.133 -23.312 1 95.44 48 GLY B O 1
ATOM 2632 N N . ALA B 1 49 ? 9.133 -13.305 -21.266 1 96.69 49 ALA B N 1
ATOM 2633 C CA . ALA B 1 49 ? 9.938 -14.492 -20.969 1 96.69 49 ALA B CA 1
ATOM 2634 C C . ALA B 1 49 ? 9.172 -15.766 -21.297 1 96.69 49 ALA B C 1
ATOM 2636 O O . ALA B 1 49 ? 7.961 -15.852 -21.047 1 96.69 49 ALA B O 1
ATOM 2637 N N . GLU B 1 50 ? 9.906 -16.719 -21.797 1 96.25 50 GLU B N 1
ATOM 2638 C CA . GLU B 1 50 ? 9.367 -18.062 -22.016 1 96.25 50 GLU B CA 1
ATOM 2639 C C . GLU B 1 50 ? 9.727 -18.984 -20.859 1 96.25 50 GLU B C 1
ATOM 2641 O O . GLU B 1 50 ? 10.836 -18.922 -20.328 1 96.25 50 GLU B O 1
ATOM 2646 N N . ILE B 1 51 ? 8.773 -19.812 -20.516 1 97.69 51 ILE B N 1
ATOM 2647 C CA . ILE B 1 51 ? 9.008 -20.719 -19.406 1 97.69 51 ILE B CA 1
ATOM 2648 C C . ILE B 1 51 ? 8.5 -22.109 -19.75 1 97.69 51 ILE B C 1
ATOM 2650 O O . ILE B 1 51 ? 7.453 -22.25 -20.391 1 97.69 51 ILE B O 1
ATOM 2654 N N . LEU B 1 52 ? 9.234 -23.156 -19.359 1 97.81 52 LEU B N 1
ATOM 2655 C CA . LEU B 1 52 ? 8.82 -24.547 -19.5 1 97.81 52 LEU B CA 1
ATOM 2656 C C . LEU B 1 52 ? 8.094 -25.031 -18.25 1 97.81 52 LEU B C 1
ATOM 2658 O O . LEU B 1 52 ? 8.602 -24.891 -17.141 1 97.81 52 LEU B O 1
ATOM 2662 N N . ILE B 1 53 ? 6.914 -25.547 -18.453 1 97.44 53 ILE B N 1
ATOM 2663 C CA . ILE B 1 53 ? 6.184 -26.141 -17.328 1 97.44 53 ILE B CA 1
ATOM 2664 C C . ILE B 1 53 ? 6.441 -27.641 -17.281 1 97.44 53 ILE B C 1
ATOM 2666 O O . ILE B 1 53 ? 6.238 -28.344 -18.266 1 97.44 53 ILE B O 1
ATOM 2670 N N . ASP B 1 54 ? 6.883 -28.094 -16.156 1 96.56 54 ASP B N 1
ATOM 2671 C CA . ASP B 1 54 ? 7.207 -29.5 -15.914 1 96.56 54 ASP B CA 1
ATOM 2672 C C . ASP B 1 54 ? 8.219 -30.016 -16.938 1 96.56 54 ASP B C 1
ATOM 2674 O O . ASP B 1 54 ? 7.988 -31.031 -17.578 1 96.56 54 ASP B O 1
ATOM 2678 N N . PRO B 1 55 ? 9.375 -29.359 -16.953 1 96.25 55 PRO B N 1
ATOM 2679 C CA . PRO B 1 55 ? 10.422 -29.812 -17.859 1 96.25 55 PRO B CA 1
ATOM 2680 C C . PRO B 1 55 ? 11.031 -31.141 -17.438 1 96.25 55 PRO B C 1
ATOM 2682 O O . PRO B 1 55 ? 11.039 -31.484 -16.25 1 96.25 55 PRO B O 1
ATOM 2685 N N . PRO B 1 56 ? 11.531 -31.859 -18.453 1 95.69 56 PRO B N 1
ATOM 2686 C CA . PRO B 1 56 ? 12.25 -33.094 -18.109 1 95.69 56 PRO B CA 1
ATOM 2687 C C . PRO B 1 56 ? 13.609 -32.812 -17.453 1 95.69 56 PRO B C 1
ATOM 2689 O O . PRO B 1 56 ? 14.617 -32.688 -18.156 1 95.69 56 PRO B O 1
ATOM 2692 N N . VAL B 1 57 ? 13.641 -32.875 -16.188 1 95.88 57 VAL B N 1
ATOM 2693 C CA . VAL B 1 57 ? 14.805 -32.469 -15.406 1 95.88 57 VAL B CA 1
ATOM 2694 C C . VAL B 1 57 ? 15.984 -33.375 -15.711 1 95.88 57 VAL B C 1
ATOM 2696 O O . VAL B 1 57 ? 17.141 -32.969 -15.594 1 95.88 57 VAL B O 1
ATOM 2699 N N . GLU B 1 58 ? 15.734 -34.562 -16.156 1 94.19 58 GLU B N 1
ATOM 2700 C CA . GLU B 1 58 ? 16.781 -35.562 -16.422 1 94.19 58 GLU B CA 1
ATOM 2701 C C . GLU B 1 58 ? 17.594 -35.188 -17.656 1 94.19 58 GLU B C 1
ATOM 2703 O O . GLU B 1 58 ? 18.688 -35.719 -17.875 1 94.19 58 GLU B O 1
ATOM 2708 N N . GLU B 1 59 ? 17.078 -34.375 -18.438 1 95.62 59 GLU B N 1
ATOM 2709 C CA . GLU B 1 59 ? 17.75 -34 -19.688 1 95.62 59 GLU B CA 1
ATOM 2710 C C . GLU B 1 59 ? 18.766 -32.875 -19.469 1 95.62 59 GLU B C 1
ATOM 2712 O O . GLU B 1 59 ? 19.484 -32.5 -20.391 1 95.62 59 GLU B O 1
ATOM 2717 N N . TYR B 1 60 ? 18.859 -32.375 -18.266 1 96.94 60 TYR B N 1
ATOM 2718 C CA . TYR B 1 60 ? 19.75 -31.266 -17.984 1 96.94 60 TYR B CA 1
ATOM 2719 C C . TYR B 1 60 ? 20.969 -31.734 -17.188 1 96.94 60 TYR B C 1
ATOM 2721 O O . TYR B 1 60 ? 20.875 -32.656 -16.391 1 96.94 60 TYR B O 1
ATOM 2729 N N . ASP B 1 61 ? 22.094 -31.094 -17.438 1 96.69 61 ASP B N 1
ATOM 2730 C CA . ASP B 1 61 ? 23.328 -31.406 -16.75 1 96.69 61 ASP B CA 1
ATOM 2731 C C . ASP B 1 61 ? 23.312 -30.859 -15.32 1 96.69 61 ASP B C 1
ATOM 2733 O O . ASP B 1 61 ? 23.953 -31.422 -14.422 1 96.69 61 ASP B O 1
ATOM 2737 N N . LEU B 1 62 ? 22.688 -29.766 -15.148 1 97.38 62 LEU B N 1
ATOM 2738 C CA . LEU B 1 62 ? 22.547 -29.109 -13.844 1 97.38 62 LEU B CA 1
ATOM 2739 C C . LEU B 1 62 ? 21.188 -28.453 -13.695 1 97.38 62 LEU B C 1
ATOM 2741 O O . LEU B 1 62 ? 20.719 -27.766 -14.609 1 97.38 62 LEU B O 1
ATOM 2745 N N . VAL B 1 63 ? 20.547 -28.812 -12.594 1 98 63 VAL B N 1
ATOM 2746 C CA . VAL B 1 63 ? 19.297 -28.141 -12.242 1 98 63 VAL B CA 1
ATOM 2747 C C . VAL B 1 63 ? 19.516 -27.203 -11.062 1 98 63 VAL B C 1
ATOM 2749 O O . VAL B 1 63 ? 20 -27.625 -10.008 1 98 63 VAL B O 1
ATOM 2752 N N . VAL B 1 64 ? 19.312 -25.906 -11.281 1 98.31 64 VAL B N 1
ATOM 2753 C CA . VAL B 1 64 ? 19.375 -24.938 -10.188 1 98.31 64 VAL B CA 1
ATOM 2754 C C . VAL B 1 64 ? 17.953 -24.688 -9.664 1 98.31 64 VAL B C 1
ATOM 2756 O O . VAL B 1 64 ? 17.141 -24.062 -10.336 1 98.31 64 VAL B O 1
ATOM 2759 N N . VAL B 1 65 ? 17.719 -25.172 -8.453 1 97.81 65 VAL B N 1
ATOM 2760 C CA . VAL B 1 65 ? 16.438 -24.922 -7.801 1 97.81 65 VAL B CA 1
ATOM 2761 C C . VAL B 1 65 ? 16.422 -23.516 -7.203 1 97.81 65 VAL B C 1
ATOM 2763 O O . VAL B 1 65 ? 17.312 -23.156 -6.422 1 97.81 65 VAL B O 1
ATOM 2766 N N . VAL B 1 66 ? 15.398 -22.781 -7.594 1 98.12 66 VAL B N 1
ATOM 2767 C CA . VAL B 1 66 ? 15.383 -21.375 -7.238 1 98.12 66 VAL B CA 1
ATOM 2768 C C . VAL B 1 66 ? 14.203 -21.078 -6.312 1 98.12 66 VAL B C 1
ATOM 2770 O O . VAL B 1 66 ? 13.062 -21.438 -6.617 1 98.12 66 VAL B O 1
ATOM 2773 N N . ASP B 1 67 ? 14.406 -20.5 -5.18 1 97.5 67 ASP B N 1
ATOM 2774 C CA . ASP B 1 67 ? 13.453 -19.906 -4.234 1 97.5 67 ASP B CA 1
ATOM 2775 C C . ASP B 1 67 ? 12.742 -21 -3.434 1 97.5 67 ASP B C 1
ATOM 2777 O O . ASP B 1 67 ? 11.586 -20.828 -3.027 1 97.5 67 ASP B O 1
ATOM 2781 N N . THR B 1 68 ? 13.312 -22.141 -3.381 1 93 68 THR B N 1
ATOM 2782 C CA . THR B 1 68 ? 12.852 -23.188 -2.477 1 93 68 THR B CA 1
ATOM 2783 C C . THR B 1 68 ? 13.945 -24.219 -2.248 1 93 68 THR B C 1
ATOM 2785 O O . THR B 1 68 ? 14.789 -24.438 -3.115 1 93 68 THR B O 1
ATOM 2788 N N . ALA B 1 69 ? 13.914 -24.797 -1.052 1 91.88 69 ALA B N 1
ATOM 2789 C CA . ALA B 1 69 ? 14.789 -25.922 -0.741 1 91.88 69 ALA B CA 1
ATOM 2790 C C . ALA B 1 69 ? 13.984 -27.141 -0.304 1 91.88 69 ALA B C 1
ATOM 2792 O O . ALA B 1 69 ? 14.531 -28.078 0.295 1 91.88 69 ALA B O 1
ATOM 2793 N N . VAL B 1 70 ? 12.695 -27 -0.523 1 87.06 70 VAL B N 1
ATOM 2794 C CA . VAL B 1 70 ? 11.781 -28.062 -0.113 1 87.06 70 VAL B CA 1
ATOM 2795 C C . VAL B 1 70 ? 11.414 -28.922 -1.318 1 87.06 70 VAL B C 1
ATOM 2797 O O . VAL B 1 70 ? 10.789 -28.453 -2.264 1 87.06 70 VAL B O 1
ATOM 2800 N N . GLY B 1 71 ? 11.734 -30.172 -1.209 1 91.31 71 GLY B N 1
ATOM 2801 C CA . GLY B 1 71 ? 11.539 -31.109 -2.309 1 91.31 71 GLY B CA 1
ATOM 2802 C C . GLY B 1 71 ? 10.102 -31.188 -2.777 1 91.31 71 GLY B C 1
ATOM 2803 O O . GLY B 1 71 ? 9.836 -31.266 -3.98 1 91.31 71 GLY B O 1
ATOM 2804 N N . LEU B 1 72 ? 9.164 -31.109 -1.902 1 85.94 72 LEU B N 1
ATOM 2805 C CA . LEU B 1 72 ? 7.746 -31.203 -2.229 1 85.94 72 LEU B CA 1
ATOM 2806 C C . LEU B 1 72 ? 7.312 -30.031 -3.098 1 85.94 72 LEU B C 1
ATOM 2808 O O . LEU B 1 72 ? 6.383 -30.156 -3.902 1 85.94 72 LEU B O 1
ATOM 2812 N N . GLN B 1 73 ? 7.965 -28.922 -2.969 1 88.75 73 GLN B N 1
ATOM 2813 C CA . GLN B 1 73 ? 7.629 -27.719 -3.727 1 88.75 73 GLN B CA 1
ATOM 2814 C C . GLN B 1 73 ? 8.07 -27.859 -5.18 1 88.75 73 GLN B C 1
ATOM 2816 O O . GLN B 1 73 ? 7.629 -27.094 -6.039 1 88.75 73 GLN B O 1
ATOM 2821 N N . VAL B 1 74 ? 9 -28.812 -5.398 1 92 74 VAL B N 1
ATOM 2822 C CA . VAL B 1 74 ? 9.406 -29.062 -6.777 1 92 74 VAL B CA 1
ATOM 2823 C C . VAL B 1 74 ? 8.883 -30.422 -7.234 1 92 74 VAL B C 1
ATOM 2825 O O . VAL B 1 74 ? 9.547 -31.125 -7.992 1 92 74 VAL B O 1
ATOM 2828 N N . GLY B 1 75 ? 7.719 -30.844 -6.695 1 87 75 GLY B N 1
ATOM 2829 C CA . GLY B 1 75 ? 7.004 -32.031 -7.172 1 87 75 GLY B CA 1
ATOM 2830 C C . GLY B 1 75 ? 7.535 -33.312 -6.598 1 87 75 GLY B C 1
ATOM 2831 O O . GLY B 1 75 ? 7.133 -34.406 -7.023 1 87 75 GLY B O 1
ATOM 2832 N N . GLY B 1 76 ? 8.461 -33.219 -5.742 1 85.19 76 GLY B N 1
ATOM 2833 C CA . GLY B 1 76 ? 9.039 -34.406 -5.172 1 85.19 76 GLY B CA 1
ATOM 2834 C C . GLY B 1 76 ? 9.891 -35.188 -6.156 1 85.19 76 GLY B C 1
ATOM 2835 O O . GLY B 1 76 ? 10.109 -36.375 -5.98 1 85.19 76 GLY B O 1
ATOM 2836 N N . ILE B 1 77 ? 10.336 -34.562 -7.156 1 86.81 77 ILE B N 1
ATOM 2837 C CA . ILE B 1 77 ? 11.125 -35.25 -8.188 1 86.81 77 ILE B CA 1
ATOM 2838 C C . ILE B 1 77 ? 12.555 -35.438 -7.695 1 86.81 77 ILE B C 1
ATOM 2840 O O . ILE B 1 77 ? 13.078 -34.625 -6.934 1 86.81 77 ILE B O 1
ATOM 2844 N N . ARG B 1 78 ? 13.133 -36.562 -8.086 1 87.12 78 ARG B N 1
ATOM 2845 C CA . ARG B 1 78 ? 14.523 -36.844 -7.738 1 87.12 78 ARG B CA 1
ATOM 2846 C C . ARG B 1 78 ? 15.477 -36.062 -8.633 1 87.12 78 ARG B C 1
ATOM 2848 O O . ARG B 1 78 ? 15.453 -36.219 -9.859 1 87.12 78 ARG B O 1
ATOM 2855 N N . LEU B 1 79 ? 16.266 -35.25 -7.965 1 90.69 79 LEU B N 1
ATOM 2856 C CA . LEU B 1 79 ? 17.25 -34.438 -8.68 1 90.69 79 LEU B CA 1
ATOM 2857 C C . LEU B 1 79 ? 18.656 -35 -8.508 1 90.69 79 LEU B C 1
ATOM 2859 O O . LEU B 1 79 ? 19.078 -35.312 -7.383 1 90.69 79 LEU B O 1
ATOM 2863 N N . LYS B 1 80 ? 19.312 -35.344 -9.633 1 88.31 80 LYS B N 1
ATOM 2864 C CA . LYS B 1 80 ? 20.641 -35.938 -9.562 1 88.31 80 LYS B CA 1
ATOM 2865 C C . LYS B 1 80 ? 21.719 -34.875 -9.336 1 88.31 80 LYS B C 1
ATOM 2867 O O . LYS B 1 80 ? 22.406 -34.906 -8.312 1 88.31 80 LYS B O 1
ATOM 2872 N N . ASP B 1 81 ? 22 -33.969 -10.281 1 94.5 81 ASP B N 1
ATOM 2873 C CA . ASP B 1 81 ? 22.938 -32.844 -10.188 1 94.5 81 ASP B CA 1
ATOM 2874 C C . ASP B 1 81 ? 22.203 -31.531 -10.102 1 94.5 81 ASP B C 1
ATOM 2876 O O . ASP B 1 81 ? 21.734 -31 -11.117 1 94.5 81 ASP B O 1
ATOM 2880 N N . TYR B 1 82 ? 22.109 -31.078 -8.797 1 96.5 82 TYR B N 1
ATOM 2881 C CA . TYR B 1 82 ? 21.328 -29.859 -8.625 1 96.5 82 TYR B CA 1
ATOM 2882 C C . TYR B 1 82 ? 22 -28.938 -7.613 1 96.5 82 TYR B C 1
ATOM 2884 O O . TYR B 1 82 ? 22.875 -29.359 -6.855 1 96.5 82 TYR B O 1
ATOM 2892 N N . ALA B 1 83 ? 21.688 -27.688 -7.711 1 97.56 83 ALA B N 1
ATOM 2893 C CA . ALA B 1 83 ? 22.062 -26.625 -6.773 1 97.56 83 ALA B CA 1
ATOM 2894 C C . ALA B 1 83 ? 20.844 -25.859 -6.289 1 97.56 83 ALA B C 1
ATOM 2896 O O . ALA B 1 83 ? 19.75 -26 -6.852 1 97.56 83 ALA B O 1
ATOM 2897 N N . VAL B 1 84 ? 21.016 -25.141 -5.188 1 97.25 84 VAL B N 1
ATOM 2898 C CA . VAL B 1 84 ? 19.875 -24.438 -4.605 1 97.25 84 VAL B CA 1
ATOM 2899 C C . VAL B 1 84 ? 20.234 -22.969 -4.363 1 97.25 84 VAL B C 1
ATOM 2901 O O . VAL B 1 84 ? 21.312 -22.672 -3.828 1 97.25 84 VAL B O 1
ATOM 2904 N N . ILE B 1 85 ? 19.422 -22.062 -4.84 1 97.69 85 ILE B N 1
ATOM 2905 C CA . ILE B 1 85 ? 19.453 -20.656 -4.473 1 97.69 85 ILE B CA 1
ATOM 2906 C C . ILE B 1 85 ? 18.141 -20.25 -3.822 1 97.69 85 ILE B C 1
ATOM 2908 O O . ILE B 1 85 ? 17.094 -20.25 -4.473 1 97.69 85 ILE B O 1
ATOM 2912 N N . ASP B 1 86 ? 18.203 -19.969 -2.545 1 93.88 86 ASP B N 1
ATOM 2913 C CA . ASP B 1 86 ? 16.984 -19.812 -1.764 1 93.88 86 ASP B CA 1
ATOM 2914 C C . ASP B 1 86 ? 17.203 -18.891 -0.567 1 93.88 86 ASP B C 1
ATOM 2916 O O . ASP B 1 86 ? 18.281 -18.875 0.018 1 93.88 86 ASP B O 1
ATOM 2920 N N . HIS B 1 87 ? 16.172 -18.125 -0.341 1 92.94 87 HIS B N 1
ATOM 2921 C CA . HIS B 1 87 ? 16.297 -17.25 0.817 1 92.94 87 HIS B CA 1
ATOM 2922 C C . HIS B 1 87 ? 15.617 -17.844 2.043 1 92.94 87 HIS B C 1
ATOM 2924 O O . HIS B 1 87 ? 15.82 -17.375 3.164 1 92.94 87 HIS B O 1
ATOM 2930 N N . HIS B 1 88 ? 14.945 -18.953 1.878 1 84.5 88 HIS B N 1
ATOM 2931 C CA . HIS B 1 88 ? 14.273 -19.594 3.006 1 84.5 88 HIS B CA 1
ATOM 2932 C C . HIS B 1 88 ? 15.266 -20.328 3.9 1 84.5 88 HIS B C 1
ATOM 2934 O O . HIS B 1 88 ? 16.344 -20.703 3.451 1 84.5 88 HIS B O 1
ATOM 2940 N N . ARG B 1 89 ? 14.984 -20.547 5.121 1 76.31 89 ARG B N 1
ATOM 2941 C CA . ARG B 1 89 ? 15.938 -20.953 6.148 1 76.31 89 ARG B CA 1
ATOM 2942 C C . ARG B 1 89 ? 16.25 -22.453 6.023 1 76.31 89 ARG B C 1
ATOM 2944 O O . ARG B 1 89 ? 17.406 -22.859 6.164 1 76.31 89 ARG B O 1
ATOM 2951 N N . GLU B 1 90 ? 15.258 -23.234 5.832 1 77.69 90 GLU B N 1
ATOM 2952 C CA . GLU B 1 90 ? 15.477 -24.672 5.871 1 77.69 90 GLU B CA 1
ATOM 2953 C C . GLU B 1 90 ? 14.805 -25.375 4.695 1 77.69 90 GLU B C 1
ATOM 2955 O O . GLU B 1 90 ? 13.938 -24.797 4.039 1 77.69 90 GLU B O 1
ATOM 2960 N N . GLY B 1 91 ? 15.445 -26.625 4.359 1 85.25 91 GLY B N 1
ATOM 2961 C CA . GLY B 1 91 ? 14.867 -27.453 3.316 1 85.25 91 GLY B CA 1
ATOM 2962 C C . GLY B 1 91 ? 15.609 -28.766 3.107 1 85.25 91 GLY B C 1
ATOM 2963 O O . GLY B 1 91 ? 16.828 -28.812 3.268 1 85.25 91 GLY B O 1
ATOM 2964 N N . ASP B 1 92 ? 14.914 -29.734 2.748 1 86.25 92 ASP B N 1
ATOM 2965 C CA . ASP B 1 92 ? 15.445 -31.078 2.6 1 86.25 92 ASP B CA 1
ATOM 2966 C C . ASP B 1 92 ? 16.375 -31.188 1.384 1 86.25 92 ASP B C 1
ATOM 2968 O O . ASP B 1 92 ? 17.156 -32.125 1.274 1 86.25 92 ASP B O 1
ATOM 2972 N N . LEU B 1 93 ? 16.406 -30.266 0.486 1 90.25 93 LEU B N 1
ATOM 2973 C CA . LEU B 1 93 ? 17.203 -30.328 -0.736 1 90.25 93 LEU B CA 1
ATOM 2974 C C . LEU B 1 93 ? 18.625 -29.844 -0.479 1 90.25 93 LEU B C 1
ATOM 2976 O O . LEU B 1 93 ? 19.516 -30.047 -1.306 1 90.25 93 LEU B O 1
ATOM 2980 N N . LEU B 1 94 ? 18.875 -29.281 0.652 1 90.5 94 LEU B N 1
ATOM 2981 C CA . LEU B 1 94 ? 20.156 -28.641 0.9 1 90.5 94 LEU B CA 1
ATOM 2982 C C . LEU B 1 94 ? 21.266 -29.672 1.041 1 90.5 94 LEU B C 1
ATOM 2984 O O . LEU B 1 94 ? 22.375 -29.484 0.525 1 90.5 94 LEU B O 1
ATOM 2988 N N . GLU B 1 95 ? 21.062 -30.734 1.72 1 89.94 95 GLU B N 1
ATOM 2989 C CA . GLU B 1 95 ? 22.094 -31.719 2.006 1 89.94 95 GLU B CA 1
ATOM 2990 C C . GLU B 1 95 ? 22.562 -32.406 0.729 1 89.94 95 GLU B C 1
ATOM 2992 O O . GLU B 1 95 ? 23.75 -32.688 0.58 1 89.94 95 GLU B O 1
ATOM 2997 N N . GLY B 1 96 ? 21.734 -32.625 -0.278 1 90.69 96 GLY B N 1
ATOM 2998 C CA . GLY B 1 96 ? 22.094 -33.344 -1.486 1 90.69 96 GLY B CA 1
ATOM 2999 C C . GLY B 1 96 ? 22.5 -32.469 -2.633 1 90.69 96 GLY B C 1
ATOM 3000 O O . GLY B 1 96 ? 22.938 -32.938 -3.682 1 90.69 96 GLY B O 1
ATOM 3001 N N . ALA B 1 97 ? 22.594 -31.188 -2.391 1 94.06 97 ALA B N 1
ATOM 3002 C CA . ALA B 1 97 ? 22.891 -30.25 -3.465 1 94.06 97 ALA B CA 1
ATOM 3003 C C . ALA B 1 97 ? 24.375 -30.188 -3.76 1 94.06 97 ALA B C 1
ATOM 3005 O O . ALA B 1 97 ? 25.203 -30.281 -2.848 1 94.06 97 ALA B O 1
ATOM 3006 N N . ALA B 1 98 ? 24.734 -30.031 -5.086 1 94.94 98 ALA B N 1
ATOM 3007 C CA . ALA B 1 98 ? 26.125 -29.797 -5.453 1 94.94 98 ALA B CA 1
ATOM 3008 C C . ALA B 1 98 ? 26.688 -28.562 -4.773 1 94.94 98 ALA B C 1
ATOM 3010 O O . ALA B 1 98 ? 27.828 -28.547 -4.32 1 94.94 98 ALA B O 1
ATOM 3011 N N . PHE B 1 99 ? 25.922 -27.484 -4.797 1 91.88 99 PHE B N 1
ATOM 3012 C CA . PHE B 1 99 ? 26.156 -26.281 -4.016 1 91.88 99 PHE B CA 1
ATOM 3013 C C . PHE B 1 99 ? 24.844 -25.562 -3.719 1 91.88 99 PHE B C 1
ATOM 3015 O O . PHE B 1 99 ? 23.828 -25.812 -4.367 1 91.88 99 PHE B O 1
ATOM 3022 N N . HIS B 1 100 ? 24.969 -24.812 -2.658 1 92.19 100 HIS B N 1
ATOM 3023 C CA . HIS B 1 100 ? 23.781 -24 -2.361 1 92.19 100 HIS B CA 1
ATOM 3024 C C . HIS B 1 100 ? 24.172 -22.609 -1.869 1 92.19 100 HIS B C 1
ATOM 3026 O O . HIS B 1 100 ? 25.25 -22.438 -1.272 1 92.19 100 HIS B O 1
ATOM 3032 N N . LEU B 1 101 ? 23.469 -21.641 -2.303 1 92.31 101 LEU B N 1
ATOM 3033 C CA . LEU B 1 101 ? 23.469 -20.297 -1.753 1 92.31 101 LEU B CA 1
ATOM 3034 C C . LEU B 1 101 ? 22.172 -19.984 -1.026 1 92.31 101 LEU B C 1
ATOM 3036 O O . LEU B 1 101 ? 21.203 -19.547 -1.645 1 92.31 101 LEU B O 1
ATOM 3040 N N . GLN B 1 102 ? 22.219 -20.344 0.283 1 85.69 102 GLN B N 1
ATOM 3041 C CA . GLN B 1 102 ? 21.047 -20.141 1.134 1 85.69 102 GLN B CA 1
ATOM 3042 C C . GLN B 1 102 ? 21.375 -19.219 2.305 1 85.69 102 GLN B C 1
ATOM 3044 O O . GLN B 1 102 ? 22.234 -19.531 3.127 1 85.69 102 GLN B O 1
ATOM 3049 N N . ARG B 1 103 ? 20.75 -18.062 2.291 1 88.31 103 ARG B N 1
ATOM 3050 C CA . ARG B 1 103 ? 20.922 -17.109 3.383 1 88.31 103 ARG B CA 1
ATOM 3051 C C . ARG B 1 103 ? 19.641 -16.328 3.619 1 88.31 103 ARG B C 1
ATOM 3053 O O . ARG B 1 103 ? 18.828 -16.172 2.707 1 88.31 103 ARG B O 1
ATOM 3060 N N . PRO B 1 104 ? 19.547 -15.914 4.848 1 88.25 104 PRO B N 1
ATOM 3061 C CA . PRO B 1 104 ? 18.375 -15.094 5.133 1 88.25 104 PRO B CA 1
ATOM 3062 C C . PRO B 1 104 ? 18.344 -13.789 4.336 1 88.25 104 PRO B C 1
ATOM 3064 O O . PRO B 1 104 ? 19.344 -13.062 4.305 1 88.25 104 PRO B O 1
ATOM 3067 N N . ALA B 1 105 ? 17.406 -13.586 3.592 1 93 105 ALA B N 1
ATOM 3068 C CA . ALA B 1 105 ? 17.094 -12.375 2.836 1 93 105 ALA B CA 1
ATOM 3069 C C . ALA B 1 105 ? 15.586 -12.188 2.699 1 93 105 ALA B C 1
ATOM 3071 O O . ALA B 1 105 ? 14.805 -13.109 2.951 1 93 105 ALA B O 1
ATOM 3072 N N . ASP B 1 106 ? 15.211 -11.008 2.371 1 92.44 106 ASP B N 1
ATOM 3073 C CA . ASP B 1 106 ? 13.781 -10.727 2.26 1 92.44 106 ASP B CA 1
ATOM 3074 C C . ASP B 1 106 ? 13.203 -11.32 0.975 1 92.44 106 ASP B C 1
ATOM 3076 O O . ASP B 1 106 ? 11.992 -11.469 0.844 1 92.44 106 ASP B O 1
ATOM 3080 N N . SER B 1 107 ? 14.094 -11.672 0.038 1 95.94 107 SER B N 1
ATOM 3081 C CA . SER B 1 107 ? 13.688 -12.297 -1.216 1 95.94 107 SER B CA 1
ATOM 3082 C C . SER B 1 107 ? 14.859 -13.008 -1.887 1 95.94 107 SER B C 1
ATOM 3084 O O . SER B 1 107 ? 16.016 -12.688 -1.628 1 95.94 107 SER B O 1
ATOM 3086 N N . THR B 1 108 ? 14.602 -14.008 -2.689 1 97.94 108 THR B N 1
ATOM 3087 C CA . THR B 1 108 ? 15.625 -14.656 -3.5 1 97.94 108 THR B CA 1
ATOM 3088 C C . THR B 1 108 ? 16.172 -13.703 -4.559 1 97.94 108 THR B C 1
ATOM 3090 O O . THR B 1 108 ? 17.344 -13.75 -4.902 1 97.94 108 THR B O 1
ATOM 3093 N N . ALA B 1 109 ? 15.328 -12.797 -5 1 98.44 109 ALA B N 1
ATOM 3094 C CA . ALA B 1 109 ? 15.719 -11.773 -5.969 1 98.44 109 ALA B CA 1
ATOM 3095 C C . ALA B 1 109 ? 16.906 -10.961 -5.457 1 98.44 109 ALA B C 1
ATOM 3097 O O . ALA B 1 109 ? 17.812 -10.617 -6.227 1 98.44 109 ALA B O 1
ATOM 3098 N N . GLU B 1 110 ? 16.953 -10.68 -4.16 1 97.94 110 GLU B N 1
ATOM 3099 C CA . GLU B 1 110 ? 18.062 -9.922 -3.578 1 97.94 110 GLU B CA 1
ATOM 3100 C C . GLU B 1 110 ? 19.359 -10.719 -3.633 1 97.94 110 GLU B C 1
ATOM 3102 O O . GLU B 1 110 ? 20.438 -10.156 -3.867 1 97.94 110 GLU B O 1
ATOM 3107 N N . ILE B 1 111 ? 19.281 -11.977 -3.395 1 97.75 111 ILE B N 1
ATOM 3108 C CA . ILE B 1 111 ? 20.438 -12.859 -3.465 1 97.75 111 ILE B CA 1
ATOM 3109 C C . ILE B 1 111 ? 20.984 -12.875 -4.891 1 97.75 111 ILE B C 1
ATOM 3111 O O . ILE B 1 111 ? 22.188 -12.734 -5.102 1 97.75 111 ILE B O 1
ATOM 3115 N N . VAL B 1 112 ? 20.094 -13.031 -5.859 1 98.5 112 VAL B N 1
ATOM 3116 C CA . VAL B 1 112 ? 20.484 -13.109 -7.262 1 98.5 112 VAL B CA 1
ATOM 3117 C C . VAL B 1 112 ? 21.078 -11.773 -7.707 1 98.5 112 VAL B C 1
ATOM 3119 O O . VAL B 1 112 ? 22.062 -11.734 -8.461 1 98.5 112 VAL B O 1
ATOM 3122 N N . TRP B 1 113 ? 20.5 -10.664 -7.238 1 97.88 113 TRP B N 1
ATOM 3123 C CA . TRP B 1 113 ? 21.062 -9.359 -7.547 1 97.88 113 TRP B CA 1
ATOM 3124 C C . TRP B 1 113 ? 22.516 -9.266 -7.082 1 97.88 113 TRP B C 1
ATOM 3126 O O . TRP B 1 113 ? 23.391 -8.789 -7.82 1 97.88 113 TRP B O 1
ATOM 3136 N N . GLU B 1 114 ? 22.75 -9.727 -5.914 1 96.62 114 GLU B N 1
ATOM 3137 C CA . GLU B 1 114 ? 24.109 -9.711 -5.367 1 96.62 114 GLU B CA 1
ATOM 3138 C C . GLU B 1 114 ? 25.047 -10.57 -6.199 1 96.62 114 GLU B C 1
ATOM 3140 O O . GLU B 1 114 ? 26.203 -10.195 -6.441 1 96.62 114 GLU B O 1
ATOM 3145 N N . ILE B 1 115 ? 24.594 -11.734 -6.594 1 96.75 115 ILE B N 1
ATOM 3146 C CA . ILE B 1 115 ? 25.391 -12.633 -7.438 1 96.75 115 ILE B CA 1
ATOM 3147 C C . ILE B 1 115 ? 25.781 -11.906 -8.719 1 96.75 115 ILE B C 1
ATOM 3149 O O . ILE B 1 115 ? 26.953 -11.922 -9.117 1 96.75 115 ILE B O 1
ATOM 3153 N N . LEU B 1 116 ? 24.812 -11.266 -9.383 1 97.06 116 LEU B N 1
ATOM 3154 C CA . LEU B 1 116 ? 25.078 -10.562 -10.633 1 97.06 116 LEU B CA 1
ATOM 3155 C C . LEU B 1 116 ? 26.031 -9.406 -10.422 1 97.06 116 LEU B C 1
ATOM 3157 O O . LEU B 1 116 ? 26.984 -9.227 -11.188 1 97.06 116 LEU B O 1
ATOM 3161 N N . ALA B 1 117 ? 25.812 -8.688 -9.344 1 94.06 117 ALA B N 1
ATOM 3162 C CA . ALA B 1 117 ? 26.641 -7.531 -9.031 1 94.06 117 ALA B CA 1
ATOM 3163 C C . ALA B 1 117 ? 28.094 -7.957 -8.781 1 94.06 117 ALA B C 1
ATOM 3165 O O . ALA B 1 117 ? 29.031 -7.348 -9.305 1 94.06 117 ALA B O 1
ATOM 3166 N N . ARG B 1 118 ? 28.281 -8.945 -8.055 1 93.75 118 ARG B N 1
ATOM 3167 C CA . ARG B 1 118 ? 29.609 -9.438 -7.715 1 93.75 118 ARG B CA 1
ATOM 3168 C C . ARG B 1 118 ? 30.297 -10.023 -8.938 1 93.75 118 ARG B C 1
ATOM 3170 O O . ARG B 1 118 ? 31.531 -10.016 -9.023 1 93.75 118 ARG B O 1
ATOM 3177 N N . SER B 1 119 ? 29.469 -10.523 -9.828 1 94.88 119 SER B N 1
ATOM 3178 C CA . SER B 1 119 ? 30.016 -11.102 -11.047 1 94.88 119 SER B CA 1
ATOM 3179 C C . SER B 1 119 ? 30.25 -10.039 -12.117 1 94.88 119 SER B C 1
ATOM 3181 O O . SER B 1 119 ? 30.719 -10.344 -13.211 1 94.88 119 SER B O 1
ATOM 3183 N N . GLY B 1 120 ? 29.859 -8.797 -11.82 1 94.25 120 GLY B N 1
ATOM 3184 C CA . GLY B 1 120 ? 30.016 -7.711 -12.766 1 94.25 120 GLY B CA 1
ATOM 3185 C C . GLY B 1 120 ? 29.047 -7.777 -13.93 1 94.25 120 GLY B C 1
ATOM 3186 O O . GLY B 1 120 ? 29.297 -7.199 -14.984 1 94.25 120 GLY B O 1
ATOM 3187 N N . ILE B 1 121 ? 28.031 -8.508 -13.773 1 95.56 121 ILE B N 1
ATOM 3188 C CA . ILE B 1 121 ? 27.047 -8.68 -14.836 1 95.56 121 ILE B CA 1
ATOM 3189 C C . ILE B 1 121 ? 25.953 -7.633 -14.695 1 95.56 121 ILE B C 1
ATOM 3191 O O . ILE B 1 121 ? 25.344 -7.496 -13.625 1 95.56 121 ILE B O 1
ATOM 3195 N N . VAL B 1 122 ? 25.734 -6.887 -15.742 1 92 122 VAL B N 1
ATOM 3196 C CA . VAL B 1 122 ? 24.625 -5.934 -15.766 1 92 122 VAL B CA 1
ATOM 3197 C C . VAL B 1 122 ? 23.375 -6.605 -16.344 1 92 122 VAL B C 1
ATOM 3199 O O . VAL B 1 122 ? 23.359 -6.992 -17.516 1 92 122 VAL B O 1
ATOM 3202 N N . PRO B 1 123 ? 22.438 -6.746 -15.531 1 95.25 123 PRO B N 1
ATOM 3203 C CA . PRO B 1 123 ? 21.234 -7.391 -16.062 1 95.25 123 PRO B CA 1
ATOM 3204 C C . PRO B 1 123 ? 20.531 -6.547 -17.125 1 95.25 123 PRO B C 1
ATOM 3206 O O . PRO B 1 123 ? 20.703 -5.328 -17.156 1 95.25 123 PRO B O 1
ATOM 3209 N N . SER B 1 124 ? 19.812 -7.227 -18.016 1 96.75 124 SER B N 1
ATOM 3210 C CA . SER B 1 124 ? 18.938 -6.504 -18.922 1 96.75 124 SER B CA 1
ATOM 3211 C C . SER B 1 124 ? 17.844 -5.758 -18.156 1 96.75 124 SER B C 1
ATOM 3213 O O . SER B 1 124 ? 17.641 -5.988 -16.969 1 96.75 124 SER B O 1
ATOM 3215 N N . ARG B 1 125 ? 17.219 -4.887 -18.859 1 96.56 125 ARG B N 1
ATOM 3216 C CA . ARG B 1 125 ? 16.109 -4.148 -18.266 1 96.56 125 ARG B CA 1
ATOM 3217 C C . ARG B 1 125 ? 15.016 -5.094 -17.797 1 96.56 125 ARG B C 1
ATOM 3219 O O . ARG B 1 125 ? 14.43 -4.895 -16.719 1 96.56 125 ARG B O 1
ATOM 3226 N N . GLU B 1 126 ? 14.766 -6.098 -18.609 1 97.5 126 GLU B N 1
ATOM 3227 C CA . GLU B 1 126 ? 13.742 -7.09 -18.297 1 97.5 126 GLU B CA 1
ATOM 3228 C C . GLU B 1 126 ? 14.117 -7.879 -17.047 1 97.5 126 GLU B C 1
ATOM 3230 O O . GLU B 1 126 ? 13.273 -8.102 -16.172 1 97.5 126 GLU B O 1
ATOM 3235 N N . ALA B 1 127 ? 15.367 -8.266 -16.984 1 98.38 127 ALA B N 1
ATOM 3236 C CA . ALA B 1 127 ? 15.828 -9.016 -15.812 1 98.38 127 ALA B CA 1
ATOM 3237 C C . ALA B 1 127 ? 15.766 -8.148 -14.555 1 98.38 127 ALA B C 1
ATOM 3239 O O . ALA B 1 127 ? 15.359 -8.617 -13.492 1 98.38 127 ALA B O 1
ATOM 3240 N N . ALA B 1 128 ? 16.141 -6.914 -14.688 1 98.31 128 ALA B N 1
ATOM 3241 C CA . ALA B 1 128 ? 16.094 -5.977 -13.57 1 98.31 128 ALA B CA 1
ATOM 3242 C C . ALA B 1 128 ? 14.656 -5.758 -13.094 1 98.31 128 ALA B C 1
ATOM 3244 O O . ALA B 1 128 ? 14.383 -5.766 -11.898 1 98.31 128 ALA B O 1
ATOM 3245 N N . LEU B 1 129 ? 13.758 -5.578 -14.031 1 98 129 LEU B N 1
ATOM 3246 C CA . LEU B 1 129 ? 12.344 -5.418 -13.711 1 98 129 LEU B CA 1
ATOM 3247 C C . LEU B 1 129 ? 11.805 -6.648 -12.984 1 98 129 LEU B C 1
ATOM 3249 O O . LEU B 1 129 ? 11.055 -6.52 -12.016 1 98 129 LEU B O 1
ATOM 3253 N N . ALA B 1 130 ? 12.203 -7.777 -13.461 1 98.56 130 ALA B N 1
ATOM 3254 C CA . ALA B 1 130 ? 11.75 -9.023 -12.852 1 98.56 130 ALA B CA 1
ATOM 3255 C C . ALA B 1 130 ? 12.227 -9.141 -11.406 1 98.56 130 ALA B C 1
ATOM 3257 O O . ALA B 1 130 ? 11.461 -9.523 -10.523 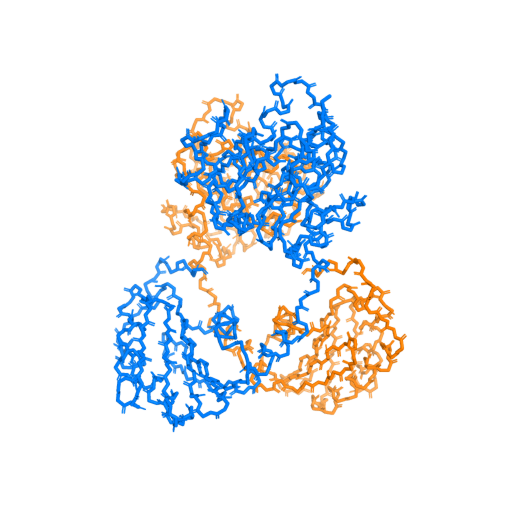1 98.56 130 ALA B O 1
ATOM 3258 N N . LEU B 1 131 ? 13.5 -8.812 -11.203 1 98.69 131 LEU B N 1
ATOM 3259 C CA . LEU B 1 131 ? 14.047 -8.844 -9.844 1 98.69 131 LEU B CA 1
ATOM 3260 C C . LEU B 1 131 ? 13.328 -7.84 -8.953 1 98.69 131 LEU B C 1
ATOM 3262 O O . LEU B 1 131 ? 12.992 -8.156 -7.805 1 98.69 131 LEU B O 1
ATOM 3266 N N . LEU B 1 132 ? 13.102 -6.684 -9.5 1 98.31 132 LEU B N 1
ATOM 3267 C CA . LEU B 1 132 ? 12.414 -5.629 -8.758 1 98.31 132 LEU B CA 1
ATOM 3268 C C . LEU B 1 132 ? 11.031 -6.09 -8.32 1 98.31 132 LEU B C 1
ATOM 3270 O O . LEU B 1 132 ? 10.672 -5.969 -7.141 1 98.31 132 LEU B O 1
ATOM 3274 N N . VAL B 1 133 ? 10.273 -6.664 -9.188 1 97.62 133 VAL B N 1
ATOM 3275 C CA . VAL B 1 133 ? 8.922 -7.141 -8.898 1 97.62 133 VAL B CA 1
ATOM 3276 C C . VAL B 1 133 ? 8.984 -8.273 -7.879 1 97.62 133 VAL B C 1
ATOM 3278 O O . VAL B 1 133 ? 8.125 -8.359 -6.992 1 97.62 133 VAL B O 1
ATOM 3281 N N . GLY B 1 134 ? 9.984 -9.109 -8 1 98.12 134 GLY B N 1
ATOM 3282 C CA . GLY B 1 134 ? 10.18 -10.164 -7.016 1 98.12 134 GLY B CA 1
ATOM 3283 C C . GLY B 1 134 ? 10.367 -9.633 -5.609 1 98.12 134 GLY B C 1
ATOM 3284 O O . GLY B 1 134 ? 9.719 -10.109 -4.668 1 98.12 134 GLY B O 1
ATOM 3285 N N . ILE B 1 135 ? 11.18 -8.578 -5.434 1 97.94 135 ILE B N 1
ATOM 3286 C CA . ILE B 1 135 ? 11.445 -7.98 -4.129 1 97.94 135 ILE B CA 1
ATOM 3287 C C . ILE B 1 135 ? 10.164 -7.355 -3.576 1 97.94 135 ILE B C 1
ATOM 3289 O O . ILE B 1 135 ? 9.812 -7.578 -2.416 1 97.94 135 ILE B O 1
ATOM 3293 N N . ILE B 1 136 ? 9.484 -6.629 -4.41 1 96.12 136 ILE B N 1
ATOM 3294 C CA . ILE B 1 136 ? 8.281 -5.918 -3.99 1 96.12 136 ILE B CA 1
ATOM 3295 C C . ILE B 1 136 ? 7.242 -6.914 -3.479 1 96.12 136 ILE B C 1
ATOM 3297 O O . ILE B 1 136 ? 6.676 -6.73 -2.398 1 96.12 136 ILE B O 1
ATOM 3301 N N . THR B 1 137 ? 7.027 -8.016 -4.191 1 92.81 137 THR B N 1
ATOM 3302 C CA . THR B 1 137 ? 5.969 -8.953 -3.85 1 92.81 137 THR B CA 1
ATOM 3303 C C . THR B 1 137 ? 6.348 -9.773 -2.619 1 92.81 137 THR B C 1
ATOM 3305 O O . THR B 1 137 ? 5.527 -9.961 -1.715 1 92.81 137 THR B O 1
ATOM 3308 N N . ASP B 1 138 ? 7.586 -10.188 -2.555 1 92.25 138 ASP B N 1
ATOM 3309 C CA . ASP B 1 138 ? 7.992 -11.07 -1.463 1 92.25 138 ASP B CA 1
ATOM 3310 C C . ASP B 1 138 ? 8.109 -10.297 -0.15 1 92.25 138 ASP B C 1
ATOM 3312 O O . ASP B 1 138 ? 8.039 -10.883 0.93 1 92.25 138 ASP B O 1
ATOM 3316 N N . THR B 1 139 ? 8.312 -8.969 -0.224 1 92 139 THR B N 1
ATOM 3317 C CA . THR B 1 139 ? 8.352 -8.148 0.983 1 92 139 THR B CA 1
ATOM 3318 C C . THR B 1 139 ? 6.957 -7.621 1.323 1 92 139 THR B C 1
ATOM 3320 O O . THR B 1 139 ? 6.809 -6.789 2.219 1 92 139 THR B O 1
ATOM 3323 N N . GLY B 1 140 ? 5.941 -8.07 0.571 1 85.81 140 GLY B N 1
ATOM 3324 C CA . GLY B 1 140 ? 4.602 -7.551 0.811 1 85.81 140 GLY B CA 1
ATOM 3325 C C . GLY B 1 140 ? 4.477 -6.066 0.537 1 85.81 140 GLY B C 1
ATOM 3326 O O . GLY B 1 140 ? 3.871 -5.332 1.321 1 85.81 140 GLY B O 1
ATOM 3327 N N . ARG B 1 141 ? 5.125 -5.68 -0.519 1 88.62 141 ARG B N 1
ATOM 3328 C CA . ARG B 1 141 ? 5.191 -4.258 -0.848 1 88.62 141 ARG B CA 1
ATOM 3329 C C . ARG B 1 141 ? 5.867 -3.469 0.268 1 88.62 141 ARG B C 1
ATOM 3331 O O . ARG B 1 141 ? 5.332 -2.465 0.739 1 88.62 141 ARG B O 1
ATOM 3338 N N . PHE B 1 142 ? 6.953 -3.973 0.788 1 92.38 142 PHE B N 1
ATOM 3339 C CA . PHE B 1 142 ? 7.941 -3.42 1.708 1 92.38 142 PHE B CA 1
ATOM 3340 C C . PHE B 1 142 ? 7.426 -3.463 3.143 1 92.38 142 PHE B C 1
ATOM 3342 O O . PHE B 1 142 ? 8.125 -3.051 4.07 1 92.38 142 PHE B O 1
ATOM 3349 N N . LYS B 1 143 ? 6.285 -4.035 3.373 1 81.31 143 LYS B N 1
ATOM 3350 C CA . LYS B 1 143 ? 5.758 -4.152 4.73 1 81.31 143 LYS B CA 1
ATOM 3351 C C . LYS B 1 143 ? 6.746 -4.871 5.645 1 81.31 143 LYS B C 1
ATOM 3353 O O . LYS B 1 143 ? 6.859 -4.543 6.828 1 81.31 143 LYS B O 1
ATOM 3358 N N . HIS B 1 144 ? 7.527 -5.785 5.039 1 83.38 144 HIS B N 1
ATOM 3359 C CA . HIS B 1 144 ? 8.469 -6.57 5.828 1 83.38 144 HIS B CA 1
ATOM 3360 C C . HIS B 1 144 ? 9.898 -6.367 5.34 1 83.38 144 HIS B C 1
ATOM 3362 O O . HIS B 1 144 ? 10.758 -7.227 5.559 1 83.38 144 HIS B O 1
ATOM 3368 N N . ALA B 1 145 ? 10.07 -5.328 4.691 1 91.81 145 ALA B N 1
ATOM 3369 C CA . ALA B 1 145 ? 11.383 -5.074 4.09 1 91.81 145 ALA B CA 1
ATOM 3370 C C . ALA B 1 145 ? 12.383 -4.609 5.141 1 91.81 145 ALA B C 1
ATOM 3372 O O . ALA B 1 145 ? 12.023 -3.924 6.098 1 91.81 145 ALA B O 1
ATOM 3373 N N . GLN B 1 146 ? 13.57 -4.969 4.961 1 92.56 146 GLN B N 1
ATOM 3374 C CA . GLN B 1 146 ? 14.711 -4.453 5.707 1 92.56 146 GLN B CA 1
ATOM 3375 C C . GLN B 1 146 ? 15.492 -3.434 4.883 1 92.56 146 GLN B C 1
ATOM 3377 O O . GLN B 1 146 ? 15.211 -3.24 3.697 1 92.56 146 GLN B O 1
ATOM 3382 N N . ALA B 1 147 ? 16.484 -2.811 5.555 1 95.62 147 ALA B N 1
ATOM 3383 C CA . ALA B 1 147 ? 17.297 -1.787 4.891 1 95.62 147 ALA B CA 1
ATOM 3384 C C . ALA B 1 147 ? 17.906 -2.324 3.602 1 95.62 147 ALA B C 1
ATOM 3386 O O . ALA B 1 147 ? 17.969 -1.612 2.598 1 95.62 147 ALA B O 1
ATOM 3387 N N . SER B 1 148 ? 18.25 -3.537 3.629 1 95.69 148 SER B N 1
ATOM 3388 C CA . SER B 1 148 ? 18.906 -4.152 2.479 1 95.69 148 SER B CA 1
ATOM 3389 C C . SER B 1 148 ? 17.969 -4.199 1.272 1 95.69 148 SER B C 1
ATOM 3391 O O . SER B 1 148 ? 18.406 -4.027 0.135 1 95.69 148 SER B O 1
ATOM 3393 N N . SER B 1 149 ? 16.688 -4.438 1.507 1 97.38 149 SER B N 1
ATOM 3394 C CA . SER B 1 149 ? 15.711 -4.469 0.421 1 97.38 149 SER B CA 1
ATOM 3395 C C . SER B 1 149 ? 15.609 -3.115 -0.272 1 97.38 149 SER B C 1
ATOM 3397 O O . SER B 1 149 ? 15.617 -3.041 -1.503 1 97.38 149 SER B O 1
ATOM 3399 N N . PHE B 1 150 ? 15.555 -2.078 0.535 1 98 150 PHE B N 1
ATOM 3400 C CA . PHE B 1 150 ? 15.461 -0.73 -0.016 1 98 150 PHE B CA 1
ATOM 3401 C C . PHE B 1 150 ? 16.734 -0.372 -0.782 1 98 150 PHE B C 1
ATOM 3403 O O . PHE B 1 150 ? 16.656 0.24 -1.851 1 98 150 PHE B O 1
ATOM 3410 N N . ARG B 1 151 ? 17.844 -0.738 -0.247 1 97.31 151 ARG B N 1
ATOM 3411 C CA . ARG B 1 151 ? 19.109 -0.499 -0.922 1 97.31 151 ARG B CA 1
ATOM 3412 C C . ARG B 1 151 ? 19.156 -1.207 -2.271 1 97.31 151 ARG B C 1
ATOM 3414 O O . ARG B 1 151 ? 19.562 -0.617 -3.275 1 97.31 151 ARG B O 1
ATOM 3421 N N . THR B 1 152 ? 18.797 -2.455 -2.266 1 97.81 152 THR B N 1
ATOM 3422 C CA . THR B 1 152 ? 18.812 -3.246 -3.492 1 97.81 152 THR B CA 1
ATOM 3423 C C . THR B 1 152 ? 17.875 -2.643 -4.535 1 97.81 152 THR B C 1
ATOM 3425 O O . THR B 1 152 ? 18.25 -2.521 -5.707 1 97.81 152 THR B O 1
ATOM 3428 N N . VAL B 1 153 ? 16.672 -2.234 -4.086 1 98.19 153 VAL B N 1
ATOM 3429 C CA . VAL B 1 153 ? 15.711 -1.621 -4.988 1 98.19 153 VAL B CA 1
ATOM 3430 C C . VAL B 1 153 ? 16.297 -0.35 -5.594 1 98.19 153 VAL B C 1
ATOM 3432 O O . VAL B 1 153 ? 16.219 -0.135 -6.805 1 98.19 153 VAL B O 1
ATOM 3435 N N . ALA B 1 154 ? 16.953 0.458 -4.773 1 97.88 154 ALA B N 1
ATOM 3436 C CA . ALA B 1 154 ? 17.594 1.679 -5.27 1 97.88 154 ALA B CA 1
ATOM 3437 C C . ALA B 1 154 ? 18.641 1.359 -6.32 1 97.88 154 ALA B C 1
ATOM 3439 O O . ALA B 1 154 ? 18.703 1.999 -7.371 1 97.88 154 ALA B O 1
ATOM 3440 N N . GLU B 1 155 ? 19.453 0.374 -6.07 1 97.44 155 GLU B N 1
ATOM 3441 C CA . GLU B 1 155 ? 20.531 -0.022 -6.977 1 97.44 155 GLU B CA 1
ATOM 3442 C C . GLU B 1 155 ? 19.969 -0.52 -8.305 1 97.44 155 GLU B C 1
ATOM 3444 O O . GLU B 1 155 ? 20.484 -0.161 -9.375 1 97.44 155 GLU B O 1
ATOM 3449 N N . ILE B 1 156 ? 18.953 -1.341 -8.211 1 97.81 156 ILE B N 1
ATOM 3450 C CA . ILE B 1 156 ? 18.344 -1.892 -9.414 1 97.81 156 ILE B CA 1
ATOM 3451 C C . ILE B 1 156 ? 17.781 -0.76 -10.273 1 97.81 156 ILE B C 1
ATOM 3453 O O . ILE B 1 156 ? 18.047 -0.705 -11.484 1 97.81 156 ILE B O 1
ATOM 3457 N N . LEU B 1 157 ? 17.078 0.133 -9.641 1 97 157 LEU B N 1
ATOM 3458 C CA . LEU B 1 157 ? 16.469 1.241 -10.359 1 97 157 LEU B CA 1
ATOM 3459 C C . LEU B 1 157 ? 17.516 2.107 -11.039 1 97 157 LEU B C 1
ATOM 3461 O O . LEU B 1 157 ? 17.375 2.479 -12.203 1 97 157 LEU B O 1
ATOM 3465 N N . GLU B 1 158 ? 18.578 2.381 -10.32 1 95.62 158 GLU B N 1
ATOM 3466 C CA . GLU B 1 158 ? 19.641 3.254 -10.836 1 95.62 158 GLU B CA 1
ATOM 3467 C C . GLU B 1 158 ? 20.422 2.568 -11.945 1 95.62 158 GLU B C 1
ATOM 3469 O O . GLU B 1 158 ? 20.625 3.146 -13.016 1 95.62 158 GLU B O 1
ATOM 3474 N N . ARG B 1 159 ? 20.812 1.361 -11.766 1 94.62 159 ARG B N 1
ATOM 3475 C CA . ARG B 1 159 ? 21.688 0.658 -12.703 1 94.62 159 ARG B CA 1
ATOM 3476 C C . ARG B 1 159 ? 20.938 0.296 -13.984 1 94.62 159 ARG B C 1
ATOM 3478 O O . ARG B 1 159 ? 21.5 0.33 -15.078 1 94.62 159 ARG B O 1
ATOM 3485 N N . ALA B 1 160 ? 19.703 -0.052 -13.828 1 94.06 160 ALA B N 1
ATOM 3486 C CA . ALA B 1 160 ? 18.922 -0.496 -14.984 1 94.06 160 ALA B CA 1
ATOM 3487 C C . ALA B 1 160 ? 18.125 0.658 -15.594 1 94.06 160 ALA B C 1
ATOM 3489 O O . ALA B 1 160 ? 17.438 0.484 -16.594 1 94.06 160 ALA B O 1
ATOM 3490 N N . GLU B 1 161 ? 18.219 1.882 -14.906 1 92.94 161 GLU B N 1
ATOM 3491 C CA . GLU B 1 161 ? 17.484 3.057 -15.352 1 92.94 161 GLU B CA 1
ATOM 3492 C C . GLU B 1 161 ? 15.992 2.756 -15.484 1 92.94 161 GLU B C 1
ATOM 3494 O O . GLU B 1 161 ? 15.383 3.035 -16.516 1 92.94 161 GLU B O 1
ATOM 3499 N N . LEU B 1 162 ? 15.461 2.141 -14.445 1 93.25 162 LEU B N 1
ATOM 3500 C CA . LEU B 1 162 ? 14.039 1.817 -14.359 1 93.25 162 LEU B CA 1
ATOM 3501 C C . LEU B 1 162 ? 13.305 2.836 -13.492 1 93.25 162 LEU B C 1
ATOM 3503 O O . LEU B 1 162 ? 13.891 3.422 -12.578 1 93.25 162 LEU B O 1
ATOM 3507 N N . ASP B 1 163 ? 12.086 3.053 -13.867 1 89.69 163 ASP B N 1
ATOM 3508 C CA . ASP B 1 163 ? 11.18 3.768 -12.977 1 89.69 163 ASP B CA 1
ATOM 3509 C C . ASP B 1 163 ? 10.383 2.797 -12.109 1 89.69 163 ASP B C 1
ATOM 3511 O O . ASP B 1 163 ? 9.891 1.777 -12.594 1 89.69 163 ASP B O 1
ATOM 3515 N N . TYR B 1 164 ? 10.281 3.131 -10.844 1 93 164 TYR B N 1
ATOM 3516 C CA . TYR B 1 164 ? 9.555 2.273 -9.914 1 93 164 TYR B CA 1
ATOM 3517 C C . TYR B 1 164 ? 8.133 2.027 -10.406 1 93 164 TYR B C 1
ATOM 3519 O O . TYR B 1 164 ? 7.578 0.943 -10.203 1 93 164 TYR B O 1
ATOM 3527 N N . SER B 1 165 ? 7.555 2.977 -11.086 1 83.31 165 SER B N 1
ATOM 3528 C CA . SER B 1 165 ? 6.188 2.887 -11.594 1 83.31 165 SER B CA 1
ATOM 3529 C C . SER B 1 165 ? 6.039 1.734 -12.578 1 83.31 165 SER B C 1
ATOM 3531 O O . SER B 1 165 ? 4.949 1.181 -12.734 1 83.31 165 SER B O 1
ATOM 3533 N N . GLU B 1 166 ? 7.09 1.356 -13.211 1 88.38 166 GLU B N 1
ATOM 3534 C CA . GLU B 1 166 ? 7.051 0.228 -14.133 1 88.38 166 GLU B CA 1
ATOM 3535 C C . GLU B 1 166 ? 6.758 -1.077 -13.398 1 88.38 166 GLU B C 1
ATOM 3537 O O . GLU B 1 166 ? 6.02 -1.927 -13.906 1 88.38 166 GLU B O 1
ATOM 3542 N N . ALA B 1 167 ? 7.395 -1.238 -12.25 1 93.5 167 ALA B N 1
ATOM 3543 C CA . ALA B 1 167 ? 7.105 -2.416 -11.43 1 93.5 167 ALA B CA 1
ATOM 3544 C C . ALA B 1 167 ? 5.656 -2.412 -10.961 1 93.5 167 ALA B C 1
ATOM 3546 O O . ALA B 1 167 ? 4.988 -3.447 -10.977 1 93.5 167 ALA B O 1
ATOM 3547 N N . LEU B 1 168 ? 5.211 -1.258 -10.555 1 86.06 168 LEU B N 1
ATOM 3548 C CA . LEU B 1 168 ? 3.832 -1.125 -10.094 1 86.06 168 LEU B CA 1
ATOM 3549 C C . LEU B 1 168 ? 2.85 -1.447 -11.219 1 86.06 168 LEU B C 1
ATOM 3551 O O . LEU B 1 168 ? 1.784 -2.016 -10.969 1 86.06 168 LEU B O 1
ATOM 3555 N N . GLU B 1 169 ? 3.219 -1.099 -12.383 1 81.06 169 GLU B N 1
ATOM 3556 C CA . GLU B 1 169 ? 2.379 -1.387 -13.547 1 81.06 169 GLU B CA 1
ATOM 3557 C C . GLU B 1 169 ? 2.244 -2.891 -13.766 1 81.06 169 GLU B C 1
ATOM 3559 O O . GLU B 1 169 ? 1.15 -3.387 -14.039 1 81.06 169 GLU B O 1
ATOM 3564 N N . VAL B 1 170 ? 3.305 -3.615 -13.641 1 85.81 170 VAL B N 1
ATOM 3565 C CA . VAL B 1 170 ? 3.277 -5.07 -13.766 1 85.81 170 VAL B CA 1
ATOM 3566 C C . VAL B 1 170 ? 2.326 -5.66 -12.727 1 85.81 170 VAL B C 1
ATOM 3568 O O . VAL B 1 170 ? 1.522 -6.539 -13.039 1 85.81 170 VAL B O 1
ATOM 3571 N N . LEU B 1 171 ? 2.393 -5.156 -11.539 1 85.81 171 LEU B N 1
ATOM 3572 C CA . LEU B 1 171 ? 1.6 -5.672 -10.422 1 85.81 171 LEU B CA 1
ATOM 3573 C C . LEU B 1 171 ? 0.133 -5.281 -10.578 1 85.81 171 LEU B C 1
ATOM 3575 O O . LEU B 1 171 ? -0.757 -6.004 -10.125 1 85.81 171 LEU B O 1
ATOM 3579 N N . SER B 1 172 ? -0.04 -4.168 -11.203 1 71 172 SER B N 1
ATOM 3580 C CA . SER B 1 172 ? -1.401 -3.674 -11.367 1 71 172 SER B CA 1
ATOM 3581 C C . SER B 1 172 ? -2.152 -4.473 -12.43 1 71 172 SER B C 1
ATOM 3583 O O . SER B 1 172 ? -3.383 -4.441 -12.484 1 71 172 SER B O 1
ATOM 3585 N N . ARG B 1 173 ? -1.423 -5.16 -13.281 1 67.81 173 ARG B N 1
ATOM 3586 C CA . ARG B 1 173 ? -1.998 -5.914 -14.383 1 67.81 173 ARG B CA 1
ATOM 3587 C C . ARG B 1 173 ? -2.521 -7.27 -13.914 1 67.81 173 ARG B C 1
ATOM 3589 O O . ARG B 1 173 ? -3.176 -7.984 -14.672 1 67.81 173 ARG B O 1
ATOM 3596 N N . VAL B 1 174 ? -2.064 -7.598 -12.75 1 63.81 174 VAL B N 1
ATOM 3597 C CA . VAL B 1 174 ? -2.531 -8.875 -12.227 1 63.81 174 VAL B CA 1
ATOM 3598 C C . VAL B 1 174 ? -4.055 -8.867 -12.117 1 63.81 174 VAL B C 1
ATOM 3600 O O . VAL B 1 174 ? -4.625 -8.016 -11.43 1 63.81 174 VAL B O 1
ATOM 3603 N N . PRO B 1 175 ? -4.652 -9.5 -13.133 1 51.84 175 PRO B N 1
ATOM 3604 C CA . PRO B 1 175 ? -6.113 -9.555 -13.023 1 51.84 175 PRO B CA 1
ATOM 3605 C C . PRO B 1 175 ? -6.582 -9.875 -11.609 1 51.84 175 PRO B C 1
ATOM 3607 O O . PRO B 1 175 ? -6.031 -10.766 -10.953 1 51.84 175 PRO B O 1
ATOM 3610 N N . THR B 1 176 ? -6.941 -8.891 -10.93 1 57.44 176 THR B N 1
ATOM 3611 C CA . THR B 1 176 ? -7.699 -9.32 -9.758 1 57.44 176 THR B CA 1
ATOM 3612 C C . THR B 1 176 ? -8.844 -10.242 -10.164 1 57.44 176 THR B C 1
ATOM 3614 O O . THR B 1 176 ? -9.422 -10.086 -11.242 1 57.44 176 THR B O 1
ATOM 3617 N N . ASP B 1 177 ? -8.789 -11.484 -9.625 1 64.62 177 ASP B N 1
ATOM 3618 C CA . ASP B 1 177 ? -9.891 -12.398 -9.898 1 64.62 177 ASP B CA 1
ATOM 3619 C C . ASP B 1 177 ? -11.234 -11.68 -9.812 1 64.62 177 ASP B C 1
ATOM 3621 O O . ASP B 1 177 ? -11.594 -11.141 -8.766 1 64.62 177 ASP B O 1
ATOM 3625 N N . THR B 1 178 ? -11.805 -11.367 -11.055 1 74.88 178 THR B N 1
ATOM 3626 C CA . THR B 1 178 ? -13.125 -10.742 -11.102 1 74.88 178 THR B CA 1
ATOM 3627 C C . THR B 1 178 ? -14.039 -11.328 -10.031 1 74.88 178 THR B C 1
ATOM 3629 O O . THR B 1 178 ? -14.805 -10.602 -9.398 1 74.88 178 THR B O 1
ATOM 3632 N N . SER B 1 179 ? -13.766 -12.602 -9.82 1 77.69 179 SER B N 1
ATOM 3633 C CA . SER B 1 179 ? -14.609 -13.266 -8.836 1 77.69 179 SER B CA 1
ATOM 3634 C C . SER B 1 179 ? -14.32 -12.75 -7.426 1 77.69 179 SER B C 1
ATOM 3636 O O . SER B 1 179 ? -15.234 -12.57 -6.621 1 77.69 179 SER B O 1
ATOM 3638 N N . ARG B 1 180 ? -13.125 -12.492 -7.203 1 83.69 180 ARG B N 1
ATOM 3639 C CA . ARG B 1 180 ? -12.742 -11.977 -5.891 1 83.69 180 ARG B CA 1
ATOM 3640 C C . ARG B 1 180 ? -13.203 -10.539 -5.711 1 83.69 180 ARG B C 1
ATOM 3642 O O . ARG B 1 180 ? -13.664 -10.156 -4.629 1 83.69 180 ARG B O 1
ATOM 3649 N N . ARG B 1 181 ? -13.078 -9.766 -6.754 1 87.06 181 ARG B N 1
ATOM 3650 C CA . ARG B 1 181 ? -13.547 -8.383 -6.707 1 87.06 181 ARG B CA 1
ATOM 3651 C C . ARG B 1 181 ? -15.047 -8.32 -6.473 1 87.06 181 ARG B C 1
ATOM 3653 O O . ARG B 1 181 ? -15.523 -7.531 -5.652 1 87.06 181 ARG B O 1
ATOM 3660 N N . ILE B 1 182 ? -15.727 -9.203 -7.152 1 86.12 182 ILE B N 1
ATOM 3661 C CA . ILE B 1 182 ? -17.188 -9.25 -7.012 1 86.12 182 ILE B CA 1
ATOM 3662 C C . ILE B 1 182 ? -17.547 -9.703 -5.602 1 86.12 182 ILE B C 1
ATOM 3664 O O . ILE B 1 182 ? -18.453 -9.133 -4.977 1 86.12 182 ILE B O 1
ATOM 3668 N N . ALA B 1 183 ? -16.828 -10.648 -5.156 1 88.19 183 ALA B N 1
ATOM 3669 C CA . ALA B 1 183 ? -17.078 -11.125 -3.801 1 88.19 183 ALA B CA 1
ATOM 3670 C C . ALA B 1 183 ? -16.859 -10.016 -2.777 1 88.19 183 ALA B C 1
ATOM 3672 O O . ALA B 1 183 ? -17.641 -9.852 -1.842 1 88.19 183 ALA B O 1
ATOM 3673 N N . ALA B 1 184 ? -15.789 -9.289 -2.93 1 92.19 184 ALA B N 1
ATOM 3674 C CA . ALA B 1 184 ? -15.477 -8.188 -2.027 1 92.19 184 ALA B CA 1
ATOM 3675 C C . ALA B 1 184 ? -16.578 -7.125 -2.062 1 92.19 184 ALA B C 1
ATOM 3677 O O . ALA B 1 184 ? -17.062 -6.684 -1.017 1 92.19 184 ALA B O 1
ATOM 3678 N N . LEU B 1 185 ? -16.984 -6.738 -3.246 1 93.25 185 LEU B N 1
ATOM 3679 C CA . LEU B 1 185 ? -18.031 -5.727 -3.408 1 93.25 185 LEU B CA 1
ATOM 3680 C C . LEU B 1 185 ? -19.359 -6.23 -2.857 1 93.25 185 LEU B C 1
ATOM 3682 O O . LEU B 1 185 ? -20.094 -5.473 -2.219 1 93.25 185 LEU B O 1
ATOM 3686 N N . ARG B 1 186 ? -19.641 -7.457 -3.057 1 92.19 186 ARG B N 1
ATOM 3687 C CA . ARG B 1 186 ? -20.875 -8.031 -2.537 1 92.19 186 ARG B CA 1
ATOM 3688 C C . ARG B 1 186 ? -20.859 -8.102 -1.015 1 92.19 186 ARG B C 1
ATOM 3690 O O . ARG B 1 186 ? -21.859 -7.797 -0.356 1 92.19 186 ARG B O 1
ATOM 3697 N N . ALA B 1 187 ? -19.734 -8.562 -0.569 1 94.62 187 ALA B N 1
ATOM 3698 C CA . ALA B 1 187 ? -19.609 -8.57 0.885 1 94.62 187 ALA B CA 1
ATOM 3699 C C . ALA B 1 187 ? -19.828 -7.18 1.466 1 94.62 187 ALA B C 1
ATOM 3701 O O . ALA B 1 187 ? -20.516 -7.027 2.482 1 94.62 187 ALA B O 1
ATOM 3702 N N . ALA B 1 188 ? -19.25 -6.242 0.841 1 94.88 188 ALA B N 1
ATOM 3703 C CA . ALA B 1 188 ? -19.375 -4.863 1.306 1 94.88 188 ALA B CA 1
ATOM 3704 C C . ALA B 1 188 ? -20.812 -4.375 1.178 1 94.88 188 ALA B C 1
ATOM 3706 O O . ALA B 1 188 ? -21.344 -3.736 2.09 1 94.88 188 ALA B O 1
ATOM 3707 N N . SER B 1 189 ? -21.484 -4.699 0.092 1 94.88 189 SER B N 1
ATOM 3708 C CA . SER B 1 189 ? -22.828 -4.227 -0.161 1 94.88 189 SER B CA 1
ATOM 3709 C C . SER B 1 189 ? -23.844 -4.891 0.774 1 94.88 189 SER B C 1
ATOM 3711 O O . SER B 1 189 ? -24.906 -4.34 1.04 1 94.88 189 SER B O 1
ATOM 3713 N N . ARG B 1 190 ? -23.516 -6.012 1.304 1 94.56 190 ARG B N 1
ATOM 3714 C CA . ARG B 1 190 ? -24.406 -6.762 2.18 1 94.56 190 ARG B CA 1
ATOM 3715 C C . ARG B 1 190 ? -24.016 -6.582 3.643 1 94.56 190 ARG B C 1
ATOM 3717 O O . ARG B 1 190 ? -24.547 -7.262 4.52 1 94.56 190 ARG B O 1
ATOM 3724 N N . ALA B 1 191 ? -23.094 -5.715 3.846 1 95.31 191 ALA B N 1
ATOM 3725 C CA . ALA B 1 191 ? -22.5 -5.559 5.172 1 95.31 191 ALA B CA 1
ATOM 3726 C C . ALA B 1 191 ? -23.531 -5.047 6.176 1 95.31 191 ALA B C 1
ATOM 3728 O O . ALA B 1 191 ? -24.266 -4.105 5.891 1 95.31 191 ALA B O 1
ATOM 3729 N N . GLU B 1 192 ? -23.641 -5.68 7.262 1 95.19 192 GLU B N 1
ATOM 3730 C CA . GLU B 1 192 ? -24.328 -5.172 8.453 1 95.19 192 GLU B CA 1
ATOM 3731 C C . GLU B 1 192 ? -23.328 -4.539 9.422 1 95.19 192 GLU B C 1
ATOM 3733 O O . GLU B 1 192 ? -22.438 -5.219 9.945 1 95.19 192 GLU B O 1
ATOM 3738 N N . ILE B 1 193 ? -23.547 -3.266 9.688 1 93.75 193 ILE B N 1
ATOM 3739 C CA . ILE B 1 193 ? -22.562 -2.49 10.438 1 93.75 193 ILE B CA 1
ATOM 3740 C C . ILE B 1 193 ? -23.109 -2.168 11.82 1 93.75 193 ILE B C 1
ATOM 3742 O O . ILE B 1 193 ? -24.219 -1.641 11.953 1 93.75 193 ILE B O 1
ATOM 3746 N N . GLU B 1 194 ? -22.344 -2.514 12.766 1 91.56 194 GLU B N 1
ATOM 3747 C CA . GLU B 1 194 ? -22.594 -2.119 14.148 1 91.56 194 GLU B CA 1
ATOM 3748 C C . GLU B 1 194 ? -21.375 -1.436 14.758 1 91.56 194 GLU B C 1
ATOM 3750 O O . GLU B 1 194 ? -20.234 -1.81 14.469 1 91.56 194 GLU B O 1
ATOM 3755 N N . TRP B 1 195 ? -21.609 -0.331 15.461 1 83.25 195 TRP B N 1
ATOM 3756 C CA . TRP B 1 195 ? -20.438 0.324 16.031 1 83.25 195 TRP B CA 1
ATOM 3757 C C . TRP B 1 195 ? -20.75 0.922 17.406 1 83.25 195 TRP B C 1
ATOM 3759 O O . TRP B 1 195 ? -21.906 1.202 17.703 1 83.25 195 TRP B O 1
ATOM 3769 N N . THR B 1 196 ? -19.75 0.801 18.156 1 80.19 196 THR B N 1
ATOM 3770 C CA . THR B 1 196 ? -19.734 1.561 19.406 1 80.19 196 THR B CA 1
ATOM 3771 C C . THR B 1 196 ? -18.891 2.822 19.266 1 80.19 196 THR B C 1
ATOM 3773 O O . THR B 1 196 ? -18.5 3.193 18.156 1 80.19 196 THR B O 1
ATOM 3776 N N . GLU B 1 197 ? -18.75 3.52 20.375 1 75.06 197 GLU B N 1
ATOM 3777 C CA . GLU B 1 197 ? -17.938 4.73 20.328 1 75.06 197 GLU B CA 1
ATOM 3778 C C . GLU B 1 197 ? -16.516 4.422 19.875 1 75.06 197 GLU B C 1
ATOM 3780 O O . GLU B 1 197 ? -15.875 5.242 19.203 1 75.06 197 GLU B O 1
ATOM 3785 N N . ASP B 1 198 ? -16.156 3.125 20.109 1 79.88 198 ASP B N 1
ATOM 3786 C CA . ASP B 1 198 ? -14.727 2.871 19.938 1 79.88 198 ASP B CA 1
ATOM 3787 C C . ASP B 1 198 ? -14.484 1.859 18.828 1 79.88 198 ASP B C 1
ATOM 3789 O O . ASP B 1 198 ? -13.375 1.773 18.281 1 79.88 198 ASP B O 1
ATOM 3793 N N . TRP B 1 199 ? -15.555 1.116 18.453 1 90.94 199 TRP B N 1
ATOM 3794 C CA . TRP B 1 199 ? -15.281 -0.027 17.594 1 90.94 199 TRP B CA 1
ATOM 3795 C C . TRP B 1 199 ? -16.344 -0.144 16.5 1 90.94 199 TRP B C 1
ATOM 3797 O O . TRP B 1 199 ? -17.531 0.082 16.75 1 90.94 199 TRP B O 1
ATOM 3807 N N . ILE B 1 200 ? -15.945 -0.52 15.344 1 93.06 200 ILE B N 1
ATOM 3808 C CA . ILE B 1 200 ? -16.828 -0.832 14.227 1 93.06 200 ILE B CA 1
ATOM 3809 C C . ILE B 1 200 ? -16.75 -2.324 13.914 1 93.06 200 ILE B C 1
ATOM 3811 O O . ILE B 1 200 ? -15.695 -2.84 13.562 1 93.06 200 ILE B O 1
ATOM 3815 N N . VAL B 1 201 ? -17.844 -3.002 14.062 1 95.75 201 VAL B N 1
ATOM 3816 C CA . VAL B 1 201 ? -17.953 -4.434 13.789 1 95.75 201 VAL B CA 1
ATOM 3817 C C . VAL B 1 201 ? -18.891 -4.664 12.609 1 95.75 201 VAL B C 1
ATOM 3819 O O . VAL B 1 201 ? -20.016 -4.145 12.594 1 95.75 201 VAL B O 1
ATOM 3822 N N . VAL B 1 202 ? -18.406 -5.461 11.656 1 97.25 202 VAL B N 1
ATOM 3823 C CA . VAL B 1 202 ? -19.156 -5.664 10.43 1 97.25 202 VAL B CA 1
ATOM 3824 C C . VAL B 1 202 ? -19.328 -7.156 10.164 1 97.25 202 VAL B C 1
ATOM 3826 O O . VAL B 1 202 ? -18.391 -7.938 10.398 1 97.25 202 VAL B O 1
ATOM 3829 N N . SER B 1 203 ? -20.484 -7.562 9.75 1 97.81 203 SER B N 1
ATOM 3830 C CA . SER B 1 203 ? -20.703 -8.914 9.25 1 97.81 203 SER B CA 1
ATOM 3831 C C . SER B 1 203 ? -21.344 -8.898 7.867 1 97.81 203 SER B C 1
ATOM 3833 O O . SER B 1 203 ? -21.953 -7.902 7.473 1 97.81 203 SER B O 1
ATOM 3835 N N . SER B 1 204 ? -21.141 -9.922 7.148 1 97.75 204 SER B N 1
ATOM 3836 C CA . SER B 1 204 ? -21.703 -10.023 5.805 1 97.75 204 SER B CA 1
ATOM 3837 C C . SER B 1 204 ? -21.75 -11.477 5.328 1 97.75 204 SER B C 1
ATOM 3839 O O . SER B 1 204 ? -21.234 -12.367 6 1 97.75 204 SER B O 1
ATOM 3841 N N . GLU B 1 205 ? -22.453 -11.695 4.203 1 96.5 205 GLU B N 1
ATOM 3842 C CA . GLU B 1 205 ? -22.562 -13.016 3.588 1 96.5 205 GLU B CA 1
ATOM 3843 C C . GLU B 1 205 ? -22.109 -12.977 2.133 1 96.5 205 GLU B C 1
ATOM 3845 O O . GLU B 1 205 ? -22.406 -12.031 1.401 1 96.5 205 GLU B O 1
ATOM 3850 N N . VAL B 1 206 ? -21.312 -13.992 1.829 1 94.06 206 VAL B N 1
ATOM 3851 C CA . VAL B 1 206 ? -20.875 -14.148 0.444 1 94.06 206 VAL B CA 1
ATOM 3852 C C . VAL B 1 206 ? -20.859 -15.625 0.074 1 94.06 206 VAL B C 1
ATOM 3854 O O . VAL B 1 206 ? -20.875 -16.5 0.951 1 94.06 206 VAL B O 1
ATOM 3857 N N . GLY B 1 207 ? -20.828 -15.891 -1.252 1 88.44 207 GLY B N 1
ATOM 3858 C CA . GLY B 1 207 ? -20.812 -17.266 -1.709 1 88.44 207 GLY B CA 1
ATOM 3859 C C . GLY B 1 207 ? -19.422 -17.844 -1.819 1 88.44 207 GLY B C 1
ATOM 3860 O O . GLY B 1 207 ? -19.25 -19.062 -1.977 1 88.44 207 GLY B O 1
ATOM 3861 N N . ALA B 1 208 ? -18.484 -17 -1.835 1 86.75 208 ALA B N 1
ATOM 3862 C CA . ALA B 1 208 ? -17.094 -17.422 -1.961 1 86.75 208 ALA B CA 1
ATOM 3863 C C . ALA B 1 208 ? -16.141 -16.359 -1.43 1 86.75 208 ALA B C 1
ATOM 3865 O O . ALA B 1 208 ? -16.531 -15.203 -1.254 1 86.75 208 ALA B O 1
ATOM 3866 N N . PHE B 1 209 ? -14.984 -16.766 -0.973 1 89.56 209 PHE B N 1
ATOM 3867 C CA . PHE B 1 209 ? -13.883 -15.891 -0.605 1 89.56 209 PHE B CA 1
ATOM 3868 C C . PHE B 1 209 ? -14.18 -15.172 0.708 1 89.56 209 PHE B C 1
ATOM 3870 O O . PHE B 1 209 ? -14.016 -13.953 0.807 1 89.56 209 PHE B O 1
ATOM 3877 N N . GLU B 1 210 ? -14.633 -15.914 1.679 1 92.81 210 GLU B N 1
ATOM 3878 C CA . GLU B 1 210 ? -15.031 -15.328 2.955 1 92.81 210 GLU B CA 1
ATOM 3879 C C . GLU B 1 210 ? -13.852 -14.633 3.633 1 92.81 210 GLU B C 1
ATOM 3881 O O . GLU B 1 210 ? -13.992 -13.508 4.117 1 92.81 210 GLU B O 1
ATOM 3886 N N . GLY B 1 211 ? -12.711 -15.273 3.613 1 91.94 211 GLY B N 1
ATOM 3887 C CA . GLY B 1 211 ? -11.547 -14.711 4.273 1 91.94 211 GLY B CA 1
ATOM 3888 C C . GLY B 1 211 ? -11.086 -13.398 3.662 1 91.94 211 GLY B C 1
ATOM 3889 O O . GLY B 1 211 ? -10.859 -12.422 4.375 1 91.94 211 GLY B O 1
ATOM 3890 N N . SER B 1 212 ? -11 -13.359 2.363 1 88.69 212 SER B N 1
ATOM 3891 C CA . SER B 1 212 ? -10.57 -12.156 1.663 1 88.69 212 SER B CA 1
ATOM 3892 C C . SER B 1 212 ? -11.594 -11.039 1.801 1 88.69 212 SER B C 1
ATOM 3894 O O . SER B 1 212 ? -11.227 -9.859 1.901 1 88.69 212 SER B O 1
ATOM 3896 N N . SER B 1 213 ? -12.859 -11.453 1.784 1 93.88 213 SER B N 1
ATOM 3897 C CA . SER B 1 213 ? -13.914 -10.469 1.961 1 93.88 213 SER B CA 1
ATOM 3898 C C . SER B 1 213 ? -13.859 -9.828 3.348 1 93.88 213 SER B C 1
ATOM 3900 O O . SER B 1 213 ? -14.023 -8.617 3.488 1 93.88 213 SER B O 1
ATOM 3902 N N . ALA B 1 214 ? -13.586 -10.695 4.309 1 95.19 214 ALA B N 1
ATOM 3903 C CA . ALA B 1 214 ? -13.445 -10.18 5.664 1 95.19 214 ALA B CA 1
ATOM 3904 C C . ALA B 1 214 ? -12.273 -9.203 5.766 1 95.19 214 ALA B C 1
ATOM 3906 O O . ALA B 1 214 ? -12.391 -8.141 6.383 1 95.19 214 ALA B O 1
ATOM 3907 N N . MET B 1 215 ? -11.219 -9.539 5.145 1 91.75 215 MET B N 1
ATOM 3908 C CA . MET B 1 215 ? -10.039 -8.672 5.133 1 91.75 215 MET B CA 1
ATOM 3909 C C . MET B 1 215 ? -10.352 -7.34 4.461 1 91.75 215 MET B C 1
ATOM 3911 O O . MET B 1 215 ? -9.938 -6.289 4.941 1 91.75 215 MET B O 1
ATOM 3915 N N . THR B 1 216 ? -11.062 -7.391 3.391 1 91.19 216 THR B N 1
ATOM 3916 C CA . THR B 1 216 ? -11.461 -6.188 2.666 1 91.19 216 THR B CA 1
ATOM 3917 C C . THR B 1 216 ? -12.258 -5.254 3.564 1 91.19 216 THR B C 1
ATOM 3919 O O . THR B 1 216 ? -12.016 -4.043 3.59 1 91.19 216 THR B O 1
ATOM 3922 N N . LEU B 1 217 ? -13.18 -5.812 4.273 1 94.31 217 LEU B N 1
ATOM 3923 C CA . LEU B 1 217 ? -14.031 -5.012 5.145 1 94.31 217 LEU B CA 1
ATOM 3924 C C . LEU B 1 217 ? -13.203 -4.344 6.242 1 94.31 217 LEU B C 1
ATOM 3926 O O . LEU B 1 217 ? -13.469 -3.193 6.605 1 94.31 217 LEU B O 1
ATOM 3930 N N . VAL B 1 218 ? -12.234 -5.023 6.738 1 91.75 218 VAL B N 1
ATOM 3931 C CA . VAL B 1 218 ? -11.344 -4.43 7.727 1 91.75 218 VAL B CA 1
ATOM 3932 C C . VAL B 1 218 ? -10.523 -3.312 7.086 1 91.75 218 VAL B C 1
ATOM 3934 O O . VAL B 1 218 ? -10.375 -2.232 7.66 1 91.75 218 VAL B O 1
ATOM 3937 N N . GLU B 1 219 ? -10.102 -3.531 5.945 1 86.31 219 GLU B N 1
ATOM 3938 C CA . GLU B 1 219 ? -9.273 -2.568 5.23 1 86.31 219 GLU B CA 1
ATOM 3939 C C . GLU B 1 219 ? -10.023 -1.263 4.988 1 86.31 219 GLU B C 1
ATOM 3941 O O . GLU B 1 219 ? -9.438 -0.18 5.066 1 86.31 219 GLU B O 1
ATOM 3946 N N . ILE B 1 220 ? -11.305 -1.381 4.73 1 88.56 220 ILE B N 1
ATOM 3947 C CA . ILE B 1 220 ? -12 -0.163 4.32 1 88.56 220 ILE B CA 1
ATOM 3948 C C . ILE B 1 220 ? -12.555 0.553 5.547 1 88.56 220 ILE B C 1
ATOM 3950 O O . ILE B 1 220 ? -12.984 1.705 5.457 1 88.56 220 ILE B O 1
ATOM 3954 N N . GLY B 1 221 ? -12.547 -0.211 6.75 1 88.44 221 GLY B N 1
ATOM 3955 C CA . GLY B 1 221 ? -12.953 0.619 7.871 1 88.44 221 GLY B CA 1
ATOM 3956 C C . GLY B 1 221 ? -13.281 -0.182 9.117 1 88.44 221 GLY B C 1
ATOM 3957 O O . GLY B 1 221 ? -13.258 0.354 10.227 1 88.44 221 GLY B O 1
ATOM 3958 N N . ALA B 1 222 ? -13.656 -1.415 8.992 1 93.31 222 ALA B N 1
ATOM 3959 C CA . ALA B 1 222 ? -14.078 -2.213 10.141 1 93.31 222 ALA B CA 1
ATOM 3960 C C . ALA B 1 222 ? -12.898 -2.518 11.062 1 93.31 222 ALA B C 1
ATOM 3962 O O . ALA B 1 222 ? -11.766 -2.672 10.594 1 93.31 222 ALA B O 1
ATOM 3963 N N . ASP B 1 223 ? -13.195 -2.537 12.352 1 92.19 223 ASP B N 1
ATOM 3964 C CA . ASP B 1 223 ? -12.203 -3.045 13.297 1 92.19 223 ASP B CA 1
ATOM 3965 C C . ASP B 1 223 ? -12.211 -4.57 13.336 1 92.19 223 ASP B C 1
ATOM 3967 O O . ASP B 1 223 ? -11.18 -5.195 13.57 1 92.19 223 ASP B O 1
ATOM 3971 N N . VAL B 1 224 ? -13.414 -5.098 13.156 1 95.81 224 VAL B N 1
ATOM 3972 C CA . VAL B 1 224 ? -13.625 -6.539 13.086 1 95.81 224 VAL B CA 1
ATOM 3973 C C . VAL B 1 22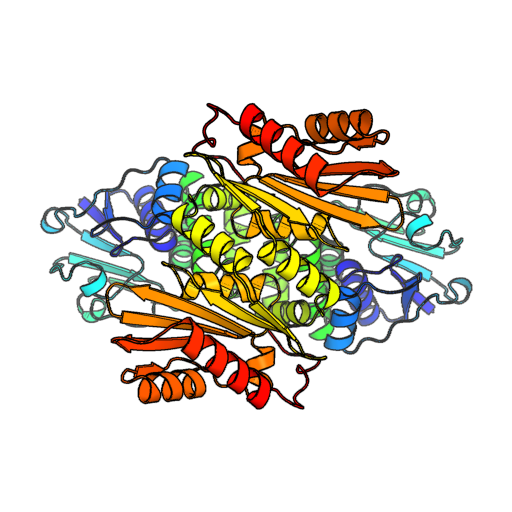4 ? -14.656 -6.863 12.008 1 95.81 224 VAL B C 1
ATOM 3975 O O . VAL B 1 224 ? -15.672 -6.18 11.891 1 95.81 224 VAL B O 1
ATOM 3978 N N . ALA B 1 225 ? -14.336 -7.848 11.242 1 98 225 ALA B N 1
ATOM 3979 C CA . ALA B 1 225 ? -15.266 -8.289 10.211 1 98 225 ALA B CA 1
ATOM 3980 C C . ALA B 1 225 ? -15.469 -9.797 10.258 1 98 225 ALA B C 1
ATOM 3982 O O . ALA B 1 225 ? -14.516 -10.555 10.438 1 98 225 ALA B O 1
ATOM 3983 N N . LEU B 1 226 ? -16.703 -10.234 10.227 1 98.31 226 LEU B N 1
ATOM 3984 C CA . LEU B 1 226 ? -17.109 -11.625 10.086 1 98.31 226 LEU B CA 1
ATOM 3985 C C . LEU B 1 226 ? -17.875 -11.844 8.781 1 98.31 226 LEU B C 1
ATOM 3987 O O . LEU B 1 226 ? -18.891 -11.195 8.547 1 98.31 226 LEU B O 1
ATOM 3991 N N . VAL B 1 227 ? -17.359 -12.719 7.953 1 98.19 227 VAL B N 1
ATOM 3992 C CA . VAL B 1 227 ? -18.016 -12.977 6.68 1 98.19 227 VAL B CA 1
ATOM 3993 C C . VAL B 1 227 ? -18.312 -14.469 6.539 1 98.19 227 VAL B C 1
ATOM 3995 O O . VAL B 1 227 ? -17.422 -15.297 6.75 1 98.19 227 VAL B O 1
ATOM 3998 N N . GLY B 1 228 ? -19.562 -14.773 6.211 1 96.81 228 GLY B N 1
ATOM 3999 C CA . GLY B 1 228 ? -19.969 -16.172 6.117 1 96.81 228 GLY B CA 1
ATOM 4000 C C . GLY B 1 228 ? -20.625 -16.516 4.793 1 96.81 228 GLY B C 1
ATOM 4001 O O . GLY B 1 228 ? -21.016 -15.617 4.039 1 96.81 228 GLY B O 1
ATOM 4002 N N . GLY B 1 229 ? -20.672 -17.734 4.551 1 94.94 229 GLY B N 1
ATOM 4003 C CA . GLY B 1 229 ? -21.328 -18.281 3.367 1 94.94 229 GLY B CA 1
ATOM 4004 C C . GLY B 1 229 ? -21.656 -19.75 3.486 1 94.94 229 GLY B C 1
ATOM 4005 O O . GLY B 1 229 ? -21.297 -20.391 4.477 1 94.94 229 GLY B O 1
ATOM 4006 N N . VAL B 1 230 ? -22.484 -20.188 2.475 1 93.81 230 VAL B N 1
ATOM 4007 C CA . VAL B 1 230 ? -22.875 -21.594 2.428 1 93.81 230 VAL B CA 1
ATOM 4008 C C . VAL B 1 230 ? -22.281 -22.266 1.192 1 93.81 230 VAL B C 1
ATOM 4010 O O . VAL B 1 230 ? -22.344 -21.719 0.087 1 93.81 230 VAL B O 1
ATOM 4013 N N . HIS B 1 231 ? -21.625 -23.406 1.412 1 89.56 231 HIS B N 1
ATOM 4014 C CA . HIS B 1 231 ? -21.047 -24.234 0.37 1 89.56 231 HIS B CA 1
ATOM 4015 C C . HIS B 1 231 ? -21.625 -25.656 0.42 1 89.56 231 HIS B C 1
ATOM 4017 O O . HIS B 1 231 ? -21.109 -26.5 1.157 1 89.56 231 HIS B O 1
ATOM 4023 N N . GLY B 1 232 ? -22.594 -25.875 -0.477 1 90.44 232 GLY B N 1
ATOM 4024 C CA . GLY B 1 232 ? -23.344 -27.109 -0.281 1 90.44 232 GLY B CA 1
ATOM 4025 C C . GLY B 1 232 ? -24.078 -27.156 1.046 1 90.44 232 GLY B C 1
ATOM 4026 O O . GLY B 1 232 ? -24.938 -26.312 1.31 1 90.44 232 GLY B O 1
ATOM 4027 N N . ASP B 1 233 ? -23.625 -28.062 1.905 1 91.38 233 ASP B N 1
ATOM 4028 C CA . ASP B 1 233 ? -24.25 -28.156 3.221 1 91.38 233 ASP B CA 1
ATOM 4029 C C . ASP B 1 233 ? -23.344 -27.594 4.309 1 91.38 233 ASP B C 1
ATOM 4031 O O . ASP B 1 233 ? -23.641 -27.719 5.496 1 91.38 233 ASP B O 1
ATOM 4035 N N . LEU B 1 234 ? -22.344 -27 3.889 1 92.75 234 LEU B N 1
ATOM 4036 C CA . LEU B 1 234 ? -21.344 -26.516 4.836 1 92.75 234 LEU B CA 1
ATOM 4037 C C . LEU B 1 234 ? -21.391 -25 4.965 1 92.75 234 LEU B C 1
ATOM 4039 O O . LEU B 1 234 ? -21.375 -24.281 3.961 1 92.75 234 LEU B O 1
ATOM 4043 N N . CYS B 1 235 ? -21.562 -24.609 6.207 1 95.5 235 CYS B N 1
ATOM 4044 C CA . CYS B 1 235 ? -21.438 -23.188 6.508 1 95.5 235 CYS B CA 1
ATOM 4045 C C . CYS B 1 235 ? -20.016 -22.828 6.863 1 95.5 235 CYS B C 1
ATOM 4047 O O . CYS B 1 235 ? -19.375 -23.5 7.684 1 95.5 235 CYS B O 1
ATOM 4049 N N . ARG B 1 236 ? -19.516 -21.812 6.23 1 96 236 ARG B N 1
ATOM 4050 C CA . ARG B 1 236 ? -18.172 -21.312 6.531 1 96 236 ARG B CA 1
ATOM 4051 C C . ARG B 1 236 ? -18.219 -19.859 6.961 1 96 236 ARG B C 1
ATOM 4053 O O . ARG B 1 236 ? -18.953 -19.047 6.367 1 96 236 ARG B O 1
ATOM 4060 N N . ILE B 1 237 ? -17.516 -19.516 8.047 1 97.38 237 ILE B N 1
ATOM 4061 C CA . ILE B 1 237 ? -17.375 -18.125 8.492 1 97.38 237 ILE B CA 1
ATOM 4062 C C . ILE B 1 237 ? -15.906 -17.781 8.68 1 97.38 237 ILE B C 1
ATOM 4064 O O . ILE B 1 237 ? -15.148 -18.562 9.258 1 97.38 237 ILE B O 1
ATOM 4068 N N . SER B 1 238 ? -15.469 -16.688 8.156 1 96.94 238 SER B N 1
ATOM 4069 C CA . SER B 1 238 ? -14.117 -16.156 8.359 1 96.94 238 SER B CA 1
ATOM 4070 C C . SER B 1 238 ? -14.148 -14.844 9.117 1 96.94 238 SER B C 1
ATOM 4072 O O . SER B 1 238 ? -15.016 -13.992 8.867 1 96.94 238 SER B O 1
ATOM 4074 N N . GLY B 1 239 ? -13.266 -14.742 10.102 1 97.06 239 GLY B N 1
ATOM 4075 C CA . GLY B 1 239 ? -13.148 -13.516 10.867 1 97.06 239 GLY B CA 1
ATOM 4076 C C . GLY B 1 239 ? -11.789 -12.859 10.727 1 97.06 239 GLY B C 1
ATOM 4077 O O . GLY B 1 239 ? -10.766 -13.547 10.664 1 97.06 239 GLY B O 1
ATOM 4078 N N . ARG B 1 240 ? -11.75 -11.562 10.586 1 94 240 ARG B N 1
ATOM 4079 C CA . ARG B 1 240 ? -10.539 -10.742 10.586 1 94 240 ARG B CA 1
ATOM 4080 C C . ARG B 1 240 ? -10.664 -9.578 11.555 1 94 240 ARG B C 1
ATOM 4082 O O . ARG B 1 240 ? -11.75 -9.008 11.711 1 94 240 ARG B O 1
ATOM 4089 N N . ALA B 1 241 ? -9.586 -9.258 12.242 1 93.38 241 ALA B N 1
ATOM 4090 C CA . ALA B 1 241 ? -9.594 -8.156 13.195 1 93.38 241 ALA B CA 1
ATOM 4091 C C . ALA B 1 241 ? -8.344 -7.293 13.047 1 93.38 241 ALA B C 1
ATOM 4093 O O . ALA B 1 241 ? -7.262 -7.805 12.742 1 93.38 241 ALA B O 1
ATOM 4094 N N . ARG B 1 242 ? -8.547 -6.027 13.234 1 85.62 242 ARG B N 1
ATOM 4095 C CA . ARG B 1 242 ? -7.398 -5.129 13.344 1 85.62 242 ARG B CA 1
ATOM 4096 C C . ARG B 1 242 ? -6.555 -5.465 14.562 1 85.62 242 ARG B C 1
ATOM 4098 O O . ARG B 1 242 ? -7.066 -5.984 15.555 1 85.62 242 ARG B O 1
ATOM 4105 N N . ARG B 1 243 ? -5.344 -5.141 14.453 1 78 243 ARG B N 1
ATOM 4106 C CA . ARG B 1 243 ? -4.418 -5.398 15.555 1 78 243 ARG B CA 1
ATOM 4107 C C . ARG B 1 243 ? -4.887 -4.719 16.828 1 78 243 ARG B C 1
ATOM 4109 O O . ARG B 1 243 ? -4.746 -5.273 17.922 1 78 243 ARG B O 1
ATOM 4116 N N . SER B 1 244 ? -5.422 -3.467 16.734 1 80.88 244 SER B N 1
ATOM 4117 C CA . SER B 1 244 ? -5.898 -2.721 17.891 1 80.88 244 SER B CA 1
ATOM 4118 C C . SER B 1 244 ? -6.973 -3.496 18.641 1 80.88 244 SER B C 1
ATOM 4120 O O . SER B 1 244 ? -7.012 -3.482 19.875 1 80.88 244 SER B O 1
ATOM 4122 N N . ALA B 1 245 ? -7.84 -4.156 17.938 1 88.88 245 ALA B N 1
ATOM 4123 C CA . ALA B 1 245 ? -8.883 -4.957 18.578 1 88.88 245 ALA B CA 1
ATOM 4124 C C . ALA B 1 245 ? -8.289 -6.16 19.297 1 88.88 245 ALA B C 1
ATOM 4126 O O . ALA B 1 245 ? -8.711 -6.5 20.406 1 88.88 245 ALA B O 1
ATOM 4127 N N . VAL B 1 246 ? -7.297 -6.75 18.688 1 88.75 246 VAL B N 1
ATOM 4128 C CA . VAL B 1 246 ? -6.617 -7.895 19.281 1 88.75 246 VAL B CA 1
ATOM 4129 C C . VAL B 1 246 ? -5.902 -7.461 20.562 1 88.75 246 VAL B C 1
ATOM 4131 O O . VAL B 1 246 ? -6.008 -8.125 21.594 1 88.75 246 VAL B O 1
ATOM 4134 N N . LEU B 1 247 ? -5.227 -6.309 20.453 1 82.94 247 LEU B N 1
ATOM 4135 C CA . LEU B 1 247 ? -4.5 -5.793 21.609 1 82.94 247 LEU B CA 1
ATOM 4136 C C . LEU B 1 247 ? -5.461 -5.402 22.719 1 82.94 247 LEU B C 1
ATOM 4138 O O . LEU B 1 247 ? -5.098 -5.43 23.906 1 82.94 247 LEU B O 1
ATOM 4142 N N . ALA B 1 248 ? -6.672 -5.082 22.359 1 88 248 ALA B N 1
ATOM 4143 C CA . ALA B 1 248 ? -7.684 -4.703 23.328 1 88 248 ALA B CA 1
ATOM 4144 C C . ALA B 1 248 ? -8.281 -5.938 24.016 1 88 248 ALA B C 1
ATOM 4146 O O . ALA B 1 248 ? -9.094 -5.816 24.938 1 88 248 ALA B O 1
ATOM 4147 N N . GLY B 1 249 ? -7.902 -7.137 23.453 1 89.62 249 GLY B N 1
ATOM 4148 C CA . GLY B 1 249 ? -8.305 -8.344 24.156 1 89.62 249 GLY B CA 1
ATOM 4149 C C . GLY B 1 249 ? -9.164 -9.266 23.297 1 89.62 249 GLY B C 1
ATOM 4150 O O . GLY B 1 249 ? -9.578 -10.336 23.766 1 89.62 249 GLY B O 1
ATOM 4151 N N . LEU B 1 250 ? -9.438 -8.859 22.125 1 94.31 250 LEU B N 1
ATOM 4152 C CA . LEU B 1 250 ? -10.266 -9.688 21.25 1 94.31 250 LEU B CA 1
ATOM 4153 C C . LEU B 1 250 ? -9.531 -10.969 20.859 1 94.31 250 LEU B C 1
ATOM 4155 O O . LEU B 1 250 ? -8.344 -10.938 20.547 1 94.31 250 LEU B O 1
ATOM 4159 N N . ASP B 1 251 ? -10.227 -12.07 20.891 1 95.69 251 ASP B N 1
ATOM 4160 C CA . ASP B 1 251 ? -9.711 -13.359 20.453 1 95.69 251 ASP B CA 1
ATOM 4161 C C . ASP B 1 251 ? -10.695 -14.055 19.516 1 95.69 251 ASP B C 1
ATOM 4163 O O . ASP B 1 251 ? -11.57 -14.805 19.953 1 95.69 251 ASP B O 1
ATOM 4167 N N . LEU B 1 252 ? -10.508 -13.914 18.25 1 96.06 252 LEU B N 1
ATOM 4168 C CA . LEU B 1 252 ? -11.414 -14.477 17.266 1 96.06 252 LEU B CA 1
ATOM 4169 C C . LEU B 1 252 ? -11.328 -16 17.25 1 96.06 252 LEU B C 1
ATOM 4171 O O . LEU B 1 252 ? -12.305 -16.688 16.938 1 96.06 252 LEU B O 1
ATOM 4175 N N . SER B 1 253 ? -10.062 -16.531 17.547 1 93.12 253 SER B N 1
ATOM 4176 C CA . SER B 1 253 ? -9.922 -17.984 17.594 1 93.12 253 SER B CA 1
ATOM 4177 C C . SER B 1 253 ? -10.852 -18.594 18.625 1 93.12 253 SER B C 1
ATOM 4179 O O . SER B 1 253 ? -11.516 -19.609 18.344 1 93.12 253 SER B O 1
ATOM 4181 N N . ALA B 1 254 ? -10.93 -18 19.75 1 96.12 254 ALA B N 1
ATOM 4182 C CA . ALA B 1 254 ? -11.805 -18.484 20.812 1 96.12 254 ALA B CA 1
ATOM 4183 C C . ALA B 1 254 ? -13.273 -18.328 20.438 1 96.12 254 ALA B C 1
ATOM 4185 O O . ALA B 1 254 ? -14.07 -19.25 20.594 1 96.12 254 ALA B O 1
ATOM 4186 N N . ILE B 1 255 ? -13.688 -17.219 19.938 1 97.25 255 ILE B N 1
ATOM 4187 C CA . ILE B 1 255 ? -15.078 -16.906 19.625 1 97.25 255 ILE B CA 1
ATOM 4188 C C . ILE B 1 255 ? -15.578 -17.828 18.531 1 97.25 255 ILE B C 1
ATOM 4190 O O . ILE B 1 255 ? -16.641 -18.453 18.672 1 97.25 255 ILE B O 1
ATOM 4194 N N . LEU B 1 256 ? -14.82 -17.922 17.422 1 96.31 256 LEU B N 1
ATOM 4195 C CA . LEU B 1 256 ? -15.273 -18.734 16.297 1 96.31 256 LEU B CA 1
ATOM 4196 C C . LEU B 1 256 ? -15.125 -20.219 16.609 1 96.31 256 LEU B C 1
ATOM 4198 O O . LEU B 1 256 ? -15.883 -21.047 16.094 1 96.31 256 LEU B O 1
ATOM 4202 N N . GLY B 1 257 ? -14.102 -20.547 17.422 1 94.62 257 GLY B N 1
ATOM 4203 C CA . GLY B 1 257 ? -14.023 -21.922 17.906 1 94.62 257 GLY B CA 1
ATOM 4204 C C . GLY B 1 257 ? -15.266 -22.344 18.656 1 94.62 257 GLY B C 1
ATOM 4205 O O . GLY B 1 257 ? -15.852 -23.391 18.344 1 94.62 257 GLY B O 1
ATOM 4206 N N . ASP B 1 258 ? -15.672 -21.547 19.609 1 96.44 258 ASP B N 1
ATOM 4207 C CA . ASP B 1 258 ? -16.859 -21.812 20.406 1 96.44 258 ASP B CA 1
ATOM 4208 C C . ASP B 1 258 ? -18.109 -21.891 19.547 1 96.44 258 ASP B C 1
ATOM 4210 O O . ASP B 1 258 ? -18.938 -22.797 19.719 1 96.44 258 ASP B O 1
ATOM 4214 N N . LEU B 1 259 ? -18.297 -21 18.641 1 96.44 259 LEU B N 1
ATOM 4215 C CA . LEU B 1 259 ? -19.469 -20.953 17.781 1 96.44 259 LEU B CA 1
ATOM 4216 C C . LEU B 1 259 ? -19.484 -22.156 16.828 1 96.44 259 LEU B C 1
ATOM 4218 O O . LEU B 1 259 ? -20.562 -22.688 16.516 1 96.44 259 LEU B O 1
ATOM 4222 N N . GLY B 1 260 ? -18.25 -22.469 16.359 1 94.38 260 GLY B N 1
ATOM 4223 C CA . GLY B 1 260 ? -18.156 -23.656 15.523 1 94.38 260 GLY B CA 1
ATOM 4224 C C . GLY B 1 260 ? -18.625 -24.922 16.234 1 94.38 260 GLY B C 1
ATOM 4225 O O . GLY B 1 260 ? -19.422 -25.688 15.68 1 94.38 260 GLY B O 1
ATOM 4226 N N . GLU B 1 261 ? -18.172 -25.094 17.438 1 93.81 261 GLU B N 1
ATOM 4227 C CA . GLU B 1 261 ? -18.578 -26.25 18.234 1 93.81 261 GLU B CA 1
ATOM 4228 C C . GLU B 1 261 ? -20.062 -26.219 18.531 1 93.81 261 GLU B C 1
ATOM 4230 O O . GLU B 1 261 ? -20.75 -27.234 18.406 1 93.81 261 GLU B O 1
ATOM 4235 N N . ALA B 1 262 ? -20.562 -25.094 18.906 1 95.38 262 ALA B N 1
ATOM 4236 C CA . ALA B 1 262 ? -21.984 -24.922 19.234 1 95.38 262 ALA B CA 1
ATOM 4237 C C . ALA B 1 262 ? -22.859 -25.188 18.016 1 95.38 262 ALA B C 1
ATOM 4239 O O . ALA B 1 262 ? -24.031 -25.547 18.156 1 95.38 262 ALA B O 1
ATOM 4240 N N . SER B 1 263 ? -22.328 -25.109 16.828 1 94.25 263 SER B N 1
ATOM 4241 C CA . SER B 1 263 ? -23.094 -25.25 15.594 1 94.25 263 SER B CA 1
ATOM 4242 C C . SER B 1 263 ? -22.844 -26.609 14.945 1 94.25 263 SER B C 1
ATOM 4244 O O . SER B 1 263 ? -23.188 -26.812 13.781 1 94.25 263 SER B O 1
ATOM 4246 N N . GLY B 1 264 ? -22.188 -27.484 15.727 1 92.62 264 GLY B N 1
ATOM 4247 C CA . GLY B 1 264 ? -22 -28.844 15.25 1 92.62 264 GLY B CA 1
ATOM 4248 C C . GLY B 1 264 ? -20.781 -29 14.352 1 92.62 264 GLY B C 1
ATOM 4249 O O . GLY B 1 264 ? -20.672 -29.984 13.617 1 92.62 264 GLY B O 1
ATOM 4250 N N . GLY B 1 265 ? -19.922 -28 14.305 1 94.38 265 GLY B N 1
ATOM 4251 C CA . GLY B 1 265 ? -18.703 -28.016 13.516 1 94.38 265 GLY B CA 1
ATOM 4252 C C . GLY B 1 265 ? -17.453 -27.688 14.312 1 94.38 265 GLY B C 1
ATOM 4253 O O . GLY B 1 265 ? -17.281 -28.156 15.438 1 94.38 265 GLY B O 1
ATOM 4254 N N . GLY B 1 266 ? -16.578 -27.047 13.695 1 92.31 266 GLY B N 1
ATOM 4255 C CA . GLY B 1 266 ? -15.344 -26.641 14.328 1 92.31 266 GLY B CA 1
ATOM 4256 C C . GLY B 1 266 ? -14.812 -25.312 13.812 1 92.31 266 GLY B C 1
ATOM 4257 O O . GLY B 1 266 ? -15.281 -24.812 12.781 1 92.31 266 GLY B O 1
ATOM 4258 N N . GLY B 1 267 ? -13.984 -24.766 14.703 1 89.94 267 GLY B N 1
ATOM 4259 C CA . GLY B 1 267 ? -13.367 -23.5 14.32 1 89.94 267 GLY B CA 1
ATOM 4260 C C . GLY B 1 267 ? -12.078 -23.219 15.07 1 89.94 267 GLY B C 1
ATOM 4261 O O . GLY B 1 267 ? -11.719 -23.953 15.992 1 89.94 267 GLY B O 1
ATOM 4262 N N . GLY B 1 268 ? -11.375 -22.297 14.594 1 87.56 268 GLY B N 1
ATOM 4263 C CA . GLY B 1 268 ? -10.109 -21.891 15.188 1 87.56 268 GLY B CA 1
ATOM 4264 C C . GLY B 1 268 ? -9.297 -20.969 14.305 1 87.56 268 GLY B C 1
ATOM 4265 O O . GLY B 1 268 ? -9.836 -20.359 13.383 1 87.56 268 GLY B O 1
ATOM 4266 N N . GLY B 1 269 ? -8.07 -20.719 14.711 1 88.56 269 GLY B N 1
ATOM 4267 C CA . GLY B 1 269 ? -7.168 -19.812 14.008 1 88.56 269 GLY B CA 1
ATOM 4268 C C . GLY B 1 269 ? -6.312 -18.984 14.945 1 88.56 269 GLY B C 1
ATOM 4269 O O . GLY B 1 269 ? -5.805 -19.484 15.953 1 88.56 269 GLY B O 1
ATOM 4270 N N . HIS B 1 270 ? -6.086 -17.75 14.555 1 86.69 270 HIS B N 1
ATOM 4271 C CA . HIS B 1 270 ? -5.344 -16.797 15.359 1 86.69 270 HIS B CA 1
ATOM 4272 C C . HIS B 1 270 ? -6.273 -15.742 15.953 1 86.69 270 HIS B C 1
ATOM 4274 O O . HIS B 1 270 ? -7.441 -15.648 15.57 1 86.69 270 HIS B O 1
ATOM 4280 N N . ARG B 1 271 ? -5.719 -14.992 16.891 1 88.5 271 ARG B N 1
ATOM 4281 C CA . ARG B 1 271 ? -6.527 -13.992 17.594 1 88.5 271 ARG B CA 1
ATOM 4282 C C . ARG B 1 271 ? -7.102 -12.977 16.609 1 88.5 271 ARG B C 1
ATOM 4284 O O . ARG B 1 271 ? -8.219 -12.484 16.797 1 88.5 271 ARG B O 1
ATOM 4291 N N . GLY B 1 272 ? -6.418 -12.641 15.562 1 91.25 272 GLY B N 1
ATOM 4292 C CA . GLY B 1 272 ? -6.871 -11.617 14.641 1 91.25 272 GLY B CA 1
ATOM 4293 C C . GLY B 1 272 ? -7.41 -12.18 13.336 1 91.25 272 GLY B C 1
ATOM 4294 O O . GLY B 1 272 ? -7.836 -11.422 12.461 1 91.25 272 GLY B O 1
ATOM 4295 N N . ALA B 1 273 ? -7.266 -13.539 13.125 1 90.19 273 ALA B N 1
ATOM 4296 C CA . ALA B 1 273 ? -7.707 -14.242 11.922 1 90.19 273 ALA B CA 1
ATOM 4297 C C . ALA B 1 273 ? -8.125 -15.672 12.234 1 90.19 273 ALA B C 1
ATOM 4299 O O . ALA B 1 273 ? -7.285 -16.516 12.555 1 90.19 273 ALA B O 1
ATOM 4300 N N . ALA B 1 274 ? -9.469 -15.914 12.133 1 91.81 274 ALA B N 1
ATOM 4301 C CA . ALA B 1 274 ? -9.992 -17.234 12.492 1 91.81 274 ALA B CA 1
ATOM 4302 C C . ALA B 1 274 ? -11.148 -17.625 11.578 1 91.81 274 ALA B C 1
ATOM 4304 O O . ALA B 1 274 ? -11.648 -16.797 10.805 1 91.81 274 ALA B O 1
ATOM 4305 N N . ALA B 1 275 ? -11.508 -18.922 11.656 1 94.44 275 ALA B N 1
ATOM 4306 C CA . ALA B 1 275 ? -12.602 -19.438 10.828 1 94.44 275 ALA B CA 1
ATOM 4307 C C . ALA B 1 275 ? -13.336 -20.562 11.523 1 94.44 275 ALA B C 1
ATOM 4309 O O . ALA B 1 275 ? -12.836 -21.141 12.5 1 94.44 275 ALA B O 1
ATOM 4310 N N . LEU B 1 276 ? -14.539 -20.766 11.07 1 93.75 276 LEU B N 1
ATOM 4311 C CA . LEU B 1 276 ? -15.289 -21.953 11.508 1 93.75 276 LEU B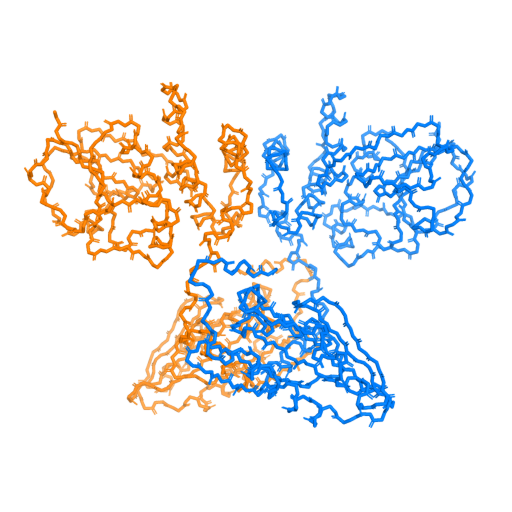 CA 1
ATOM 4312 C C . LEU B 1 276 ? -16 -22.609 10.336 1 93.75 276 LEU B C 1
ATOM 4314 O O . LEU B 1 276 ? -16.25 -21.953 9.312 1 93.75 276 LEU B O 1
ATOM 4318 N N . GLU B 1 277 ? -16.188 -23.844 10.453 1 94.38 277 GLU B N 1
ATOM 4319 C CA . GLU B 1 277 ? -17 -24.641 9.555 1 94.38 277 GLU B CA 1
ATOM 4320 C C . GLU B 1 277 ? -18.031 -25.469 10.328 1 94.38 277 GLU B C 1
ATOM 4322 O O . GLU B 1 277 ? -17.703 -26.062 11.359 1 94.38 277 GLU B O 1
ATOM 4327 N N . ALA B 1 278 ? -19.25 -25.375 9.844 1 94.75 278 ALA B N 1
ATOM 4328 C CA . ALA B 1 278 ? -20.328 -26.078 10.523 1 94.75 278 ALA B CA 1
ATOM 4329 C C . ALA B 1 278 ? -21.312 -26.688 9.516 1 94.75 278 ALA B C 1
ATOM 4331 O O . ALA B 1 278 ? -22.047 -25.953 8.844 1 94.75 278 ALA B O 1
ATOM 4332 N N . PRO B 1 279 ? -21.391 -27.969 9.43 1 93.69 279 PRO B N 1
ATOM 4333 C CA . PRO B 1 279 ? -22.406 -28.578 8.578 1 93.69 279 PRO B CA 1
ATOM 4334 C C . PRO B 1 279 ? -23.828 -28.203 8.992 1 93.69 279 PRO B C 1
ATOM 4336 O O . PRO B 1 279 ? -24.156 -28.266 10.172 1 93.69 279 PRO B O 1
ATOM 4339 N N . GLY B 1 280 ? -24.531 -27.734 8.031 1 92.12 280 GLY B N 1
ATOM 4340 C CA . GLY B 1 280 ? -25.922 -27.391 8.297 1 92.12 280 GLY B CA 1
ATOM 4341 C C . GLY B 1 280 ? -26.078 -26.062 9.008 1 92.12 280 GLY B C 1
ATOM 4342 O O . GLY B 1 280 ? -27.172 -25.672 9.398 1 92.12 280 GLY B O 1
ATOM 4343 N N . GLY B 1 281 ? -25.047 -25.438 9.164 1 88.5 281 GLY B N 1
ATOM 4344 C CA . GLY B 1 281 ? -25.094 -24.156 9.859 1 88.5 281 GLY B CA 1
ATOM 4345 C C . GLY B 1 281 ? -25.797 -23.078 9.07 1 88.5 281 GLY B C 1
ATOM 4346 O O . GLY B 1 281 ? -25.844 -23.125 7.836 1 88.5 281 GLY B O 1
ATOM 4347 N N . LYS B 1 282 ? -26.406 -22.172 9.812 1 93.5 282 LYS B N 1
ATOM 4348 C CA . LYS B 1 282 ? -27.062 -21 9.234 1 93.5 282 LYS B CA 1
ATOM 4349 C C . LYS B 1 282 ? -26.203 -19.75 9.398 1 93.5 282 LYS B C 1
ATOM 4351 O O . LYS B 1 282 ? -26.141 -19.156 10.477 1 93.5 282 LYS B O 1
ATOM 4356 N N . PRO B 1 283 ? -25.656 -19.234 8.297 1 95.56 283 PRO B N 1
ATOM 4357 C CA . PRO B 1 283 ? -24.672 -18.156 8.398 1 95.56 283 PRO B CA 1
ATOM 4358 C C . PRO B 1 283 ? -25.234 -16.922 9.102 1 95.56 283 PRO B C 1
ATOM 4360 O O . PRO B 1 283 ? -24.562 -16.328 9.953 1 95.56 283 PRO B O 1
ATOM 4363 N N . LYS B 1 284 ? -26.469 -16.547 8.797 1 95.75 284 LYS B N 1
ATOM 4364 C CA . LYS B 1 284 ? -27.062 -15.328 9.359 1 95.75 284 LYS B CA 1
ATOM 4365 C C . LYS B 1 284 ? -27.094 -15.398 10.883 1 95.75 284 LYS B C 1
ATOM 4367 O O . LYS B 1 284 ? -26.75 -14.43 11.555 1 95.75 284 LYS B O 1
ATOM 4372 N N . GLU B 1 285 ? -27.5 -16.516 11.367 1 96.06 285 GLU B N 1
ATOM 4373 C CA . GLU B 1 285 ? -27.609 -16.688 12.812 1 96.06 285 GLU B CA 1
ATOM 4374 C C . GLU B 1 285 ? -26.234 -16.703 13.477 1 96.06 285 GLU B C 1
ATOM 4376 O O . GLU B 1 285 ? -26.047 -16.078 14.523 1 96.06 285 GLU B O 1
ATOM 4381 N N . ILE B 1 286 ? -25.359 -17.422 12.914 1 96.81 286 ILE B N 1
ATOM 4382 C CA . ILE B 1 286 ? -24.016 -17.547 13.484 1 96.81 286 ILE B CA 1
ATOM 4383 C C . ILE B 1 286 ? -23.312 -16.188 13.453 1 96.81 286 ILE B C 1
ATOM 4385 O O . ILE B 1 286 ? -22.641 -15.812 14.406 1 96.81 286 ILE B O 1
ATOM 4389 N N . LEU B 1 287 ? -23.5 -15.461 12.367 1 97.94 287 LEU B N 1
ATOM 4390 C CA . LEU B 1 287 ? -22.891 -14.141 12.234 1 97.94 287 LEU B CA 1
ATOM 4391 C C . LEU B 1 287 ? -23.453 -13.18 13.281 1 97.94 287 LEU B C 1
ATOM 4393 O O . LEU B 1 287 ? -22.719 -12.391 13.867 1 97.94 287 LEU B O 1
ATOM 4397 N N . ALA B 1 288 ? -24.75 -13.227 13.5 1 96.75 288 ALA B N 1
ATOM 4398 C CA . ALA B 1 288 ? -25.375 -12.367 14.508 1 96.75 288 ALA B CA 1
ATOM 4399 C C . ALA B 1 288 ? -24.812 -12.648 15.891 1 96.75 288 ALA B C 1
ATOM 4401 O O . ALA B 1 288 ? -24.469 -11.719 16.641 1 96.75 288 ALA B O 1
ATOM 4402 N N . GLU B 1 289 ? -24.703 -13.898 16.156 1 96.69 289 GLU B N 1
ATOM 4403 C CA . GLU B 1 289 ? -24.141 -14.289 17.453 1 96.69 289 GLU B CA 1
ATOM 4404 C C . GLU B 1 289 ? -22.672 -13.891 17.547 1 96.69 289 GLU B C 1
ATOM 4406 O O . GLU B 1 289 ? -22.203 -13.461 18.609 1 96.69 289 GLU B O 1
ATOM 4411 N N . GLY B 1 290 ? -21.938 -14.078 16.484 1 96.94 290 GLY B N 1
ATOM 4412 C CA . GLY B 1 290 ? -20.547 -13.68 16.453 1 96.94 290 GLY B CA 1
ATOM 4413 C C . GLY B 1 290 ? -20.344 -12.195 16.703 1 96.94 290 GLY B C 1
ATOM 4414 O O . GLY B 1 290 ? -19.469 -11.812 17.484 1 96.94 290 GLY B O 1
ATOM 4415 N N . ARG B 1 291 ? -21.156 -11.414 16.047 1 96.38 291 ARG B N 1
ATOM 4416 C CA . ARG B 1 291 ? -21.078 -9.977 16.25 1 96.38 291 ARG B CA 1
ATOM 4417 C C . ARG B 1 291 ? -21.328 -9.609 17.719 1 96.38 291 ARG B C 1
ATOM 4419 O O . ARG B 1 291 ? -20.625 -8.773 18.281 1 96.38 291 ARG B O 1
ATOM 4426 N N . ARG B 1 292 ? -22.312 -10.211 18.266 1 95.62 292 ARG B N 1
ATOM 4427 C CA . ARG B 1 292 ? -22.656 -9.961 19.672 1 95.62 292 ARG B CA 1
ATOM 4428 C C . ARG B 1 292 ? -21.469 -10.289 20.578 1 95.62 292 ARG B C 1
ATOM 4430 O O . ARG B 1 292 ? -21.125 -9.5 21.453 1 95.62 292 ARG B O 1
ATOM 4437 N N . ARG B 1 293 ? -20.891 -11.391 20.359 1 96.5 293 ARG B N 1
ATOM 4438 C CA . ARG B 1 293 ? -19.781 -11.828 21.188 1 96.5 293 ARG B CA 1
ATOM 4439 C C . ARG B 1 293 ? -18.578 -10.906 21.031 1 96.5 293 ARG B C 1
ATOM 4441 O O . ARG B 1 293 ? -17.859 -10.641 21.984 1 96.5 293 ARG B O 1
ATOM 4448 N N . VAL B 1 294 ? -18.344 -10.508 19.781 1 96.81 294 VAL B N 1
ATOM 4449 C CA . VAL B 1 294 ? -17.234 -9.594 19.5 1 96.81 294 VAL B CA 1
ATOM 4450 C C . VAL B 1 294 ? -17.453 -8.281 20.25 1 96.81 294 VAL B C 1
ATOM 4452 O O . VAL B 1 294 ? -16.547 -7.773 20.906 1 96.81 294 VAL B O 1
ATOM 4455 N N . LEU B 1 295 ? -18.656 -7.75 20.172 1 95 295 LEU B N 1
ATOM 4456 C CA . LEU B 1 295 ? -18.984 -6.492 20.844 1 95 295 LEU B CA 1
ATOM 4457 C C . LEU B 1 295 ? -18.844 -6.629 22.359 1 95 295 LEU B C 1
ATOM 4459 O O . LEU B 1 295 ? -18.359 -5.719 23.016 1 95 295 LEU B O 1
ATOM 4463 N N . GLU B 1 296 ? -19.266 -7.711 22.844 1 94.44 296 GLU B N 1
ATOM 4464 C CA . GLU B 1 296 ? -19.141 -7.973 24.266 1 94.44 296 GLU B CA 1
ATOM 4465 C C . GLU B 1 296 ? -17.672 -8.023 24.688 1 94.44 296 GLU B C 1
ATOM 4467 O O . GLU B 1 296 ? -17.297 -7.492 25.734 1 94.44 296 GLU B O 1
ATOM 4472 N N . ALA B 1 297 ? -16.906 -8.688 23.875 1 94.62 297 ALA B N 1
ATOM 4473 C CA . ALA B 1 297 ? -15.484 -8.844 24.188 1 94.62 297 ALA B CA 1
ATOM 4474 C C . ALA B 1 297 ? -14.773 -7.492 24.188 1 94.62 297 ALA B C 1
ATOM 4476 O O . ALA B 1 297 ? -13.805 -7.293 24.922 1 94.62 297 ALA B O 1
ATOM 4477 N N . LEU B 1 298 ? -15.297 -6.547 23.375 1 93.5 298 LEU B N 1
ATOM 4478 C CA . LEU B 1 298 ? -14.609 -5.27 23.203 1 93.5 298 LEU B CA 1
ATOM 4479 C C . LEU B 1 298 ? -15.258 -4.191 24.062 1 93.5 298 LEU B C 1
ATOM 4481 O O . LEU B 1 298 ? -14.781 -3.055 24.109 1 93.5 298 LEU B O 1
ATOM 4485 N N . GLU B 1 299 ? -16.297 -4.547 24.656 1 88.69 299 GLU B N 1
ATOM 4486 C CA . GLU B 1 299 ? -17.016 -3.592 25.484 1 88.69 299 GLU B CA 1
ATOM 4487 C C . GLU B 1 299 ? -16.125 -3.02 26.578 1 88.69 299 GLU B C 1
ATOM 4489 O O . GLU B 1 299 ? -15.477 -3.768 27.312 1 88.69 299 GLU B O 1
ATOM 4494 N N . GLY B 1 300 ? -16.125 -1.736 26.625 1 84.31 300 GLY B N 1
ATOM 4495 C CA . GLY B 1 300 ? -15.352 -1.062 27.656 1 84.31 300 GLY B CA 1
ATOM 4496 C C . GLY B 1 300 ? -13.867 -0.988 27.344 1 84.31 300 GLY B C 1
ATOM 4497 O O . GLY B 1 300 ? -13.086 -0.478 28.141 1 84.31 300 GLY B O 1
ATOM 4498 N N . ARG B 1 301 ? -13.516 -1.601 26.219 1 86.38 301 ARG B N 1
ATOM 4499 C CA . ARG B 1 301 ? -12.109 -1.562 25.812 1 86.38 301 ARG B CA 1
ATOM 4500 C C . ARG B 1 301 ? -11.875 -0.481 24.766 1 86.38 301 ARG B C 1
ATOM 4502 O O . ARG B 1 301 ? -12.664 -0.334 23.828 1 86.38 301 ARG B O 1
ATOM 4509 N N . ARG B 1 302 ? -10.914 0.374 24.984 1 77.88 302 ARG B N 1
ATOM 4510 C CA . ARG B 1 302 ? -10.609 1.423 24.016 1 77.88 302 ARG B CA 1
ATOM 4511 C C . ARG B 1 302 ? -9.43 1.021 23.141 1 77.88 302 ARG B C 1
ATOM 4513 O O . ARG B 1 302 ? -8.555 0.267 23.562 1 77.88 302 ARG B O 1
ATOM 4520 N N . PRO B 1 303 ? -9.648 1.407 21.875 1 71.81 303 PRO B N 1
ATOM 4521 C CA . PRO B 1 303 ? -8.469 1.14 21.047 1 71.81 303 PRO B CA 1
ATOM 4522 C C . PRO B 1 303 ? -7.188 1.743 21.625 1 71.81 303 PRO B C 1
ATOM 4524 O O . PRO B 1 303 ? -7.219 2.846 22.172 1 71.81 303 PRO B O 1
ATOM 4527 N N . PRO B 1 304 ? -6.262 0.78 21.719 1 59.31 304 PRO B N 1
ATOM 4528 C CA . PRO B 1 304 ? -5.031 1.349 22.266 1 59.31 304 PRO B CA 1
ATOM 4529 C C . PRO B 1 304 ? -4.598 2.627 21.547 1 59.31 304 PRO B C 1
ATOM 4531 O O . PRO B 1 304 ? -4.816 2.77 20.344 1 59.31 304 PRO B O 1
ATOM 4534 N N . ARG B 1 305 ? -4.762 3.686 22.109 1 50.28 305 ARG B N 1
ATOM 4535 C CA . ARG B 1 305 ? -4.391 4.965 21.5 1 50.28 305 ARG B CA 1
ATOM 4536 C C . ARG B 1 305 ? -3.273 4.785 20.484 1 50.28 305 ARG B C 1
ATOM 4538 O O . ARG B 1 305 ? -3.242 5.473 19.469 1 50.28 305 ARG B O 1
ATOM 4545 N N . GLY B 1 306 ? -2.113 4.184 20.703 1 41.19 306 GLY B N 1
ATOM 4546 C CA . GLY B 1 306 ? -0.92 4.227 19.875 1 41.19 306 GLY B CA 1
ATOM 4547 C C . GLY B 1 306 ? -0.893 3.145 18.812 1 41.19 306 GLY B C 1
ATOM 4548 O O . GLY B 1 306 ? -0.292 3.324 17.75 1 41.19 306 GLY B O 1
ATOM 4549 N N . GLY B 1 307 ? -1.019 1.764 19.047 1 34.97 307 GLY B N 1
ATOM 4550 C CA . GLY B 1 307 ? -0.314 0.62 18.484 1 34.97 307 GLY B CA 1
ATOM 4551 C C . GLY B 1 307 ? -1.038 -0.011 17.312 1 34.97 307 GLY B C 1
ATOM 4552 O O . GLY B 1 307 ? -0.749 -1.15 16.938 1 34.97 307 GLY B O 1
ATOM 4553 N N . ASP B 1 308 ? -2.074 0.343 16.859 1 31.97 308 ASP B N 1
ATOM 4554 C CA . ASP B 1 308 ? -2.77 -0.74 16.172 1 31.97 308 ASP B CA 1
ATOM 4555 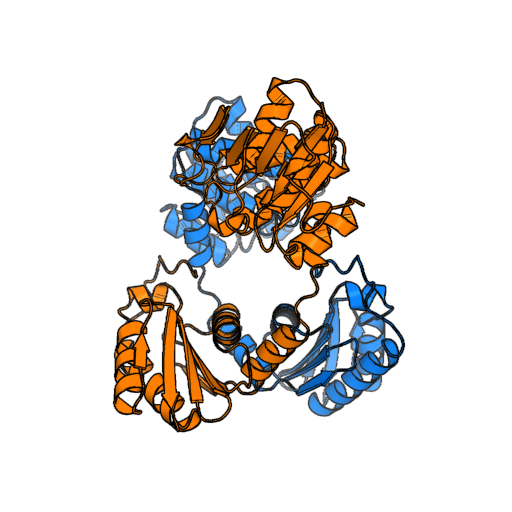C C . ASP B 1 308 ? -2.199 -0.958 14.773 1 31.97 308 ASP B C 1
ATOM 4557 O O . ASP B 1 308 ? -2.34 -0.101 13.898 1 31.97 308 ASP B O 1
ATOM 4561 N N . PRO B 1 309 ? -0.985 -1.618 14.562 1 32.22 309 PRO B N 1
ATOM 4562 C CA . PRO B 1 309 ? -0.55 -1.886 13.195 1 32.22 309 PRO B CA 1
ATOM 4563 C C . PRO B 1 309 ? -1.56 -2.719 12.406 1 32.22 309 PRO B C 1
ATOM 4565 O O . PRO B 1 309 ? -2.135 -3.668 12.945 1 32.22 309 PRO B O 1
ATOM 4568 N N . SER B 1 310 ? -2.441 -2.17 11.805 1 29.2 310 SER B N 1
ATOM 4569 C CA . SER B 1 310 ? -3.26 -3.064 10.992 1 29.2 310 SER B CA 1
ATOM 4570 C C . SER B 1 310 ? -2.402 -4.113 10.289 1 29.2 310 SER B C 1
ATOM 4572 O O . SER B 1 310 ? -1.338 -3.797 9.758 1 29.2 310 SER B O 1
ATOM 4574 N N . PRO B 1 311 ? -2.75 -5.48 10.375 1 28.47 311 PRO B N 1
ATOM 4575 C CA . PRO B 1 311 ? -1.951 -6.504 9.703 1 28.47 311 PRO B CA 1
ATOM 4576 C C . PRO B 1 311 ? -1.855 -6.273 8.195 1 28.47 311 PRO B C 1
ATOM 4578 O O . PRO B 1 311 ? -2.738 -5.648 7.602 1 28.47 311 PRO B O 1
#